Protein AF-A0A918U9E3-F1 (afdb_monomer)

Foldseek 3Di:
DDPQDQFPLRADPLLLLLLLQLQQAQQKDFLQLSCLQRAVLDPDSSNNVSSQVSCVVVVQKDWLAWAWDQDPVRDIDITTMMGGDPNSLVVSCVSLVHHSVQTDDHPNPCSVVRVLQSHLLSLLNSLQQQDANDNDDPDDDDDPDDDRDDGDGTAHHDDHSSQKHAFQWQALDDASVDHDPPTDTFGMWGACFPDVVRIETEDEAAPPDALLRLLVVLVNLLSSCLAACPPVDDSVPDPHHRVVCVVRVSNADDVPDAGARHAYEYAYEHPDDPVVLVVSVVSNLVSNVVAAFFDWDKDFAPPQVGDIDTAGHCRSHHQYWYFYSVLSNPNNQQGQTIDGRVDDGRHRSNVSPDRCRHPVVVVVVNVVSVVVSVVVVVVVVVVVPDDPPPPDDDDDDDDDDDDDDDDDDDDDDD

InterPro domains:
  IPR025855 Plasmid replication-relaxation [PF13814] (20-226)

Organism: NCBI:txid68238

Solvent-accessible surface area (backbone atoms only — not comparable to full-atom values): 23587 Å² total; per-residue (Å²): 138,79,80,79,76,81,43,96,54,64,42,48,73,65,49,37,47,48,53,33,38,45,30,34,31,37,28,45,41,35,40,56,56,47,26,45,48,73,44,47,40,49,95,61,39,61,62,46,46,21,14,49,53,47,33,34,76,70,54,26,33,47,74,38,47,53,31,78,45,69,48,96,86,70,44,82,45,80,41,57,24,35,25,47,32,77,67,18,33,54,56,12,18,70,65,58,76,46,63,51,90,75,33,35,63,77,49,79,81,49,18,86,74,39,32,62,64,54,45,50,47,46,53,43,50,30,22,35,31,28,45,67,54,55,86,65,75,83,68,97,63,100,61,98,76,75,74,84,78,82,72,75,86,58,46,64,43,61,66,58,78,79,33,43,38,36,63,47,67,46,41,61,41,71,38,84,93,52,53,34,93,85,36,50,61,37,51,31,38,41,50,38,82,95,46,90,73,32,44,40,38,32,41,69,40,69,69,82,71,52,51,65,58,54,20,51,49,54,51,48,50,54,50,27,61,67,31,46,57,60,74,91,44,58,80,92,71,47,89,62,61,36,37,61,39,78,78,43,56,80,64,48,59,59,94,91,52,78,64,67,44,66,35,38,34,40,36,39,59,50,97,60,58,73,67,58,49,50,52,50,53,50,47,27,48,65,70,30,36,92,42,35,58,48,48,78,45,78,46,77,45,61,81,81,73,50,66,70,50,58,26,35,48,45,76,76,18,35,49,43,32,38,37,36,43,72,46,26,60,74,45,13,50,66,27,66,43,31,36,26,69,91,61,93,58,63,24,26,50,68,62,54,68,47,65,75,55,16,62,65,49,35,50,53,51,54,50,51,52,49,53,52,35,50,51,54,50,51,51,51,52,53,61,70,67,55,72,87,84,75,90,80,77,85,81,82,86,82,83,89,86,86,89,84,82,85,84,89,80,90,83,86,88,135

Secondary structure (DSSP, 8-state):
-------TT---HHHHHHHHHHHHHSSSEEHHHHHHHH-TTSSSTHHHHHHHHHHHHTTSEEEEEEEEEE-TTS-EEEEEEEEE-HHHHHHHHHHHTS-GGGS----TTGGGGTTHHHHHHHHHHHHHH----PPPP----S-TT-PPP-PPP----SS-GGGEEEEEEE-SSB-SSSBPTT-EEEEEEEE-TTSSSSEEEEEEE-S-S-HHHHHHHHHHHHHHHT-BS-TTS-TTT--SPBGGGGT-GGGSPPTTS--PPPPEEEEE-S---HHHHHHHHHHHHHHTHHHHPPEEEEEEPPTTT-SEEEEEE-TT---EEEEEHHHHHHH-TTSS-EEEBTBSSEE-HHHHHS-TTSHHHHHHHHHHHHHHHHHHHHHHHHHHHS--TTS--PPPP-----------------

pLDDT: mean 83.38, std 16.62, range [33.09, 98.62]

Nearest PDB structures (foldseek):
  2od5-assembly1_A  TM=5.962E-01  e=6.325E-01  uncultured marine organism
  7dl8-assembly1_D  TM=5.721E-01  e=5.998E+00  Trypanosoma brucei
  8yn0-assembly2_D  TM=5.335E-01  e=7.554E+00  Arabidopsis thaliana
  2wvd-assembly2_B  TM=3.893E-01  e=5.998E+00  Helicobacter pylori 26695

Mean predicted aligned error: 10.53 Å

Radius of gyration: 32.71 Å; Cα contacts (8 Å, |Δi|>4): 685; chains: 1; bounding box: 74×50×125 Å

Structure (mmCIF, N/CA/C/O backbone):
data_AF-A0A918U9E3-F1
#
_entry.id   AF-A0A918U9E3-F1
#
loop_
_atom_site.group_PDB
_atom_site.id
_atom_site.type_symbol
_atom_site.label_atom_id
_atom_site.label_alt_id
_atom_site.label_comp_id
_atom_site.label_asym_id
_atom_site.label_entity_id
_atom_site.label_seq_id
_atom_site.pdbx_PDB_ins_code
_atom_site.Cartn_x
_atom_site.Cartn_y
_atom_site.Cartn_z
_atom_site.occupancy
_atom_site.B_iso_or_equiv
_atom_site.auth_seq_id
_atom_site.auth_comp_id
_atom_site.auth_asym_id
_atom_site.auth_atom_id
_atom_site.pdbx_PDB_model_num
ATOM 1 N N . MET A 1 1 ? -25.470 -28.260 20.050 1.00 35.00 1 MET A N 1
ATOM 2 C CA . MET A 1 1 ? -25.928 -26.949 19.538 1.00 35.00 1 MET A CA 1
ATOM 3 C C . MET A 1 1 ? -26.022 -25.987 20.715 1.00 35.00 1 MET A C 1
ATOM 5 O O . MET A 1 1 ? -26.971 -26.069 21.479 1.00 35.00 1 MET A O 1
ATOM 9 N N . GLY A 1 2 ? -24.981 -25.183 20.953 1.00 35.00 2 GLY A N 1
ATOM 10 C CA . GLY A 1 2 ? -24.920 -24.283 22.109 1.00 35.00 2 GLY A CA 1
ATOM 11 C C . GLY A 1 2 ? -25.725 -23.012 21.856 1.00 35.00 2 GLY A C 1
ATOM 12 O O . GLY A 1 2 ? -25.499 -22.341 20.851 1.00 35.00 2 GLY A O 1
ATOM 13 N N . ALA A 1 3 ? -26.663 -22.696 22.749 1.00 36.94 3 ALA A N 1
ATOM 14 C CA . ALA A 1 3 ? -27.424 -21.455 22.704 1.00 36.94 3 ALA A CA 1
ATOM 15 C C . ALA A 1 3 ? -26.463 -20.256 22.656 1.00 36.94 3 ALA A C 1
ATOM 17 O O . ALA A 1 3 ? -25.617 -20.083 23.534 1.00 36.94 3 ALA A O 1
ATOM 18 N N . THR A 1 4 ? -26.573 -19.423 21.621 1.00 49.22 4 THR A N 1
ATOM 19 C CA . THR A 1 4 ? -25.841 -18.158 21.539 1.00 49.22 4 THR A CA 1
ATOM 20 C C . THR A 1 4 ? -26.296 -17.260 22.682 1.00 49.22 4 THR A C 1
ATOM 22 O O . THR A 1 4 ? -27.364 -16.653 22.608 1.00 49.22 4 THR A O 1
ATOM 25 N N . VAL A 1 5 ? -25.495 -17.188 23.749 1.00 56.78 5 VAL A N 1
ATOM 26 C CA . VAL A 1 5 ? -25.684 -16.235 24.847 1.00 56.78 5 VAL A CA 1
ATOM 27 C C . VAL A 1 5 ? -25.789 -14.841 24.238 1.00 56.78 5 VAL A C 1
ATOM 29 O O . VAL A 1 5 ? -24.840 -14.342 23.627 1.00 56.78 5 VAL A O 1
ATOM 32 N N . ARG A 1 6 ? -26.964 -14.222 24.369 1.00 61.28 6 ARG A N 1
ATOM 33 C CA . ARG A 1 6 ? -27.226 -12.884 23.843 1.00 61.28 6 ARG A CA 1
ATOM 34 C C . ARG A 1 6 ? -26.387 -11.891 24.650 1.00 61.28 6 ARG A C 1
ATOM 36 O O . ARG A 1 6 ? -26.658 -11.649 25.822 1.00 61.28 6 ARG A O 1
ATOM 43 N N . ARG A 1 7 ? -25.319 -11.374 24.039 1.00 76.44 7 ARG A N 1
ATOM 44 C CA . ARG A 1 7 ? -24.399 -10.405 24.657 1.00 76.44 7 ARG A CA 1
ATOM 45 C C . ARG A 1 7 ? -25.090 -9.053 24.878 1.00 76.44 7 ARG A C 1
ATOM 47 O O . ARG A 1 7 ? -26.086 -8.748 24.220 1.00 76.44 7 ARG A O 1
ATOM 54 N N . LYS A 1 8 ? -24.539 -8.234 25.784 1.00 82.88 8 LYS A N 1
ATOM 55 C CA . LYS A 1 8 ? -25.115 -6.954 26.242 1.00 82.88 8 LYS A CA 1
ATOM 56 C C . LYS A 1 8 ? -25.454 -6.001 25.094 1.00 82.88 8 LYS A C 1
ATOM 58 O O . LYS A 1 8 ? -26.505 -5.369 25.127 1.00 82.88 8 LYS A O 1
ATOM 63 N N . TYR A 1 9 ? -24.592 -5.908 24.083 1.00 84.94 9 TYR A N 1
ATOM 64 C CA . TYR A 1 9 ? -24.810 -5.057 22.911 1.00 84.94 9 TYR A CA 1
ATOM 65 C C . TYR A 1 9 ? -25.230 -5.846 21.664 1.00 84.94 9 TYR A C 1
ATOM 67 O O . TYR A 1 9 ? -25.216 -5.310 20.556 1.00 84.94 9 TYR A O 1
ATOM 75 N N . GLY A 1 10 ? -25.655 -7.101 21.847 1.00 80.62 10 GLY A N 1
ATOM 76 C CA . GLY A 1 10 ? -26.269 -7.930 20.814 1.00 80.62 10 GLY A CA 1
ATOM 77 C C . GLY A 1 10 ? -25.331 -8.358 19.688 1.00 80.62 10 GLY A C 1
ATOM 78 O O . GLY A 1 10 ? -25.822 -8.780 18.641 1.00 80.62 10 GLY A O 1
ATOM 79 N N . SER A 1 11 ? -24.008 -8.243 19.858 1.00 86.00 11 SER A N 1
ATOM 80 C CA . SER A 1 11 ? -23.072 -8.679 18.823 1.00 86.00 11 SER A CA 1
ATOM 81 C C . SER A 1 11 ? -23.013 -10.202 18.699 1.00 86.00 11 SER A C 1
ATOM 83 O O . SER A 1 11 ? -23.246 -10.949 19.653 1.00 86.00 11 SER A O 1
ATOM 85 N N . THR A 1 12 ? -22.686 -10.668 17.495 1.00 87.88 12 THR A N 1
ATOM 86 C CA . THR A 1 12 ? -22.481 -12.089 17.200 1.00 87.88 12 THR A CA 1
ATOM 87 C C . THR A 1 12 ? -20.997 -12.448 17.278 1.00 87.88 12 THR A C 1
ATOM 89 O O . THR A 1 12 ? -20.126 -11.578 17.176 1.00 87.88 12 THR A O 1
ATOM 92 N N . THR A 1 13 ? -20.689 -13.745 17.390 1.00 88.62 13 THR A N 1
ATOM 93 C CA . THR A 1 13 ? -19.311 -14.254 17.268 1.00 88.62 13 THR A CA 1
ATOM 94 C C . THR A 1 13 ? -18.664 -13.806 15.958 1.00 88.62 13 THR A C 1
ATOM 96 O O . THR A 1 13 ? -17.514 -13.378 15.970 1.00 88.62 13 THR A O 1
ATOM 99 N N . ARG A 1 14 ? -19.426 -13.802 14.852 1.00 89.12 14 ARG A N 1
ATOM 100 C CA . ARG A 1 14 ? -18.960 -13.327 13.542 1.00 89.12 14 ARG A CA 1
ATOM 101 C C . ARG A 1 14 ? -18.535 -11.861 13.597 1.00 89.12 14 ARG A C 1
ATOM 103 O O . ARG A 1 14 ? -17.407 -11.549 13.241 1.00 89.12 14 ARG A O 1
ATOM 110 N N . THR A 1 15 ? -19.395 -10.964 14.084 1.00 91.00 15 THR A N 1
ATOM 111 C CA . THR A 1 15 ? -19.078 -9.526 14.160 1.00 91.00 15 THR A CA 1
ATOM 112 C C . THR A 1 15 ? -17.842 -9.261 15.019 1.00 91.00 15 THR A C 1
ATOM 114 O O . THR A 1 15 ? -16.995 -8.457 14.645 1.00 91.00 15 THR A O 1
ATOM 117 N N . ARG A 1 16 ? -17.715 -9.952 16.159 1.00 93.69 16 ARG A N 1
ATOM 118 C CA . ARG A 1 16 ? -16.549 -9.828 17.047 1.00 93.69 16 ARG A CA 1
ATOM 119 C C . ARG A 1 16 ? -15.271 -10.328 16.370 1.00 93.69 16 ARG A C 1
ATOM 121 O O . ARG A 1 16 ? -14.260 -9.635 16.427 1.00 93.69 16 ARG A O 1
ATOM 128 N N . GLY A 1 17 ? -15.340 -11.472 15.688 1.00 93.44 17 GLY A N 1
ATOM 129 C CA . GLY A 1 17 ? -14.234 -12.018 14.901 1.00 93.44 17 GLY A CA 1
ATOM 130 C C . GLY A 1 17 ? -13.765 -11.059 13.805 1.00 93.44 17 GLY A C 1
ATOM 131 O O . GLY A 1 17 ? -12.569 -10.815 13.692 1.00 93.44 17 GLY A O 1
ATOM 132 N N . LEU A 1 18 ? -14.693 -10.427 13.077 1.00 93.81 18 LEU A N 1
ATOM 133 C CA . LEU A 1 18 ? -14.361 -9.411 12.070 1.00 93.81 18 LEU A CA 1
ATOM 134 C C . LEU A 1 18 ? -13.648 -8.197 12.685 1.00 93.81 18 LEU A C 1
ATOM 136 O O . LEU A 1 18 ? -12.637 -7.750 12.151 1.00 93.81 18 LEU A O 1
ATOM 140 N N . CYS A 1 19 ? -14.130 -7.678 13.820 1.00 95.44 19 CYS A N 1
ATOM 141 C CA . CYS A 1 19 ? -13.470 -6.563 14.506 1.00 95.44 19 CYS A CA 1
ATOM 142 C C . CYS A 1 19 ? -12.040 -6.917 14.943 1.00 95.44 19 CYS A C 1
ATOM 144 O O . CYS A 1 19 ? -11.135 -6.105 14.757 1.00 95.44 19 CYS A O 1
ATOM 146 N N . LEU A 1 20 ? -11.836 -8.115 15.504 1.00 95.12 20 LEU A N 1
ATOM 147 C CA . LEU A 1 20 ? -10.513 -8.596 15.916 1.00 95.12 20 LEU A CA 1
ATOM 148 C C . LEU A 1 20 ? -9.580 -8.773 14.713 1.00 95.12 20 LEU A C 1
ATOM 150 O O . LEU A 1 20 ? -8.445 -8.311 14.760 1.00 95.12 20 LEU A O 1
ATOM 154 N N . ALA A 1 21 ? -10.068 -9.374 13.625 1.00 94.00 21 ALA A N 1
ATOM 155 C CA . ALA A 1 21 ? -9.286 -9.582 12.410 1.00 94.00 21 ALA A CA 1
ATOM 156 C C . ALA A 1 21 ? -8.832 -8.255 11.784 1.00 94.00 21 ALA A C 1
ATOM 158 O O . ALA A 1 21 ? -7.659 -8.097 11.452 1.00 94.00 21 ALA A O 1
ATOM 159 N N . VAL A 1 22 ? -9.733 -7.270 11.670 1.00 95.31 22 VAL A N 1
ATOM 160 C CA . VAL A 1 22 ? -9.375 -5.952 11.126 1.00 95.31 22 VAL A CA 1
ATOM 161 C C . VAL A 1 22 ? -8.381 -5.237 12.032 1.00 95.31 22 VAL A C 1
ATOM 163 O O . VAL A 1 22 ? -7.337 -4.813 11.550 1.00 95.31 22 VAL A O 1
ATOM 166 N N . LEU A 1 23 ? -8.649 -5.137 13.336 1.00 93.69 23 LEU A N 1
ATOM 167 C CA . LEU A 1 23 ? -7.753 -4.428 14.257 1.00 93.69 23 LEU A CA 1
ATOM 168 C C . LEU A 1 23 ? -6.408 -5.144 14.475 1.00 93.69 23 LEU A C 1
ATOM 170 O O . LEU A 1 23 ? -5.431 -4.499 14.846 1.00 93.69 23 LEU A O 1
ATOM 174 N N . GLY A 1 24 ? -6.339 -6.454 14.221 1.00 91.88 24 GLY A N 1
ATOM 175 C CA . GLY A 1 24 ? -5.080 -7.202 14.189 1.00 91.88 24 GLY A CA 1
ATOM 176 C C . GLY A 1 24 ? -4.181 -6.803 13.015 1.00 91.88 24 GLY A C 1
ATOM 177 O O . GLY A 1 24 ? -2.958 -6.906 13.120 1.00 91.88 24 GLY A O 1
ATOM 178 N N . VAL A 1 25 ? -4.771 -6.293 11.924 1.00 92.75 25 VAL A N 1
ATOM 179 C CA . VAL A 1 25 ? -4.048 -5.721 10.776 1.00 92.75 25 VAL A CA 1
ATOM 180 C C . VAL A 1 25 ? -3.823 -4.228 10.945 1.00 92.75 25 VAL A C 1
ATOM 182 O O . VAL A 1 25 ? -2.682 -3.785 10.893 1.00 92.75 25 VAL A O 1
ATOM 185 N N . VAL A 1 26 ? -4.884 -3.440 11.132 1.00 89.00 26 VAL A N 1
ATOM 186 C CA . VAL A 1 26 ? -4.830 -1.977 11.247 1.00 89.00 26 VAL A CA 1
ATOM 187 C C . VAL A 1 26 ? -4.911 -1.580 12.717 1.00 89.00 26 VAL A C 1
ATOM 189 O O . VAL A 1 26 ? -5.976 -1.592 13.324 1.00 89.00 26 VAL A O 1
ATOM 192 N N . LYS A 1 27 ? -3.765 -1.225 13.310 1.00 83.69 27 LYS A N 1
ATOM 193 C CA . LYS A 1 27 ? -3.598 -0.945 14.755 1.00 83.69 27 LYS A CA 1
ATOM 194 C C . LYS A 1 27 ? -4.708 -0.106 15.389 1.00 83.69 27 LYS A C 1
ATOM 196 O O . LYS A 1 27 ? -5.021 -0.283 16.567 1.00 83.69 27 LYS A O 1
ATOM 201 N N . VAL A 1 28 ? -5.241 0.848 14.625 1.00 89.62 28 VAL A N 1
ATOM 202 C CA . VAL A 1 28 ? -6.363 1.704 15.001 1.00 89.62 28 VAL A CA 1
ATOM 203 C C . VAL A 1 28 ? -7.322 1.839 13.833 1.00 89.62 28 VAL A C 1
ATOM 205 O O . VAL A 1 28 ? -6.892 2.129 12.721 1.00 89.62 28 VAL A O 1
ATOM 208 N N . ALA A 1 29 ? -8.620 1.746 14.110 1.00 93.69 29 ALA A N 1
ATOM 209 C CA . ALA A 1 29 ? -9.661 2.053 13.135 1.00 93.69 29 ALA A CA 1
ATOM 210 C C . ALA A 1 29 ? -10.922 2.616 13.805 1.00 93.69 29 ALA A C 1
ATOM 212 O O . ALA A 1 29 ? -11.199 2.362 14.983 1.00 93.69 29 ALA A O 1
ATOM 213 N N . THR A 1 30 ? -11.722 3.373 13.050 1.00 94.94 30 THR A N 1
ATOM 214 C CA . THR A 1 30 ? -13.107 3.665 13.444 1.00 94.94 30 THR A CA 1
ATOM 215 C C . THR A 1 30 ? -14.016 2.478 13.126 1.00 94.94 30 THR A C 1
ATOM 217 O O . THR A 1 30 ? -13.696 1.611 12.311 1.00 94.94 30 THR A O 1
ATOM 220 N N . ALA A 1 31 ? -15.202 2.445 13.738 1.00 95.44 31 ALA A N 1
ATOM 221 C CA . ALA A 1 31 ? -16.201 1.428 13.407 1.00 95.44 31 ALA A CA 1
ATOM 222 C C . ALA A 1 31 ? -16.642 1.491 11.932 1.00 95.44 31 ALA A C 1
ATOM 224 O O . ALA A 1 31 ? -16.985 0.464 11.355 1.00 95.44 31 ALA A O 1
ATOM 225 N N . GLU A 1 32 ? -16.619 2.679 11.320 1.00 94.25 32 GLU A N 1
ATOM 226 C CA . GLU A 1 32 ? -16.912 2.835 9.895 1.00 94.25 32 GLU A CA 1
ATOM 227 C C . GLU A 1 32 ? -15.795 2.242 9.033 1.00 94.25 32 GLU A C 1
ATOM 229 O O . GLU A 1 32 ? -16.079 1.482 8.119 1.00 94.25 32 GLU A O 1
ATOM 234 N N . GLN A 1 33 ? -14.526 2.477 9.366 1.00 95.44 33 GLN A N 1
ATOM 235 C CA . GLN A 1 33 ? -13.405 1.869 8.641 1.00 95.44 33 GLN A CA 1
ATOM 236 C C . GLN A 1 33 ? -13.412 0.335 8.731 1.00 95.44 33 GLN A C 1
ATOM 238 O O . GLN A 1 33 ? -13.254 -0.347 7.721 1.00 95.44 33 GLN A O 1
ATOM 243 N N . ILE A 1 34 ? -13.688 -0.224 9.916 1.00 96.56 34 ILE A N 1
ATOM 244 C CA . ILE A 1 34 ? -13.845 -1.679 10.082 1.00 96.56 34 ILE A CA 1
ATOM 245 C C . ILE A 1 34 ? -15.013 -2.198 9.236 1.00 96.56 34 ILE A C 1
ATOM 247 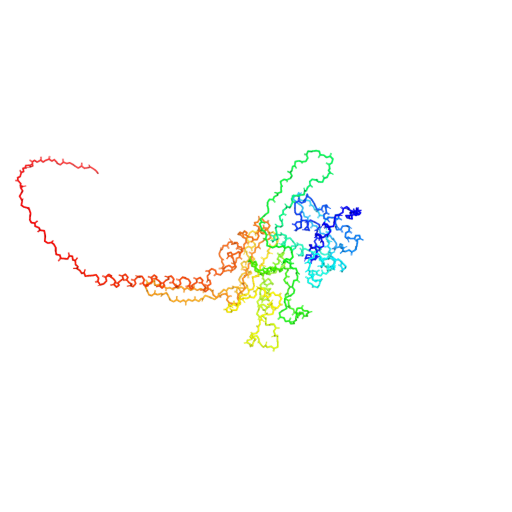O O . ILE A 1 34 ? -14.894 -3.244 8.601 1.00 96.56 34 ILE A O 1
ATOM 251 N N . ARG A 1 35 ? -16.130 -1.462 9.179 1.00 94.50 35 ARG A N 1
ATOM 252 C CA . ARG A 1 35 ? -17.268 -1.804 8.319 1.00 94.50 35 ARG A CA 1
ATOM 253 C C . ARG A 1 35 ? -16.861 -1.862 6.849 1.00 94.50 35 ARG A C 1
ATOM 255 O O . ARG A 1 35 ? -17.191 -2.832 6.179 1.00 94.50 35 ARG A O 1
ATOM 262 N N . GLN A 1 36 ? -16.126 -0.860 6.372 1.00 93.88 36 GLN A N 1
ATOM 263 C CA . GLN A 1 36 ? -15.672 -0.771 4.982 1.00 93.88 36 GLN A CA 1
ATOM 264 C C . GLN A 1 36 ? -14.746 -1.923 4.581 1.00 93.88 36 GLN A C 1
ATOM 266 O O . GLN A 1 36 ? -14.840 -2.401 3.452 1.00 93.88 36 GLN A O 1
ATOM 271 N N . ILE A 1 37 ? -13.896 -2.376 5.507 1.00 95.62 37 ILE A N 1
ATOM 272 C CA . ILE A 1 37 ? -12.958 -3.484 5.293 1.00 95.62 37 ILE A CA 1
ATOM 273 C C . ILE A 1 37 ? -13.656 -4.844 5.375 1.00 95.62 37 ILE A C 1
ATOM 275 O O . ILE A 1 37 ? -13.378 -5.721 4.567 1.00 95.62 37 ILE A O 1
ATOM 279 N N . ALA A 1 38 ? -14.533 -5.055 6.356 1.00 93.56 38 ALA A N 1
ATOM 280 C CA . ALA A 1 38 ? -15.004 -6.399 6.697 1.00 93.56 38 ALA A CA 1
ATOM 281 C C . ALA A 1 38 ? -16.444 -6.707 6.276 1.00 93.56 38 ALA A C 1
ATOM 283 O O . ALA A 1 38 ? -16.800 -7.871 6.121 1.00 93.56 38 ALA A O 1
ATOM 284 N N . CYS A 1 39 ? -17.310 -5.698 6.178 1.00 91.25 39 CYS A N 1
ATOM 285 C CA . CYS A 1 39 ? -18.739 -5.903 5.923 1.00 91.25 39 CYS A CA 1
ATOM 286 C C . CYS A 1 39 ? -19.412 -4.682 5.261 1.00 91.25 39 CYS A C 1
ATOM 288 O O . CYS A 1 39 ? -20.389 -4.140 5.800 1.00 91.25 39 CYS A O 1
ATOM 290 N N . PRO A 1 40 ? -18.929 -4.232 4.086 1.00 90.31 40 PRO A N 1
ATOM 291 C CA . PRO A 1 40 ? -19.375 -2.978 3.478 1.00 90.31 40 PRO A CA 1
ATOM 292 C C . PRO A 1 40 ? -20.846 -2.971 3.046 1.00 90.31 40 PRO A C 1
ATOM 294 O O . PRO A 1 40 ? -21.430 -1.894 2.934 1.00 90.31 40 PRO A O 1
ATOM 297 N N . GLY A 1 41 ? -21.471 -4.145 2.884 1.00 85.88 41 GLY A N 1
ATOM 298 C CA . GLY A 1 41 ? -22.900 -4.273 2.573 1.00 85.88 41 GLY A CA 1
ATOM 299 C C . GLY A 1 41 ? -23.847 -3.888 3.720 1.00 85.88 41 GLY A C 1
ATOM 300 O O . GLY A 1 41 ? -25.030 -3.635 3.499 1.00 85.88 41 GLY A O 1
ATOM 301 N N . THR A 1 42 ? -23.348 -3.789 4.958 1.00 85.56 42 THR A N 1
ATOM 302 C CA . THR A 1 42 ? -24.169 -3.378 6.113 1.00 85.56 42 THR A CA 1
ATOM 303 C C . THR A 1 42 ? -24.630 -1.919 6.000 1.00 85.56 42 THR A C 1
ATOM 305 O O . THR A 1 42 ? -23.904 -1.065 5.493 1.00 85.56 42 THR A O 1
ATOM 308 N N . LYS A 1 43 ? -25.838 -1.605 6.504 1.00 82.88 43 LYS A N 1
ATOM 309 C CA . LYS A 1 43 ? -26.435 -0.259 6.385 1.00 82.88 43 LYS A CA 1
ATOM 310 C C . LYS A 1 43 ? -25.542 0.851 6.935 1.00 82.88 43 LYS A C 1
ATOM 312 O O . LYS A 1 43 ? -25.336 1.865 6.276 1.00 82.88 43 LYS A O 1
ATOM 317 N N . ASP A 1 44 ? -25.055 0.637 8.147 1.00 86.56 44 ASP A N 1
ATOM 318 C CA . ASP A 1 44 ? -24.284 1.589 8.925 1.00 86.56 44 ASP A CA 1
ATOM 319 C C . ASP A 1 44 ? -23.338 0.847 9.882 1.00 86.56 44 ASP A C 1
ATOM 321 O O . ASP A 1 44 ? -23.428 -0.370 10.068 1.00 86.56 44 ASP A O 1
ATOM 325 N N . ALA A 1 45 ? -22.427 1.581 10.523 1.00 91.00 45 ALA A N 1
ATOM 326 C CA . ALA A 1 45 ? -21.454 1.024 11.465 1.00 91.00 45 ALA A CA 1
ATOM 327 C C . ALA A 1 45 ? -22.053 0.523 12.796 1.00 91.00 45 ALA A C 1
ATOM 329 O O . ALA A 1 45 ? -21.307 0.176 13.708 1.00 91.00 45 ALA A O 1
ATOM 330 N N . GLY A 1 46 ? -23.377 0.500 12.966 1.00 91.00 46 GLY A N 1
ATOM 331 C CA . GLY A 1 46 ? -24.073 0.087 14.185 1.00 91.00 46 GLY A CA 1
ATOM 332 C C . GLY A 1 46 ? -23.711 -1.325 14.632 1.00 91.00 46 GLY A C 1
ATOM 333 O O . GLY A 1 46 ? -23.351 -1.512 15.794 1.00 91.00 46 GLY A O 1
ATOM 334 N N . THR A 1 47 ? -23.712 -2.286 13.706 1.00 89.88 47 THR A N 1
ATOM 335 C CA . THR A 1 47 ? -23.329 -3.681 13.983 1.00 89.88 47 THR A CA 1
ATOM 336 C C . THR A 1 47 ? -21.894 -3.767 14.502 1.00 89.88 47 THR A C 1
ATOM 338 O O . THR A 1 47 ? -21.641 -4.371 15.544 1.00 89.88 47 THR A O 1
ATOM 341 N N . VAL A 1 48 ? -20.959 -3.094 13.828 1.00 94.88 48 VAL A N 1
ATOM 342 C CA . VAL A 1 48 ? -19.544 -3.050 14.221 1.00 94.88 48 VAL A CA 1
ATOM 343 C C . VAL A 1 48 ? -19.364 -2.355 15.574 1.00 94.88 48 VAL A C 1
ATOM 345 O O . VAL A 1 48 ? -18.666 -2.871 16.443 1.00 94.88 48 VAL A O 1
ATOM 348 N N . ARG A 1 49 ? -20.047 -1.224 15.808 1.00 95.25 49 ARG A N 1
ATOM 349 C CA . ARG A 1 49 ? -20.041 -0.525 17.106 1.00 95.25 49 ARG A CA 1
ATOM 350 C C . ARG A 1 49 ? -20.542 -1.419 18.239 1.00 95.25 49 ARG A C 1
ATOM 352 O O . ARG A 1 49 ? -19.969 -1.368 19.321 1.00 95.25 49 ARG A O 1
ATOM 359 N N . GLY A 1 50 ? -21.586 -2.217 18.009 1.00 93.62 50 GLY A N 1
ATOM 360 C CA . GLY A 1 50 ? -22.069 -3.208 18.975 1.00 93.62 50 GLY A CA 1
ATOM 361 C C . GLY A 1 50 ? -21.001 -4.257 19.294 1.00 93.62 50 GLY A C 1
ATOM 362 O O . GLY A 1 50 ? -20.701 -4.486 20.463 1.00 93.62 50 GLY A O 1
ATOM 363 N N . GLY A 1 51 ? -20.352 -4.806 18.259 1.00 94.94 51 GLY A N 1
ATOM 364 C CA . GLY A 1 51 ? -19.231 -5.743 18.405 1.00 94.94 51 GLY A CA 1
ATOM 365 C C . GLY A 1 51 ? -18.063 -5.175 19.205 1.00 94.94 51 GLY A C 1
ATOM 366 O O . GLY A 1 51 ? -17.564 -5.834 20.110 1.00 94.94 51 GLY A O 1
ATOM 367 N N . LEU A 1 52 ? -17.665 -3.934 18.923 1.00 96.56 52 LEU A N 1
ATOM 368 C CA . LEU A 1 52 ? -16.582 -3.259 19.640 1.00 96.56 52 LEU A CA 1
ATOM 369 C C . LEU A 1 52 ? -16.930 -2.997 21.108 1.00 96.56 52 LEU A C 1
ATOM 371 O O . LEU A 1 52 ? -16.084 -3.209 21.965 1.00 96.56 52 LEU A O 1
ATOM 375 N N . LYS A 1 53 ? -18.173 -2.614 21.422 1.00 96.19 53 LYS A N 1
ATOM 376 C CA . LYS A 1 53 ? -18.619 -2.432 22.814 1.00 96.19 53 LYS A CA 1
ATOM 377 C C . LYS A 1 53 ? -18.667 -3.744 23.603 1.00 96.19 53 LYS A C 1
ATOM 379 O O . LYS A 1 53 ? -18.340 -3.753 24.786 1.00 96.19 53 LYS A O 1
ATOM 384 N N . ASP A 1 54 ? -19.076 -4.846 22.974 1.00 95.06 54 ASP A N 1
ATOM 385 C CA . ASP A 1 54 ? -19.034 -6.167 23.615 1.00 95.06 54 ASP A CA 1
ATOM 386 C C . ASP A 1 54 ? -17.581 -6.649 23.805 1.00 95.06 54 ASP A C 1
ATOM 388 O O . ASP A 1 54 ? -17.250 -7.188 24.856 1.00 95.06 54 ASP A O 1
ATOM 392 N N . LEU A 1 55 ? -16.688 -6.408 22.835 1.00 96.06 55 LEU A N 1
ATOM 393 C CA . LEU A 1 55 ? -15.252 -6.691 22.978 1.00 96.06 55 LEU A CA 1
ATOM 394 C C . LEU A 1 55 ? -14.574 -5.808 24.039 1.00 96.06 55 LEU A C 1
ATOM 396 O O . LEU A 1 55 ? -13.647 -6.258 24.708 1.00 96.06 55 LEU A O 1
ATOM 400 N N . GLU A 1 56 ? -15.020 -4.563 24.197 1.00 96.06 56 GLU A N 1
ATOM 401 C CA . GLU A 1 56 ? -14.553 -3.638 25.236 1.00 96.06 56 GLU A CA 1
ATOM 402 C C . GLU A 1 56 ? -14.967 -4.134 26.624 1.00 96.06 56 GLU A C 1
ATOM 404 O O . GLU A 1 56 ? -14.150 -4.139 27.544 1.00 96.06 56 GLU A O 1
ATOM 409 N N . ALA A 1 57 ? -16.200 -4.637 26.768 1.00 94.25 57 ALA A N 1
ATOM 410 C CA . ALA A 1 57 ? -16.662 -5.274 28.001 1.00 94.25 57 ALA A CA 1
ATOM 411 C C . ALA A 1 57 ? -15.821 -6.514 28.368 1.00 94.25 57 ALA A C 1
ATOM 413 O O . ALA A 1 57 ? -15.556 -6.745 29.547 1.00 94.25 57 ALA A O 1
ATOM 414 N N . ASP A 1 58 ? -15.337 -7.248 27.363 1.00 94.25 58 ASP A N 1
ATOM 415 C CA . ASP A 1 58 ? -14.406 -8.372 27.523 1.00 94.25 58 ASP A CA 1
ATOM 416 C C . ASP A 1 58 ? -12.930 -7.936 27.669 1.00 94.25 58 ASP A C 1
ATOM 418 O O . ASP A 1 58 ? -12.046 -8.782 27.787 1.00 94.25 58 ASP A O 1
ATOM 422 N N . ARG A 1 59 ? -12.637 -6.626 27.655 1.00 94.94 59 ARG A N 1
ATOM 423 C CA . ARG A 1 59 ? -11.282 -6.037 27.726 1.00 94.94 59 ARG A CA 1
ATOM 424 C C . ARG A 1 59 ? -10.344 -6.448 26.584 1.00 94.94 59 ARG A C 1
ATOM 426 O O . ARG A 1 59 ? -9.123 -6.379 26.729 1.00 94.94 59 ARG A O 1
ATOM 433 N N . LEU A 1 60 ? -10.895 -6.842 25.438 1.00 94.62 60 LEU A N 1
ATOM 434 C CA . LEU A 1 60 ? -10.131 -7.205 24.238 1.00 94.62 60 LEU A CA 1
ATOM 435 C C . LEU A 1 60 ? -9.823 -5.988 23.357 1.00 94.62 60 LEU A C 1
ATOM 437 O O . LEU A 1 60 ? -8.811 -5.955 22.663 1.00 94.62 60 LEU A O 1
ATOM 441 N N . VAL A 1 61 ? -10.663 -4.956 23.410 1.00 94.62 61 VAL A N 1
ATOM 442 C CA . VAL A 1 61 ? -10.420 -3.679 22.725 1.00 94.62 61 VAL A CA 1
ATOM 443 C C . VAL A 1 61 ? -10.538 -2.517 23.697 1.00 94.62 61 VAL A C 1
ATOM 445 O O . VAL A 1 61 ? -11.189 -2.625 24.735 1.00 94.62 61 VAL A O 1
ATOM 448 N N . ALA A 1 62 ? -9.924 -1.395 23.343 1.00 92.31 62 ALA A N 1
ATOM 449 C CA . ALA A 1 62 ? -10.060 -0.134 24.058 1.00 92.31 62 ALA A CA 1
ATOM 450 C C . ALA A 1 62 ? -10.116 1.040 23.074 1.00 92.31 62 ALA A C 1
ATOM 452 O O . ALA A 1 62 ? -9.715 0.927 21.910 1.00 92.31 62 ALA A O 1
ATOM 453 N N . THR A 1 63 ? -10.625 2.183 23.535 1.00 90.31 63 THR A N 1
ATOM 454 C CA . THR A 1 63 ? -10.628 3.410 22.737 1.00 90.31 63 THR A CA 1
ATOM 455 C C . THR A 1 63 ? -9.300 4.158 22.802 1.00 90.31 63 THR A C 1
ATOM 457 O O . THR A 1 63 ? -8.867 4.572 23.873 1.00 90.31 63 THR A O 1
ATOM 460 N N . ALA A 1 64 ? -8.733 4.445 21.631 1.00 82.69 64 ALA A N 1
ATOM 461 C CA . ALA A 1 64 ? -7.584 5.322 21.402 1.00 82.69 64 ALA A CA 1
ATOM 462 C C . ALA A 1 64 ? -8.010 6.799 21.235 1.00 82.69 64 ALA A C 1
ATOM 464 O O . ALA A 1 64 ? -7.390 7.548 20.494 1.00 82.69 64 ALA A O 1
ATOM 465 N N . GLY A 1 65 ? -9.107 7.234 21.855 1.00 85.31 65 GLY A N 1
ATOM 466 C CA . GLY A 1 65 ? -9.645 8.585 21.672 1.00 85.31 65 GLY A CA 1
ATOM 467 C C . GLY A 1 65 ? -10.660 8.697 20.532 1.00 85.31 65 GLY A C 1
ATOM 468 O O . GLY A 1 65 ? -11.406 7.755 20.242 1.00 85.31 65 GLY A O 1
ATOM 469 N N . THR A 1 66 ? -10.745 9.884 19.929 1.00 87.19 66 THR A N 1
ATOM 470 C CA . THR A 1 66 ? -11.755 10.198 18.910 1.00 87.19 66 THR A CA 1
ATOM 471 C C . THR A 1 66 ? -11.143 10.861 17.689 1.00 87.19 66 THR A C 1
ATOM 473 O O . THR A 1 66 ? -10.143 11.567 17.778 1.00 87.19 66 THR A O 1
ATOM 476 N N . ALA A 1 67 ? -11.772 10.630 16.547 1.00 85.00 67 ALA A N 1
ATOM 477 C CA . ALA A 1 67 ? -11.457 11.265 15.289 1.00 85.00 67 ALA A CA 1
ATOM 478 C C . ALA A 1 67 ? -12.670 12.048 14.796 1.00 85.00 67 ALA A C 1
ATOM 480 O O . ALA A 1 67 ? -13.809 11.609 14.948 1.00 85.00 67 ALA A O 1
ATOM 481 N N . VAL A 1 68 ? -12.420 13.190 14.165 1.00 85.62 68 VAL A N 1
ATOM 482 C CA . VAL A 1 68 ? -13.461 13.971 13.497 1.00 85.62 68 VAL A CA 1
ATOM 483 C C . VAL A 1 68 ? -13.357 13.733 11.995 1.00 85.62 68 VAL A C 1
ATOM 485 O O . VAL A 1 68 ? -12.260 13.671 11.430 1.00 85.62 68 VAL A O 1
ATOM 488 N N . ARG A 1 69 ? -14.506 13.586 11.340 1.00 83.44 69 ARG A N 1
ATOM 489 C CA . ARG A 1 69 ? -14.637 13.650 9.882 1.00 83.44 69 ARG A CA 1
ATOM 490 C C . ARG A 1 69 ? -15.800 14.550 9.503 1.00 83.44 69 ARG A C 1
ATOM 492 O O . ARG A 1 69 ? -16.695 14.769 10.310 1.00 83.44 69 ARG A O 1
ATOM 499 N N . VAL A 1 70 ? -15.797 15.035 8.273 1.00 82.56 70 VAL A N 1
ATOM 500 C CA . VAL A 1 70 ? -16.959 15.690 7.674 1.00 82.56 70 VAL A CA 1
ATOM 501 C C . VAL A 1 70 ? -17.677 14.642 6.824 1.00 82.56 70 VAL A C 1
ATOM 503 O O . VAL A 1 70 ? -17.018 13.877 6.118 1.00 82.56 70 VAL A O 1
ATOM 506 N N . ASN A 1 71 ? -18.994 14.508 6.971 1.00 81.31 71 ASN A N 1
ATOM 507 C CA . ASN A 1 71 ? -19.786 13.615 6.123 1.00 81.31 71 ASN A CA 1
ATOM 508 C C . ASN A 1 71 ? -20.218 14.317 4.822 1.00 81.31 71 ASN A C 1
ATOM 510 O O . ASN A 1 71 ? -19.966 15.504 4.642 1.00 81.31 71 ASN A O 1
ATOM 514 N N . GLU A 1 72 ? -20.879 13.589 3.923 1.00 75.12 72 GLU A N 1
ATOM 515 C CA . GLU A 1 72 ? -21.345 14.116 2.626 1.00 75.12 72 GLU A CA 1
ATOM 516 C C . GLU A 1 72 ? -22.285 15.321 2.764 1.00 75.12 72 GLU A C 1
ATOM 518 O O . GLU A 1 72 ? -22.287 16.207 1.919 1.00 75.12 72 GLU A O 1
ATOM 523 N N . ALA A 1 73 ? -23.029 15.400 3.869 1.00 82.00 73 ALA A N 1
ATOM 524 C CA . ALA A 1 73 ? -23.905 16.523 4.189 1.00 82.00 73 ALA A CA 1
ATOM 525 C C . ALA A 1 73 ? -23.165 17.722 4.820 1.00 82.00 73 ALA A C 1
ATOM 527 O O . ALA A 1 73 ? -23.806 18.631 5.338 1.00 82.00 73 ALA A O 1
ATOM 528 N N . GLY A 1 74 ? -21.828 17.713 4.857 1.00 83.81 74 GLY A N 1
ATOM 529 C CA . GLY A 1 74 ? -21.022 18.782 5.454 1.00 83.81 74 GLY A CA 1
ATOM 530 C C . GLY A 1 74 ? -20.987 18.777 6.988 1.00 83.81 74 GLY A C 1
ATOM 531 O O . GLY A 1 74 ? -20.368 19.649 7.597 1.00 83.81 74 GLY A O 1
ATOM 532 N N . ASN A 1 75 ? -21.599 17.788 7.643 1.00 88.06 75 ASN A N 1
ATOM 533 C CA . ASN A 1 75 ? -21.671 17.728 9.099 1.00 88.06 75 ASN A CA 1
ATOM 534 C C . ASN A 1 75 ? -20.407 17.115 9.702 1.00 88.06 75 ASN A C 1
ATOM 536 O O . ASN A 1 75 ? -19.902 16.092 9.230 1.00 88.06 75 ASN A O 1
ATOM 540 N N . ARG A 1 76 ? -19.937 17.696 10.811 1.00 88.06 76 ARG A N 1
ATOM 541 C CA . ARG A 1 76 ? -18.845 17.129 11.612 1.00 88.06 76 ARG A CA 1
ATOM 542 C C . ARG A 1 76 ? -19.358 15.919 12.392 1.00 88.06 76 ARG A C 1
ATOM 544 O O . ARG A 1 76 ? -20.252 16.037 13.223 1.00 88.06 76 ARG A O 1
ATOM 551 N N . VAL A 1 77 ? -18.761 14.763 12.141 1.00 86.56 77 VAL A N 1
ATOM 552 C CA . VAL A 1 77 ? -19.048 13.496 12.813 1.00 86.56 77 VAL A CA 1
ATOM 553 C C . VAL A 1 77 ? -17.830 13.097 13.634 1.00 86.56 77 VAL A C 1
ATOM 555 O O . VAL A 1 77 ? -16.732 12.945 13.095 1.00 86.56 77 VAL A O 1
ATOM 558 N N . THR A 1 78 ? -18.034 12.914 14.936 1.00 89.12 78 THR A N 1
ATOM 559 C CA . THR A 1 78 ? -17.011 12.407 15.855 1.00 89.12 78 THR A CA 1
ATOM 560 C C . THR A 1 78 ? -17.156 10.898 16.002 1.00 89.12 78 THR A C 1
ATOM 562 O O . THR A 1 78 ? -18.217 10.390 16.365 1.00 89.12 78 THR A O 1
ATOM 565 N N . GLU A 1 79 ? -16.079 10.168 15.743 1.00 90.31 79 GLU A N 1
ATOM 566 C CA . GLU A 1 79 ? -16.033 8.711 15.780 1.00 90.31 79 GLU A CA 1
ATOM 567 C C . GLU A 1 79 ? -14.977 8.242 16.782 1.00 90.31 79 GLU A C 1
ATOM 569 O O . GLU A 1 79 ? -13.877 8.787 16.859 1.00 90.31 79 GLU A O 1
ATOM 574 N N . LYS A 1 80 ? -15.304 7.206 17.558 1.00 92.25 80 LYS A N 1
ATOM 575 C CA . LYS A 1 80 ? -14.333 6.540 18.431 1.00 92.25 80 LYS A CA 1
ATOM 576 C C . LYS A 1 80 ? -13.286 5.809 17.591 1.00 92.25 80 LYS A C 1
ATOM 578 O O . LYS A 1 80 ? -13.645 5.100 16.647 1.00 92.25 80 LYS A O 1
ATOM 583 N N . LEU A 1 81 ? -12.025 5.946 17.987 1.00 92.38 81 LEU A N 1
ATOM 584 C CA . LEU A 1 81 ? -10.908 5.153 17.486 1.00 92.38 81 LEU A CA 1
ATOM 585 C C . LEU A 1 81 ? -10.707 3.950 18.399 1.00 92.38 81 LEU A C 1
ATOM 587 O O . LEU A 1 81 ? -10.648 4.112 19.615 1.00 92.38 81 LEU A O 1
ATOM 591 N N . TRP A 1 82 ? -10.601 2.759 17.824 1.00 93.62 82 TRP A N 1
ATOM 592 C CA . TRP A 1 82 ? -10.490 1.500 18.559 1.00 93.62 82 TRP A CA 1
ATOM 593 C C . TRP A 1 82 ? -9.153 0.834 18.278 1.00 93.62 82 TRP A C 1
ATOM 595 O O . TRP A 1 82 ? -8.680 0.902 17.150 1.00 93.62 82 TRP A O 1
ATOM 605 N N . HIS A 1 83 ? -8.575 0.180 19.282 1.00 91.69 83 HIS A N 1
ATOM 606 C CA . HIS A 1 83 ? -7.367 -0.635 19.154 1.00 91.69 83 HIS A CA 1
ATOM 607 C C . HIS A 1 83 ? -7.473 -1.911 19.998 1.00 91.69 83 HIS A C 1
ATOM 609 O O . HIS A 1 83 ? -8.286 -1.983 20.924 1.00 91.69 83 HIS A O 1
ATOM 615 N N . LEU A 1 84 ? -6.624 -2.901 19.710 1.00 92.19 84 LEU A N 1
ATOM 616 C CA . LEU A 1 84 ? -6.516 -4.121 20.515 1.00 92.19 84 LEU A CA 1
ATOM 617 C C . LEU A 1 84 ? -5.752 -3.864 21.823 1.00 92.19 84 LEU A C 1
ATOM 619 O O . LEU A 1 84 ? -4.769 -3.115 21.859 1.00 92.19 84 LEU A O 1
ATOM 623 N N . THR A 1 85 ? -6.197 -4.498 22.906 1.00 91.62 85 THR A N 1
ATOM 624 C CA . THR A 1 85 ? -5.390 -4.678 24.126 1.00 91.62 85 THR A CA 1
ATOM 625 C C . THR A 1 85 ? -4.409 -5.847 23.926 1.00 91.62 85 THR A C 1
ATOM 627 O O . THR A 1 85 ? -4.546 -6.577 22.944 1.00 91.62 85 THR A O 1
ATOM 630 N N . PRO A 1 86 ? -3.443 -6.096 24.833 1.00 89.69 86 PRO A N 1
ATOM 631 C CA . PRO A 1 86 ? -2.605 -7.296 24.747 1.00 89.69 86 PRO A CA 1
ATOM 632 C C . PRO A 1 86 ? -3.414 -8.602 24.658 1.00 89.69 86 PRO A C 1
ATOM 634 O O . PRO A 1 86 ? -3.138 -9.432 23.802 1.00 89.69 86 PRO A O 1
ATOM 637 N N . ALA A 1 87 ? -4.481 -8.747 25.453 1.00 91.75 87 ALA A N 1
ATOM 638 C CA . ALA A 1 87 ? -5.380 -9.902 25.359 1.00 91.75 87 ALA A CA 1
ATOM 639 C C . ALA A 1 87 ? -6.158 -9.939 24.028 1.00 91.75 87 ALA A C 1
ATOM 641 O O . ALA A 1 87 ? -6.423 -11.008 23.484 1.00 91.75 87 ALA A O 1
ATOM 642 N N . GLY A 1 88 ? -6.508 -8.770 23.484 1.00 93.06 88 GLY A N 1
A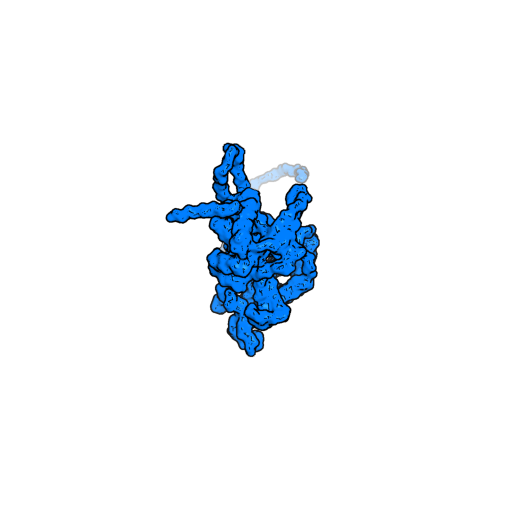TOM 643 C CA . GLY A 1 88 ? -7.106 -8.653 22.156 1.00 93.06 88 GLY A CA 1
ATOM 644 C C . GLY A 1 88 ? -6.181 -9.081 21.022 1.00 93.06 88 GLY A C 1
ATOM 645 O O . GLY A 1 88 ? -6.666 -9.667 20.061 1.00 93.06 88 GLY A O 1
ATOM 646 N N . LEU A 1 89 ? -4.875 -8.816 21.132 1.00 89.88 89 LEU A N 1
ATOM 647 C CA . LEU A 1 89 ? -3.873 -9.260 20.156 1.00 89.88 89 LEU A CA 1
ATOM 648 C C . LEU A 1 89 ? -3.777 -10.785 20.116 1.00 89.88 89 LEU A C 1
ATOM 650 O O . LEU A 1 89 ? -3.818 -11.356 19.035 1.00 89.88 89 LEU A O 1
ATOM 654 N N . GLU A 1 90 ? -3.764 -11.448 21.272 1.00 89.62 90 GLU A N 1
ATOM 655 C CA . GLU A 1 90 ? -3.810 -12.917 21.332 1.00 89.62 90 GLU A CA 1
ATOM 656 C C . GLU A 1 90 ? -5.116 -13.478 20.741 1.00 89.62 90 GLU A C 1
ATOM 658 O O . GLU A 1 90 ? -5.114 -14.457 19.996 1.00 89.62 90 GLU A O 1
ATOM 663 N N . ALA A 1 91 ? -6.254 -12.824 20.999 1.00 91.50 91 ALA A N 1
ATOM 664 C CA . ALA A 1 91 ? -7.526 -13.223 20.396 1.00 91.50 91 ALA A CA 1
ATOM 665 C C . ALA A 1 91 ? -7.550 -13.008 18.869 1.00 91.50 91 ALA A C 1
ATOM 667 O O . ALA A 1 91 ? -8.128 -13.812 18.135 1.00 91.50 91 ALA A O 1
ATOM 668 N N . ALA A 1 92 ? -6.921 -11.937 18.377 1.00 90.69 92 ALA A N 1
ATOM 669 C CA . ALA A 1 92 ? -6.769 -11.682 16.950 1.00 90.69 92 ALA A CA 1
ATOM 670 C C . ALA A 1 92 ? -5.796 -12.674 16.295 1.00 90.69 92 ALA A C 1
ATOM 672 O O . ALA A 1 92 ? -6.044 -13.070 15.158 1.00 90.69 92 ALA A O 1
ATOM 673 N N . ALA A 1 93 ? -4.751 -13.119 17.006 1.00 88.38 93 ALA A N 1
ATOM 674 C CA . ALA A 1 93 ? -3.810 -14.158 16.567 1.00 88.38 93 ALA A CA 1
ATOM 675 C C . ALA A 1 93 ? -4.520 -15.437 16.154 1.00 88.38 93 ALA A C 1
ATOM 677 O O . ALA A 1 93 ? -4.324 -15.912 15.037 1.00 88.38 93 ALA A O 1
ATOM 678 N N . ALA A 1 94 ? -5.443 -15.905 16.990 1.00 85.19 94 ALA A N 1
ATOM 679 C CA . ALA A 1 94 ? -6.289 -17.040 16.652 1.00 85.19 94 ALA A CA 1
ATOM 680 C C . ALA A 1 94 ? -7.203 -16.768 15.441 1.00 85.19 94 ALA A C 1
ATOM 682 O O . ALA A 1 94 ? -7.425 -17.656 14.626 1.00 85.19 94 ALA A O 1
ATOM 683 N N . ALA A 1 95 ? -7.738 -15.550 15.301 1.00 83.31 95 ALA A N 1
ATOM 684 C CA . ALA A 1 95 ? -8.647 -15.203 14.203 1.00 83.31 95 ALA A CA 1
ATOM 685 C C . ALA A 1 95 ? -7.947 -15.049 12.841 1.00 83.31 95 ALA A C 1
ATOM 687 O O . ALA A 1 95 ? -8.587 -15.211 11.804 1.00 83.31 95 ALA A O 1
ATOM 688 N N . LEU A 1 96 ? -6.664 -14.689 12.844 1.00 85.31 96 LEU A N 1
ATOM 689 C CA . LEU A 1 96 ? -5.866 -14.424 11.645 1.00 85.31 96 LEU A CA 1
ATOM 690 C C . LEU A 1 96 ? -4.874 -15.547 11.319 1.00 85.31 96 LEU A C 1
ATOM 692 O O . LEU A 1 96 ? -4.171 -15.422 10.320 1.00 85.31 96 LEU A O 1
ATOM 696 N N . ASP A 1 97 ? -4.802 -16.578 12.164 1.00 85.25 97 ASP A N 1
ATOM 697 C CA . ASP A 1 97 ? -3.837 -17.681 12.088 1.00 85.25 97 ASP A CA 1
ATOM 698 C C . ASP A 1 97 ? -2.382 -17.199 11.927 1.00 85.25 97 ASP A C 1
ATOM 700 O O . ASP A 1 97 ? -1.621 -17.661 11.080 1.00 85.25 97 ASP A O 1
ATOM 704 N N . ARG A 1 98 ? -1.996 -16.189 12.721 1.00 81.31 98 ARG A N 1
ATOM 705 C CA . ARG A 1 98 ? -0.633 -15.627 12.722 1.00 81.31 98 ARG A CA 1
ATOM 706 C C . ARG A 1 98 ? -0.216 -15.171 14.119 1.00 81.31 98 ARG A C 1
ATOM 708 O O . ARG A 1 98 ? -1.077 -14.787 14.910 1.00 81.31 98 ARG A O 1
ATOM 715 N N . PRO A 1 99 ? 1.084 -15.173 14.455 1.00 75.81 99 PRO A N 1
ATOM 716 C CA . PRO A 1 99 ? 1.526 -14.852 15.807 1.00 75.81 99 PRO A CA 1
ATOM 717 C C . PRO A 1 99 ? 1.343 -13.363 16.130 1.00 75.81 99 PRO A C 1
ATOM 719 O O . PRO A 1 99 ? 1.568 -12.496 15.286 1.00 75.81 99 PRO A O 1
ATOM 722 N N . ALA A 1 100 ? 1.034 -13.047 17.392 1.00 71.81 100 ALA A N 1
ATOM 723 C CA . ALA A 1 100 ? 0.801 -11.676 17.862 1.00 71.81 100 ALA A CA 1
ATOM 724 C C . ALA A 1 100 ? 1.973 -10.710 17.582 1.00 71.81 100 ALA A C 1
ATOM 726 O O . ALA A 1 100 ? 1.767 -9.518 17.367 1.00 71.81 100 ALA A O 1
ATOM 727 N N . ARG A 1 101 ? 3.213 -11.217 17.520 1.00 65.50 101 ARG A N 1
ATOM 728 C CA . ARG A 1 101 ? 4.415 -10.427 17.180 1.00 65.50 101 ARG A CA 1
ATOM 729 C C . ARG A 1 101 ? 4.410 -9.873 15.745 1.00 65.50 101 ARG A C 1
ATOM 731 O O . ARG A 1 101 ? 5.134 -8.927 15.463 1.00 65.50 101 ARG A O 1
ATOM 738 N N . GLU A 1 102 ? 3.641 -10.492 14.851 1.00 65.44 102 GLU A N 1
ATOM 739 C CA . GLU A 1 102 ? 3.463 -10.085 13.449 1.00 65.44 102 GLU A CA 1
ATOM 740 C C . GLU A 1 102 ? 2.219 -9.200 13.272 1.00 65.44 102 GLU A C 1
ATOM 742 O O . GLU A 1 102 ? 1.917 -8.752 12.167 1.00 65.44 102 GLU A O 1
ATOM 747 N N . MET A 1 103 ? 1.499 -8.931 14.365 1.00 69.62 103 MET A N 1
ATOM 748 C CA . MET A 1 103 ? 0.322 -8.073 14.384 1.00 69.62 103 MET A CA 1
ATOM 749 C C . MET A 1 103 ? 0.689 -6.625 14.641 1.00 69.62 103 MET A C 1
ATOM 751 O O . MET A 1 103 ? 1.724 -6.298 15.229 1.00 69.62 103 MET A O 1
ATOM 755 N N . GLY A 1 104 ? -0.204 -5.732 14.230 1.00 57.16 104 GLY A N 1
ATOM 756 C CA . GLY A 1 104 ? -0.052 -4.323 14.528 1.00 57.16 104 GLY A CA 1
ATOM 757 C C . GLY A 1 104 ? 0.072 -4.082 16.045 1.00 57.16 104 GLY A C 1
ATOM 758 O O . GLY A 1 104 ? -0.810 -4.445 16.813 1.00 57.16 104 GLY A O 1
ATOM 759 N N . GLY A 1 105 ? 1.171 -3.462 16.493 1.00 60.28 105 GLY A N 1
ATOM 760 C CA . GLY A 1 105 ? 1.390 -3.127 17.910 1.00 60.28 105 GLY A CA 1
ATOM 761 C C . GLY A 1 105 ? 0.352 -2.173 18.536 1.00 60.28 105 GLY A C 1
ATOM 762 O O . GLY A 1 105 ? -0.541 -1.649 17.874 1.00 60.28 105 GLY A O 1
ATOM 763 N N . THR A 1 106 ? 0.487 -1.892 19.838 1.00 58.78 106 THR A N 1
ATOM 764 C CA . THR A 1 106 ? -0.483 -1.064 20.582 1.00 58.78 106 THR A CA 1
ATOM 765 C C . THR A 1 106 ? -0.332 0.435 20.273 1.00 58.78 106 THR A C 1
ATOM 767 O O . THR A 1 106 ? 0.735 1.026 20.418 1.00 58.78 106 THR A O 1
ATOM 770 N N . ALA A 1 107 ? -1.417 1.093 19.860 1.00 57.00 107 ALA A N 1
ATOM 771 C CA . ALA A 1 107 ? -1.397 2.478 19.370 1.00 57.00 107 ALA A CA 1
ATOM 772 C C . ALA A 1 107 ? -1.573 3.558 20.457 1.00 57.00 107 ALA A C 1
ATOM 774 O O . ALA A 1 107 ? -2.079 4.649 20.181 1.00 57.00 107 ALA A O 1
ATOM 775 N N . LYS A 1 108 ? -1.168 3.279 21.704 1.00 54.59 108 LYS A N 1
ATOM 776 C CA . LYS A 1 108 ? -1.497 4.121 22.872 1.00 54.59 108 LYS A CA 1
ATOM 777 C C . LYS A 1 108 ? -1.034 5.585 22.727 1.00 54.59 108 LYS A C 1
ATOM 779 O O . LYS A 1 108 ? -1.688 6.472 23.261 1.00 54.59 108 LYS A O 1
ATOM 784 N N . ALA A 1 109 ? 0.047 5.845 21.983 1.00 49.91 109 ALA A N 1
ATOM 785 C CA . ALA A 1 109 ? 0.619 7.186 21.801 1.00 49.91 109 ALA A CA 1
ATOM 786 C C . ALA A 1 109 ? 0.046 7.987 20.607 1.00 49.91 109 ALA A C 1
ATOM 788 O O . ALA A 1 109 ? 0.008 9.212 20.668 1.00 49.91 109 ALA A O 1
ATOM 789 N N . ALA A 1 110 ? -0.441 7.334 19.542 1.00 53.81 110 ALA A N 1
ATOM 790 C CA . ALA A 1 110 ? -0.968 8.012 18.340 1.00 53.81 110 ALA A CA 1
ATOM 791 C C . ALA A 1 110 ? -2.420 8.516 18.503 1.00 53.81 110 ALA A C 1
ATOM 793 O O . ALA A 1 110 ? -2.923 9.304 17.702 1.00 53.81 110 ALA A O 1
ATOM 794 N N . ALA A 1 111 ? -3.079 8.059 19.568 1.00 55.47 111 ALA A N 1
ATOM 795 C CA . ALA A 1 111 ? -4.439 8.377 19.983 1.00 55.47 111 ALA A CA 1
ATOM 796 C C . ALA A 1 111 ? -4.726 9.884 20.139 1.00 55.47 111 ALA A C 1
ATOM 798 O O . ALA A 1 111 ? -5.775 10.374 19.718 1.00 55.47 111 ALA A O 1
ATOM 799 N N . ALA A 1 112 ? -3.786 10.628 20.734 1.00 53.56 112 ALA A N 1
ATOM 800 C CA . ALA A 1 112 ? -4.010 12.012 21.160 1.00 53.56 112 ALA A CA 1
ATOM 801 C C . ALA A 1 112 ? -4.205 12.998 19.992 1.00 53.56 112 ALA A C 1
ATOM 803 O O . ALA A 1 112 ? -4.882 14.008 20.153 1.00 53.56 112 ALA A O 1
ATOM 804 N N . SER A 1 113 ? -3.660 12.693 18.811 1.00 61.16 113 SER A N 1
ATOM 805 C CA . SER A 1 113 ? -3.767 13.523 17.601 1.00 61.16 113 SER A CA 1
ATOM 806 C C . SER A 1 113 ? -4.826 13.026 16.606 1.00 61.16 113 SER A C 1
ATOM 808 O O . SER A 1 113 ? -4.850 13.461 15.456 1.00 61.16 113 SER A O 1
ATOM 810 N N . GLY A 1 114 ? -5.697 12.091 17.013 1.00 68.56 114 GLY A N 1
ATOM 811 C CA . GLY A 1 114 ? -6.731 11.516 16.142 1.00 68.56 114 GLY A CA 1
ATOM 812 C C . GLY A 1 114 ? -6.199 10.539 15.084 1.00 68.56 114 GLY A C 1
ATOM 813 O O . GLY A 1 114 ? -6.947 10.153 14.182 1.00 68.56 114 GLY A O 1
ATOM 814 N N . ALA A 1 115 ? -4.925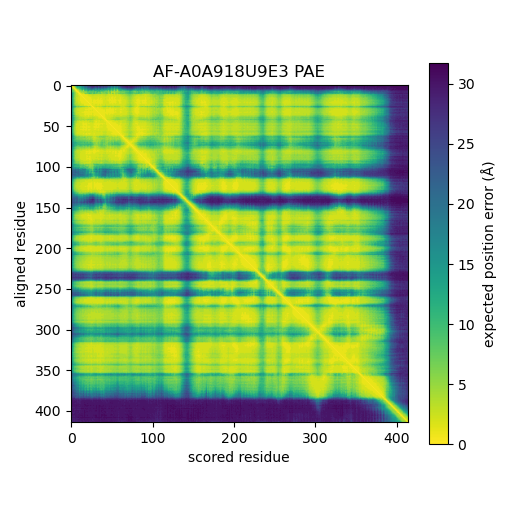 10.138 15.193 1.00 81.75 115 ALA A N 1
ATOM 815 C CA . ALA A 1 115 ? -4.271 9.125 14.367 1.00 81.75 115 ALA A CA 1
ATOM 816 C C . ALA A 1 115 ? -4.446 9.331 12.844 1.00 81.75 115 ALA A C 1
ATOM 818 O O . ALA A 1 115 ? -4.671 8.373 12.105 1.00 81.75 115 ALA A O 1
ATOM 819 N N . THR A 1 116 ? -4.349 10.578 12.362 1.00 86.88 116 THR A N 1
ATOM 820 C CA . THR A 1 116 ? -4.647 10.954 10.965 1.00 86.88 116 THR A CA 1
ATOM 821 C C . THR A 1 116 ? -3.937 10.077 9.933 1.00 86.88 116 THR A C 1
ATOM 823 O O . THR A 1 116 ? -4.588 9.591 9.011 1.00 86.88 116 THR A O 1
ATOM 826 N N . HIS A 1 117 ? -2.634 9.819 10.103 1.00 89.75 117 HIS A N 1
ATOM 827 C CA . HIS A 1 117 ? -1.878 8.937 9.204 1.00 89.75 117 HIS A CA 1
ATOM 828 C C . HIS A 1 117 ? -2.393 7.493 9.229 1.00 89.75 117 HIS A C 1
ATOM 830 O O . HIS A 1 117 ? -2.776 6.960 8.194 1.00 89.75 117 HIS A O 1
ATOM 836 N N . ALA A 1 118 ? -2.521 6.887 10.413 1.00 89.75 118 ALA A N 1
ATOM 837 C CA . ALA A 1 118 ? -3.011 5.511 10.557 1.00 89.75 118 ALA A CA 1
ATOM 838 C C . ALA A 1 118 ? -4.425 5.320 9.976 1.00 89.75 118 ALA A C 1
ATOM 840 O O . ALA A 1 118 ? -4.745 4.273 9.407 1.00 89.75 118 ALA A O 1
ATOM 841 N N . ARG A 1 119 ? -5.273 6.353 10.051 1.00 91.75 119 ARG A N 1
ATOM 842 C CA . ARG A 1 119 ? -6.581 6.344 9.387 1.00 91.75 119 ARG A CA 1
ATOM 843 C C . ARG A 1 119 ? -6.441 6.299 7.868 1.00 91.75 119 ARG A C 1
ATOM 845 O O . ARG A 1 119 ? -7.138 5.511 7.246 1.00 91.75 119 ARG A O 1
ATOM 852 N N . LYS A 1 120 ? -5.531 7.080 7.280 1.00 94.31 120 LYS A N 1
ATOM 853 C CA . LYS A 1 120 ? -5.259 7.048 5.833 1.00 94.31 120 LYS A CA 1
ATOM 854 C C . LYS A 1 120 ? -4.642 5.732 5.373 1.00 94.31 120 LYS A C 1
ATOM 856 O O . LYS A 1 120 ? -4.985 5.264 4.290 1.00 94.31 120 LYS A O 1
ATOM 861 N N . VAL A 1 121 ? -3.825 5.095 6.210 1.00 95.25 121 VAL A N 1
ATOM 862 C CA . VAL A 1 121 ? -3.356 3.720 5.983 1.00 95.25 121 VAL A CA 1
ATOM 863 C C . VAL A 1 121 ? -4.531 2.745 5.944 1.00 95.25 121 VAL A C 1
ATOM 865 O O . VAL A 1 121 ? -4.647 1.947 5.019 1.00 95.25 121 VAL A O 1
ATOM 868 N N . THR A 1 122 ? -5.459 2.865 6.893 1.00 95.44 122 THR A N 1
ATOM 869 C CA . THR A 1 122 ? -6.665 2.027 6.950 1.00 95.44 122 THR A CA 1
ATOM 870 C C . THR A 1 122 ? -7.587 2.247 5.745 1.00 95.44 122 THR A C 1
ATOM 872 O O . THR A 1 122 ? -8.077 1.281 5.165 1.00 95.44 122 THR A O 1
ATOM 875 N N . ASP A 1 123 ? -7.793 3.500 5.330 1.00 96.12 123 ASP A N 1
ATOM 876 C CA . ASP A 1 123 ? -8.584 3.832 4.137 1.00 96.12 123 ASP A CA 1
ATOM 877 C C . ASP A 1 123 ? -7.926 3.269 2.864 1.00 96.12 123 ASP A C 1
ATOM 879 O O . ASP A 1 123 ? -8.607 2.735 1.990 1.00 96.12 123 ASP A O 1
ATOM 883 N N . THR A 1 124 ? -6.593 3.341 2.781 1.00 97.94 124 THR A N 1
ATOM 884 C CA . THR A 1 124 ? -5.809 2.773 1.674 1.00 97.94 124 THR A CA 1
ATOM 885 C C . THR A 1 124 ? -5.943 1.256 1.622 1.00 97.94 124 THR A C 1
ATOM 887 O O . THR A 1 124 ? -6.210 0.713 0.553 1.00 97.94 124 THR A O 1
ATOM 890 N N . LEU A 1 125 ? -5.852 0.570 2.765 1.00 97.81 125 LEU A N 1
ATOM 891 C CA . LEU A 1 125 ? -6.088 -0.870 2.839 1.00 97.81 125 LEU A CA 1
ATOM 892 C C . LEU A 1 125 ? -7.502 -1.232 2.365 1.00 97.81 125 LEU A C 1
ATOM 894 O O . LEU A 1 125 ? -7.655 -2.157 1.575 1.00 97.81 125 LEU A O 1
ATOM 898 N N . ALA A 1 126 ? -8.533 -0.495 2.787 1.00 97.00 126 ALA A N 1
ATOM 899 C CA . ALA A 1 126 ? -9.904 -0.737 2.333 1.00 97.00 126 ALA A CA 1
ATOM 900 C C . ALA A 1 126 ? -10.045 -0.587 0.805 1.00 97.00 126 ALA A C 1
ATOM 902 O O . ALA A 1 126 ? -10.703 -1.407 0.165 1.00 97.00 126 ALA A O 1
ATOM 903 N N . ALA A 1 127 ? -9.395 0.423 0.220 1.00 97.12 127 ALA A N 1
ATOM 904 C CA . ALA A 1 127 ? -9.401 0.676 -1.221 1.00 97.12 127 ALA A CA 1
ATOM 905 C C . ALA A 1 127 ? -8.577 -0.341 -2.034 1.00 97.12 127 ALA A C 1
ATOM 907 O O . ALA A 1 127 ? -8.831 -0.509 -3.225 1.00 97.12 127 ALA A O 1
ATOM 908 N N . LEU A 1 128 ? -7.604 -1.011 -1.409 1.00 97.75 128 LEU A N 1
ATOM 909 C CA . LEU A 1 128 ? -6.849 -2.115 -2.007 1.00 97.75 128 LEU A CA 1
ATOM 910 C C . LEU A 1 128 ? -7.607 -3.442 -1.879 1.00 97.75 128 LEU A C 1
ATOM 912 O O . LEU A 1 128 ? -7.624 -4.220 -2.823 1.00 97.75 128 LEU A O 1
ATOM 916 N N . LEU A 1 129 ? -8.272 -3.691 -0.748 1.00 96.69 129 LEU A N 1
ATOM 917 C CA . LEU A 1 129 ? -9.049 -4.912 -0.515 1.00 96.69 129 LEU A CA 1
ATOM 918 C C . LEU A 1 129 ? -10.337 -4.971 -1.332 1.00 96.69 129 LEU A C 1
ATOM 920 O O . LEU A 1 129 ? -10.726 -6.057 -1.745 1.00 96.69 129 LEU A O 1
ATOM 924 N N . GLN A 1 130 ? -11.014 -3.829 -1.509 1.00 94.69 130 GLN A N 1
ATOM 925 C CA . GLN A 1 130 ? -12.310 -3.722 -2.191 1.00 94.69 130 GLN A CA 1
ATOM 926 C C . GLN A 1 130 ? -13.295 -4.842 -1.813 1.00 94.69 130 GLN A C 1
ATOM 928 O O . GLN A 1 130 ? -13.953 -5.432 -2.667 1.00 94.69 130 GLN A O 1
ATOM 933 N N . THR A 1 131 ? -13.392 -5.152 -0.516 1.00 92.69 131 THR A N 1
ATOM 934 C CA . THR A 1 131 ? -14.213 -6.262 -0.019 1.00 92.69 131 THR A CA 1
ATOM 935 C C . THR A 1 131 ? -15.625 -6.190 -0.607 1.00 92.69 131 THR A C 1
ATOM 937 O O . THR A 1 131 ? -16.282 -5.156 -0.432 1.00 92.69 131 THR A O 1
ATOM 940 N N . PRO A 1 132 ? -16.111 -7.246 -1.285 1.00 88.56 132 PRO A N 1
ATOM 941 C CA . PRO A 1 132 ? -17.439 -7.239 -1.876 1.00 88.56 132 PRO A CA 1
ATOM 942 C C . PRO A 1 132 ? -18.526 -7.025 -0.813 1.00 88.56 132 PRO A C 1
ATOM 944 O O . PRO A 1 132 ? -18.430 -7.561 0.299 1.00 88.56 132 PRO A O 1
ATOM 947 N N . PRO A 1 133 ? -19.575 -6.241 -1.104 1.00 86.56 133 PRO A N 1
ATOM 948 C CA . PRO A 1 133 ? -20.681 -6.081 -0.178 1.00 86.56 133 PRO A CA 1
ATOM 949 C C . PRO A 1 133 ? -21.532 -7.355 -0.162 1.00 86.56 133 PRO A C 1
ATOM 951 O O . PRO A 1 133 ? -22.312 -7.614 -1.071 1.00 86.56 133 PRO A O 1
ATOM 954 N N . GLU A 1 134 ? -21.418 -8.151 0.900 1.00 80.25 134 GLU A N 1
ATOM 955 C CA . GLU A 1 134 ? -22.349 -9.261 1.111 1.00 80.25 134 GLU A CA 1
ATOM 956 C C . GLU A 1 134 ? -23.761 -8.737 1.439 1.00 80.25 134 GLU A C 1
ATOM 958 O O . GLU A 1 134 ? -23.903 -7.872 2.319 1.00 80.25 134 GLU A O 1
ATOM 963 N N . PRO A 1 135 ? -24.819 -9.281 0.807 1.00 66.81 135 PRO A N 1
ATOM 964 C CA . PRO A 1 135 ? -26.193 -9.013 1.200 1.00 66.81 135 PRO A CA 1
ATOM 965 C C . PRO A 1 135 ? -26.425 -9.397 2.658 1.00 66.81 135 PRO A C 1
ATOM 967 O O . PRO A 1 135 ? -26.351 -10.562 3.050 1.00 66.81 135 PRO A O 1
ATOM 970 N N . THR A 1 136 ? -26.739 -8.408 3.488 1.00 64.12 136 THR A N 1
ATOM 971 C CA . THR A 1 136 ? -27.240 -8.689 4.830 1.00 64.12 136 THR A CA 1
ATOM 972 C C . THR A 1 136 ? -28.694 -9.108 4.719 1.00 64.12 136 THR A C 1
ATOM 974 O O . THR A 1 136 ? -29.511 -8.316 4.245 1.00 64.12 136 THR A O 1
ATOM 977 N N . LEU A 1 137 ? -29.025 -10.318 5.183 1.00 56.00 137 LEU A N 1
ATOM 978 C CA . LEU A 1 137 ? -30.419 -10.730 5.342 1.00 56.00 137 LEU A CA 1
ATOM 979 C C . LEU A 1 137 ? -31.188 -9.637 6.104 1.00 56.00 137 LEU A C 1
ATOM 981 O O . LEU A 1 137 ? -30.646 -9.104 7.084 1.00 56.00 137 LEU A O 1
ATOM 985 N N . PRO A 1 138 ? -32.419 -9.291 5.683 1.00 50.03 138 PRO A N 1
ATOM 986 C CA . PRO A 1 138 ? -33.245 -8.367 6.438 1.00 50.03 138 PRO A CA 1
ATOM 987 C C . PRO A 1 138 ? -33.365 -8.910 7.861 1.00 50.03 138 PRO A C 1
ATOM 989 O O . PRO A 1 138 ? -33.879 -10.005 8.084 1.00 50.03 138 PRO A O 1
ATOM 992 N N . GLY A 1 139 ? -32.834 -8.174 8.838 1.00 51.72 139 GLY A N 1
ATOM 993 C CA . GLY A 1 139 ? -33.108 -8.500 10.230 1.00 51.72 139 GLY A CA 1
ATOM 994 C C . GLY A 1 139 ? -34.623 -8.436 10.455 1.00 51.72 139 GLY A C 1
ATOM 995 O O . GLY A 1 139 ? -35.276 -7.601 9.826 1.00 51.72 139 GLY A O 1
ATOM 996 N N . PRO A 1 140 ? -35.197 -9.264 11.342 1.00 44.53 140 PRO A N 1
ATOM 997 C CA . PRO A 1 140 ? -36.619 -9.189 11.648 1.00 44.53 140 PRO A CA 1
ATOM 998 C C . PRO A 1 140 ? -36.913 -7.803 12.238 1.00 44.53 140 PRO A C 1
ATOM 1000 O O . PRO A 1 140 ? -36.535 -7.502 13.373 1.00 44.53 140 PRO A O 1
ATOM 1003 N N . ARG A 1 141 ? -37.517 -6.919 11.440 1.00 53.31 141 ARG A N 1
ATOM 1004 C CA . ARG A 1 141 ? -37.983 -5.598 11.861 1.00 53.31 141 ARG A CA 1
ATOM 1005 C C . ARG A 1 141 ? -39.368 -5.320 11.298 1.00 53.31 141 ARG A C 1
ATOM 1007 O O . ARG A 1 141 ? -39.705 -5.682 10.182 1.00 53.31 141 ARG A O 1
ATOM 1014 N N . THR A 1 142 ? -40.122 -4.639 12.143 1.00 46.91 142 THR A N 1
ATOM 1015 C CA . THR A 1 142 ? -41.561 -4.374 12.207 1.00 46.91 142 THR A CA 1
ATOM 1016 C C . THR A 1 142 ? -42.164 -3.550 11.060 1.00 46.91 142 THR A C 1
ATOM 1018 O O . THR A 1 142 ? -43.269 -3.044 11.218 1.00 46.91 142 THR A O 1
ATOM 1021 N N . ALA A 1 143 ? -41.469 -3.370 9.935 1.00 46.53 143 ALA A N 1
ATOM 1022 C CA . ALA A 1 143 ? -41.940 -2.537 8.828 1.00 46.53 143 ALA A CA 1
ATOM 1023 C C . ALA A 1 143 ? -41.892 -3.328 7.506 1.00 46.53 143 ALA A C 1
ATOM 1025 O O . ALA A 1 143 ? -40.793 -3.688 7.078 1.00 46.53 143 ALA A O 1
ATOM 1026 N N . PRO A 1 144 ? -43.046 -3.605 6.871 1.00 48.78 144 PRO A N 1
ATOM 1027 C CA . PRO A 1 144 ? -43.134 -4.495 5.712 1.00 48.78 144 PRO A CA 1
ATOM 1028 C C . PRO A 1 144 ? -42.598 -3.910 4.389 1.00 48.78 144 PRO A C 1
ATOM 1030 O O . PRO A 1 144 ? -42.419 -4.675 3.451 1.00 48.78 144 PRO A O 1
ATOM 1033 N N . ASP A 1 145 ? -42.258 -2.615 4.315 1.00 48.56 145 ASP A N 1
ATOM 1034 C CA . ASP A 1 145 ? -42.033 -1.917 3.029 1.00 48.56 145 ASP A CA 1
ATOM 1035 C C . ASP A 1 145 ? -40.627 -1.320 2.816 1.00 48.56 145 ASP A C 1
ATOM 1037 O O . ASP A 1 145 ? -40.440 -0.372 2.049 1.00 48.56 145 ASP A O 1
ATOM 1041 N N . ALA A 1 146 ? -39.585 -1.842 3.467 1.00 53.38 146 ALA A N 1
ATOM 1042 C CA . ALA A 1 146 ? -38.227 -1.409 3.130 1.00 53.38 146 ALA A CA 1
ATOM 1043 C C . ALA A 1 146 ? -37.786 -2.038 1.795 1.00 53.38 146 ALA A C 1
ATOM 1045 O O . ALA A 1 146 ? -37.407 -3.208 1.758 1.00 53.38 146 ALA A O 1
ATOM 1046 N N . ALA A 1 147 ? -37.814 -1.253 0.711 1.00 56.06 147 ALA A N 1
ATOM 1047 C CA . ALA A 1 147 ? -37.295 -1.665 -0.593 1.00 56.06 147 ALA A CA 1
ATOM 1048 C C . ALA A 1 147 ? -35.866 -2.247 -0.470 1.00 56.06 147 ALA A C 1
ATOM 1050 O O . ALA A 1 147 ? -35.054 -1.720 0.305 1.00 56.06 147 ALA A O 1
ATOM 1051 N N . PRO A 1 148 ? -35.536 -3.324 -1.212 1.00 58.50 148 PRO A N 1
ATOM 1052 C CA . PRO A 1 148 ? -34.217 -3.938 -1.159 1.00 58.50 148 PRO A CA 1
ATOM 1053 C C . PRO A 1 148 ? -33.145 -2.910 -1.530 1.00 58.50 148 PRO A C 1
ATOM 1055 O O . PRO A 1 148 ? -33.228 -2.234 -2.555 1.00 58.50 148 PRO A O 1
ATOM 1058 N N . ARG A 1 149 ? -32.132 -2.772 -0.669 1.00 63.12 149 ARG A N 1
ATOM 1059 C CA . ARG A 1 149 ? -31.025 -1.849 -0.919 1.00 63.12 149 ARG A CA 1
ATOM 1060 C C . ARG A 1 149 ? -30.189 -2.382 -2.080 1.00 63.12 149 ARG A C 1
ATOM 1062 O O . ARG A 1 149 ? -29.642 -3.477 -1.981 1.00 63.12 149 ARG A O 1
ATOM 1069 N N . VAL A 1 150 ? -30.035 -1.573 -3.126 1.00 64.88 150 VAL A N 1
ATOM 1070 C CA . VAL A 1 150 ? -29.035 -1.814 -4.171 1.00 64.88 150 VAL A CA 1
ATOM 1071 C C . VAL A 1 150 ? -27.657 -1.650 -3.533 1.00 64.88 150 VAL A C 1
ATOM 1073 O O . VAL A 1 150 ? -27.324 -0.583 -3.012 1.00 64.88 150 VAL A O 1
ATOM 1076 N N . LEU A 1 151 ? -26.893 -2.738 -3.489 1.00 75.25 151 LEU A N 1
ATOM 1077 C CA . LEU A 1 151 ? -25.500 -2.704 -3.066 1.00 75.25 151 LEU A CA 1
ATOM 1078 C C . LEU A 1 151 ? -24.678 -2.220 -4.255 1.00 75.25 151 LEU A C 1
ATOM 1080 O O . LEU A 1 151 ? -24.800 -2.772 -5.345 1.00 75.25 151 LEU A O 1
ATOM 1084 N N . GLU A 1 152 ? -23.886 -1.171 -4.051 1.00 73.38 152 GLU A N 1
ATOM 1085 C CA . GLU A 1 152 ? -22.956 -0.700 -5.075 1.00 73.38 152 GLU A CA 1
ATOM 1086 C C . GLU A 1 152 ? -21.945 -1.801 -5.367 1.00 73.38 152 GLU A C 1
ATOM 1088 O O . GLU A 1 152 ? -21.293 -2.304 -4.447 1.00 73.38 152 GLU A O 1
ATOM 1093 N N . ASP A 1 153 ? -21.834 -2.173 -6.639 1.00 82.00 153 ASP A N 1
ATOM 1094 C CA . ASP A 1 153 ? -20.816 -3.117 -7.061 1.00 82.00 153 ASP A CA 1
ATOM 1095 C C . ASP A 1 153 ? -19.429 -2.522 -6.802 1.00 82.00 153 ASP A C 1
ATOM 1097 O O . ASP A 1 153 ? -19.195 -1.325 -7.007 1.00 82.00 153 ASP A O 1
ATOM 1101 N N . ARG A 1 154 ? -18.518 -3.354 -6.301 1.00 86.19 154 ARG A N 1
ATOM 1102 C CA . ARG A 1 154 ? -17.150 -2.939 -5.991 1.00 86.19 154 ARG A CA 1
ATOM 1103 C C . ARG A 1 154 ? -16.189 -3.580 -6.974 1.00 86.19 154 ARG A C 1
ATOM 1105 O O . ARG A 1 154 ? -16.303 -4.779 -7.222 1.00 86.19 154 ARG A O 1
ATOM 1112 N N . PRO A 1 155 ? -15.205 -2.822 -7.488 1.00 89.31 155 PRO A N 1
ATOM 1113 C CA . PRO A 1 155 ? -14.147 -3.403 -8.297 1.00 89.31 155 PRO A CA 1
ATOM 1114 C C . PRO A 1 155 ? -13.448 -4.549 -7.553 1.00 89.31 155 PRO A C 1
ATOM 1116 O O . PRO A 1 155 ? -13.341 -4.492 -6.330 1.00 89.31 155 PRO A O 1
ATOM 1119 N N . PRO A 1 156 ? -12.896 -5.553 -8.247 1.00 90.94 156 PRO A N 1
ATOM 1120 C CA . PRO A 1 156 ? -12.068 -6.564 -7.603 1.00 90.94 156 PRO A CA 1
ATOM 1121 C C . PRO A 1 156 ? -10.882 -5.937 -6.854 1.00 90.94 156 PRO A C 1
ATOM 1123 O O . PRO A 1 156 ? -10.263 -4.981 -7.331 1.00 90.94 156 PRO A O 1
ATOM 1126 N N . GLY A 1 157 ? -10.555 -6.487 -5.685 1.00 94.25 157 GLY A N 1
ATOM 1127 C CA . GLY A 1 157 ? -9.425 -6.054 -4.863 1.00 94.25 157 GLY A CA 1
ATOM 1128 C C . GLY A 1 157 ? -8.199 -6.964 -4.937 1.00 94.25 157 GLY A C 1
ATOM 1129 O O . GLY A 1 157 ? -8.127 -7.903 -5.731 1.00 94.25 157 GLY A O 1
ATOM 1130 N N . LEU A 1 158 ? -7.223 -6.682 -4.076 1.00 94.69 158 LEU A N 1
ATOM 1131 C CA . LEU A 1 158 ? -5.985 -7.440 -3.916 1.00 94.69 158 LEU A CA 1
ATOM 1132 C C . LEU A 1 158 ? -6.043 -8.337 -2.680 1.00 94.69 158 LEU A C 1
ATOM 1134 O O . LEU A 1 158 ? -5.778 -7.898 -1.558 1.00 94.69 158 LEU A O 1
ATOM 1138 N N . GLY A 1 159 ? -6.330 -9.613 -2.932 1.00 94.12 159 GLY A N 1
ATOM 1139 C CA . GLY A 1 159 ? -6.250 -10.691 -1.954 1.00 94.12 159 GLY A CA 1
ATOM 1140 C C . GLY A 1 159 ? -7.132 -10.510 -0.708 1.00 94.12 159 GLY A C 1
ATOM 1141 O O . GLY A 1 159 ? -7.877 -9.540 -0.567 1.00 94.12 159 GLY A O 1
ATOM 1142 N N . PRO A 1 160 ? -7.084 -11.478 0.217 1.00 94.44 160 PRO A N 1
ATOM 1143 C CA . PRO A 1 160 ? -7.796 -11.389 1.484 1.00 94.44 160 PRO A CA 1
ATOM 1144 C C . PRO A 1 160 ? -7.065 -10.473 2.475 1.00 94.44 160 PRO A C 1
ATOM 1146 O O . PRO A 1 160 ? -5.859 -10.262 2.380 1.00 94.44 160 PRO A O 1
ATOM 1149 N N . LEU A 1 161 ? -7.769 -10.018 3.518 1.00 93.94 161 LEU A N 1
ATOM 1150 C CA . LEU A 1 161 ? -7.196 -9.238 4.629 1.00 93.94 161 LEU A CA 1
ATOM 1151 C C . LEU A 1 161 ? -5.969 -9.908 5.284 1.00 93.94 161 LEU A C 1
ATOM 1153 O O . LEU A 1 161 ? -5.074 -9.222 5.774 1.00 93.94 161 LEU A O 1
ATOM 1157 N N . THR A 1 162 ? -5.914 -11.241 5.298 1.00 92.44 162 THR A N 1
ATOM 1158 C CA . THR A 1 162 ? -4.798 -12.017 5.862 1.00 92.44 162 THR A CA 1
ATOM 1159 C C . THR A 1 162 ? -3.501 -11.891 5.063 1.00 92.44 162 THR A C 1
ATOM 1161 O O . THR A 1 162 ? -2.437 -12.079 5.641 1.00 92.44 162 THR A O 1
ATOM 1164 N N . ALA A 1 163 ? -3.565 -11.500 3.786 1.00 94.00 163 ALA A N 1
ATOM 1165 C CA . ALA A 1 163 ? -2.388 -11.234 2.956 1.00 94.00 163 ALA A CA 1
ATOM 1166 C C . ALA A 1 163 ? -1.719 -9.884 3.274 1.00 94.00 163 ALA A C 1
ATOM 1168 O O . ALA A 1 163 ? -0.677 -9.565 2.704 1.00 94.00 163 ALA A O 1
ATOM 1169 N N . TRP A 1 164 ? -2.314 -9.077 4.161 1.00 94.88 164 TRP A N 1
ATOM 1170 C CA . TRP A 1 164 ? -1.848 -7.734 4.487 1.00 94.88 164 TRP A CA 1
ATOM 1171 C C . TRP A 1 164 ? -1.309 -7.632 5.912 1.00 94.88 164 TRP A C 1
ATOM 1173 O O . TRP A 1 164 ? -1.894 -8.144 6.877 1.00 94.88 164 TRP A O 1
ATOM 1183 N N . THR A 1 165 ? -0.225 -6.874 6.042 1.00 92.88 165 THR A N 1
ATOM 1184 C CA . THR A 1 165 ? 0.394 -6.490 7.315 1.00 92.88 165 THR A CA 1
ATOM 1185 C C . THR A 1 165 ? 0.703 -4.995 7.289 1.00 92.88 165 THR A C 1
ATOM 1187 O O . THR A 1 165 ? 1.119 -4.471 6.257 1.00 92.88 165 THR A O 1
ATOM 1190 N N . THR A 1 166 ? 0.504 -4.293 8.408 1.00 92.25 166 THR A N 1
ATOM 1191 C CA . THR A 1 166 ? 0.844 -2.865 8.529 1.00 92.25 166 THR A CA 1
ATOM 1192 C C . THR A 1 166 ? 2.125 -2.648 9.323 1.00 92.25 166 THR A C 1
ATOM 1194 O O . THR A 1 166 ? 2.488 -3.459 10.176 1.00 92.25 166 THR A O 1
ATOM 1197 N N . GLU A 1 167 ? 2.782 -1.511 9.089 1.00 88.88 167 GLU A N 1
ATOM 1198 C CA . GLU A 1 167 ? 3.923 -1.043 9.883 1.00 88.88 167 GLU A CA 1
ATOM 1199 C C . GLU A 1 167 ? 5.102 -2.036 9.950 1.00 88.88 167 GLU A C 1
ATOM 1201 O O . GLU A 1 167 ? 5.760 -2.202 10.986 1.00 88.88 167 GLU A O 1
ATOM 1206 N N . VAL A 1 168 ? 5.401 -2.684 8.823 1.00 90.62 168 VAL A N 1
ATOM 1207 C CA . VAL A 1 168 ? 6.476 -3.676 8.721 1.00 90.62 168 VAL A CA 1
ATOM 1208 C C . VAL A 1 168 ? 7.825 -2.971 8.740 1.00 90.62 168 VAL A C 1
ATOM 1210 O O . VAL A 1 168 ? 8.139 -2.161 7.871 1.00 90.62 168 VAL A O 1
ATOM 1213 N N . THR A 1 169 ? 8.651 -3.276 9.738 1.00 92.38 169 THR A N 1
ATOM 1214 C CA . THR A 1 169 ? 9.998 -2.702 9.825 1.00 92.38 169 THR A CA 1
ATOM 1215 C C . THR A 1 169 ? 10.951 -3.432 8.884 1.00 92.38 169 THR A C 1
ATOM 1217 O O . THR A 1 169 ? 11.039 -4.658 8.917 1.00 92.38 169 THR A O 1
ATOM 1220 N N . LEU A 1 170 ? 11.682 -2.672 8.069 1.00 93.56 170 LEU A N 1
ATOM 1221 C CA . LEU A 1 170 ? 12.583 -3.162 7.029 1.00 93.56 170 LEU A CA 1
ATOM 1222 C C . LEU A 1 170 ? 14.018 -2.724 7.368 1.00 93.56 170 LEU A C 1
ATOM 1224 O O . LEU A 1 170 ? 14.390 -1.559 7.172 1.00 93.56 170 LEU A O 1
ATOM 1228 N N . PRO A 1 171 ? 14.835 -3.620 7.950 1.00 91.25 171 PRO A N 1
ATOM 1229 C CA . PRO A 1 171 ? 16.110 -3.223 8.521 1.00 91.25 171 PRO A CA 1
ATOM 1230 C C . PRO A 1 171 ? 17.182 -2.997 7.451 1.00 91.25 171 PRO A C 1
ATOM 1232 O O . PRO A 1 171 ? 17.681 -3.951 6.848 1.00 91.25 171 PRO A O 1
ATOM 1235 N N . VAL A 1 172 ? 17.615 -1.745 7.284 1.00 89.19 172 VAL A N 1
ATOM 1236 C CA . VAL A 1 172 ? 18.788 -1.399 6.451 1.00 89.19 172 VAL A CA 1
ATOM 1237 C C . VAL A 1 172 ? 20.108 -1.810 7.122 1.00 89.19 172 VAL A C 1
ATOM 1239 O O . VAL A 1 172 ? 21.106 -2.045 6.450 1.00 89.19 172 VAL A O 1
ATOM 1242 N N . ALA A 1 173 ? 20.087 -1.969 8.449 1.00 85.69 173 ALA A N 1
ATOM 1243 C CA . ALA A 1 173 ? 21.118 -2.591 9.276 1.00 85.69 173 ALA A CA 1
ATOM 1244 C C . ALA A 1 173 ? 20.463 -3.239 10.518 1.00 85.69 173 ALA A C 1
ATOM 1246 O O . ALA A 1 173 ? 19.282 -3.013 10.791 1.00 85.69 173 ALA A O 1
ATOM 1247 N N . GLY A 1 174 ? 21.202 -4.057 11.275 1.00 85.56 174 GLY A N 1
ATOM 1248 C CA . GLY A 1 174 ? 20.641 -4.829 12.400 1.00 85.56 174 GLY A CA 1
ATOM 1249 C C . GLY A 1 174 ? 19.799 -6.026 11.937 1.00 85.56 174 GLY A C 1
ATOM 1250 O O . GLY A 1 174 ? 19.995 -6.527 10.839 1.00 85.56 174 GLY A O 1
ATOM 1251 N N . THR A 1 175 ? 18.859 -6.527 12.726 1.00 85.12 175 THR A N 1
ATOM 1252 C CA . THR A 1 175 ? 17.988 -7.662 12.335 1.00 85.12 175 THR A CA 1
ATOM 1253 C C . THR A 1 175 ? 16.522 -7.238 12.320 1.00 85.12 175 THR A C 1
ATOM 1255 O O . THR A 1 175 ? 16.201 -6.136 12.751 1.00 85.12 175 THR A O 1
ATOM 1258 N N . PHE A 1 176 ? 15.607 -8.092 11.854 1.00 83.75 176 PHE A N 1
ATOM 1259 C CA . PHE A 1 176 ? 14.169 -7.816 11.999 1.00 83.75 176 PHE A CA 1
ATOM 1260 C C . PHE A 1 176 ? 13.744 -7.696 13.471 1.00 83.75 176 PHE A C 1
ATOM 1262 O O . PHE A 1 176 ? 12.872 -6.896 13.789 1.00 83.75 176 PHE A O 1
ATOM 1269 N N . ALA A 1 177 ? 14.394 -8.441 14.372 1.00 83.75 177 ALA A N 1
ATOM 1270 C CA . ALA A 1 177 ? 14.146 -8.365 15.813 1.00 83.75 177 ALA A CA 1
ATOM 1271 C C . ALA A 1 177 ? 14.833 -7.162 16.484 1.00 83.75 177 ALA A C 1
ATOM 1273 O O . ALA A 1 177 ? 14.422 -6.719 17.554 1.00 83.75 177 ALA A O 1
ATOM 1274 N N . SER A 1 178 ? 15.902 -6.637 15.886 1.00 84.81 178 SER A N 1
ATOM 1275 C CA . SER A 1 178 ? 16.686 -5.521 16.424 1.00 84.81 178 SER A CA 1
ATOM 1276 C C . SER A 1 178 ? 17.144 -4.610 15.283 1.00 84.81 178 SER A C 1
ATOM 1278 O O . SER A 1 178 ? 18.320 -4.633 14.901 1.00 84.81 178 SER A O 1
ATOM 1280 N N . PRO A 1 179 ? 16.211 -3.854 14.678 1.00 86.44 179 PRO A N 1
ATOM 1281 C CA . PRO A 1 179 ? 16.516 -2.984 13.552 1.00 86.44 179 PRO A CA 1
ATOM 1282 C C . PRO A 1 179 ? 17.387 -1.815 14.012 1.00 86.44 179 PRO A C 1
ATOM 1284 O O . PRO A 1 179 ? 17.139 -1.203 15.051 1.00 86.44 179 PRO A O 1
ATOM 1287 N N . ALA A 1 180 ? 18.409 -1.479 13.227 1.00 86.75 180 ALA A N 1
ATOM 1288 C CA . ALA A 1 180 ? 19.242 -0.319 13.515 1.00 86.75 180 ALA A CA 1
ATOM 1289 C C . ALA A 1 180 ? 18.465 0.993 13.309 1.00 86.75 180 ALA A C 1
ATOM 1291 O O . ALA A 1 180 ? 17.498 1.054 12.536 1.00 86.75 180 ALA A O 1
ATOM 1292 N N . ARG A 1 181 ? 18.930 2.074 13.950 1.00 84.81 181 ARG A N 1
ATOM 1293 C CA . ARG A 1 181 ? 18.430 3.433 13.691 1.00 84.81 181 ARG A CA 1
ATOM 1294 C C . ARG A 1 181 ? 18.546 3.745 12.192 1.00 84.81 181 ARG A C 1
ATOM 1296 O O . ARG A 1 181 ? 19.570 3.465 11.581 1.00 84.81 181 ARG A O 1
ATOM 1303 N N . GLY A 1 182 ? 17.493 4.325 11.619 1.00 80.69 182 GLY A N 1
ATOM 1304 C CA . GLY A 1 182 ? 17.419 4.632 10.185 1.00 80.69 182 GLY A CA 1
ATOM 1305 C C . GLY A 1 182 ? 16.798 3.527 9.323 1.00 80.69 182 GLY A C 1
ATOM 1306 O O . GLY A 1 182 ? 16.600 3.748 8.131 1.00 80.69 182 GLY A O 1
ATOM 1307 N N . SER A 1 183 ? 16.443 2.376 9.910 1.00 88.19 183 SER A N 1
ATOM 1308 C CA . SER A 1 183 ? 15.585 1.380 9.252 1.00 88.19 183 SER A CA 1
ATOM 1309 C C . SER A 1 183 ? 14.237 1.993 8.890 1.00 88.19 183 SER A C 1
ATOM 1311 O O . SER A 1 183 ? 13.666 2.740 9.688 1.00 88.19 183 SER A O 1
ATOM 1313 N N . LEU A 1 184 ? 13.736 1.675 7.696 1.00 92.06 184 LEU A N 1
ATOM 1314 C CA . LEU A 1 184 ? 12.426 2.150 7.277 1.00 92.06 184 LEU A CA 1
ATOM 1315 C C . LEU A 1 184 ? 11.315 1.271 7.857 1.00 92.06 184 LEU A C 1
ATOM 1317 O O . LEU A 1 184 ? 11.545 0.139 8.291 1.00 92.06 184 LEU A O 1
ATOM 1321 N N . ARG A 1 185 ? 10.099 1.800 7.840 1.00 92.38 185 ARG A N 1
ATOM 1322 C CA . ARG A 1 185 ? 8.888 1.075 8.194 1.00 92.38 185 ARG A CA 1
ATOM 1323 C C . ARG A 1 185 ? 7.895 1.262 7.060 1.00 92.38 185 ARG A C 1
ATOM 1325 O O . ARG A 1 185 ? 7.453 2.383 6.856 1.00 92.38 185 ARG A O 1
ATOM 1332 N N . ALA A 1 186 ? 7.581 0.177 6.363 1.00 95.31 186 ALA A N 1
ATOM 1333 C CA . ALA A 1 186 ? 6.535 0.166 5.355 1.00 95.31 186 ALA A CA 1
ATOM 1334 C C . ALA A 1 186 ? 5.177 0.343 6.029 1.00 95.31 186 ALA A C 1
ATOM 1336 O O . ALA A 1 186 ? 4.888 -0.348 7.012 1.00 95.31 186 ALA A O 1
ATOM 1337 N N . ASP A 1 187 ? 4.337 1.231 5.505 1.00 95.88 187 ASP A N 1
ATOM 1338 C CA . ASP A 1 187 ? 2.990 1.428 6.046 1.00 95.88 187 ASP A CA 1
ATOM 1339 C C . ASP A 1 187 ? 2.132 0.172 5.859 1.00 95.88 187 ASP A C 1
ATOM 1341 O O . ASP A 1 187 ? 1.412 -0.233 6.775 1.00 95.88 187 ASP A O 1
ATOM 1345 N N . LEU A 1 188 ? 2.252 -0.469 4.694 1.00 96.75 188 LEU A N 1
ATOM 1346 C CA . LEU A 1 188 ? 1.516 -1.663 4.292 1.00 96.75 188 LEU A CA 1
ATOM 1347 C C . LEU A 1 188 ? 2.426 -2.601 3.491 1.00 96.75 188 LEU A C 1
ATOM 1349 O O . LEU A 1 188 ? 3.210 -2.165 2.648 1.00 96.75 188 LEU A O 1
ATOM 1353 N N . VAL A 1 189 ? 2.286 -3.901 3.728 1.00 96.69 189 VAL A N 1
ATOM 1354 C CA . VAL A 1 189 ? 2.909 -4.958 2.928 1.00 96.69 189 VAL A CA 1
ATOM 1355 C C . VAL A 1 189 ? 1.850 -5.987 2.579 1.00 96.69 189 VAL A C 1
ATOM 1357 O O . VAL A 1 189 ? 1.179 -6.513 3.468 1.00 96.69 189 VAL A O 1
ATOM 1360 N N . TYR A 1 190 ? 1.719 -6.260 1.288 1.00 96.81 190 TYR A N 1
ATOM 1361 C CA . TYR A 1 190 ? 0.934 -7.354 0.741 1.00 96.81 190 TYR A CA 1
ATOM 1362 C C . TYR A 1 190 ? 1.856 -8.509 0.389 1.00 96.81 190 TYR A C 1
ATOM 1364 O O . TYR A 1 190 ? 2.840 -8.297 -0.317 1.00 96.81 190 TYR A O 1
ATOM 1372 N N . ALA A 1 191 ? 1.532 -9.710 0.854 1.00 94.75 191 ALA A N 1
ATOM 1373 C CA . ALA A 1 191 ? 2.226 -10.933 0.491 1.00 94.75 191 ALA A CA 1
ATOM 1374 C C . ALA A 1 191 ? 1.212 -12.065 0.295 1.00 94.75 191 ALA A C 1
ATOM 1376 O O . ALA A 1 191 ? 0.530 -12.464 1.241 1.00 94.75 191 ALA A O 1
ATOM 1377 N N . LEU A 1 192 ? 1.120 -12.586 -0.928 1.00 93.12 192 LEU A N 1
ATOM 1378 C CA . LEU A 1 192 ? 0.257 -13.715 -1.263 1.00 93.12 192 LEU A CA 1
ATOM 1379 C C . LEU A 1 192 ? 0.973 -14.642 -2.258 1.00 93.12 192 LEU A C 1
ATOM 1381 O O . LEU A 1 192 ? 1.101 -14.293 -3.435 1.00 93.12 192 LEU A O 1
ATOM 1385 N N . PRO A 1 193 ? 1.434 -15.824 -1.811 1.00 89.44 193 PRO A N 1
ATOM 1386 C CA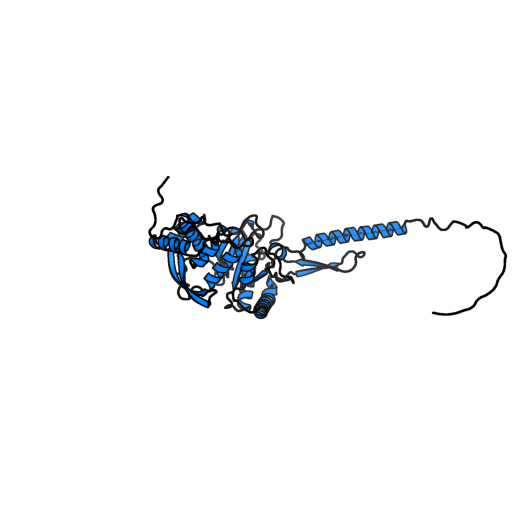 . PRO A 1 193 ? 2.053 -16.807 -2.692 1.00 89.44 193 PRO A CA 1
ATOM 1387 C C . PRO A 1 193 ? 1.140 -17.189 -3.864 1.00 89.44 193 PRO A C 1
ATOM 1389 O O . PRO A 1 193 ? -0.053 -17.426 -3.672 1.00 89.44 193 PRO A O 1
ATOM 1392 N N . GLY A 1 194 ? 1.703 -17.263 -5.072 1.00 86.12 194 GLY A N 1
ATOM 1393 C CA . GLY A 1 194 ? 0.975 -17.652 -6.287 1.00 86.12 194 GLY A CA 1
ATOM 1394 C C . GLY A 1 194 ? 0.071 -16.572 -6.900 1.00 86.12 194 GLY A C 1
ATOM 1395 O O . GLY A 1 194 ? -0.560 -16.833 -7.921 1.00 86.12 194 GLY A O 1
ATOM 1396 N N . ALA A 1 195 ? 0.007 -15.368 -6.321 1.00 87.50 195 ALA A N 1
ATOM 1397 C CA . ALA A 1 195 ? -0.691 -14.221 -6.908 1.00 87.50 195 ALA A CA 1
ATOM 1398 C C . ALA A 1 195 ? 0.262 -13.305 -7.696 1.00 87.50 195 ALA A C 1
ATOM 1400 O O . ALA A 1 195 ? 1.471 -13.331 -7.492 1.00 87.50 195 ALA A O 1
ATOM 1401 N N . ALA A 1 196 ? -0.269 -12.448 -8.570 1.00 84.88 196 ALA A N 1
ATOM 1402 C CA . ALA A 1 196 ? 0.501 -11.397 -9.237 1.00 84.88 196 ALA A CA 1
ATOM 1403 C C . ALA A 1 196 ? -0.009 -10.004 -8.798 1.00 84.88 196 ALA A C 1
ATOM 1405 O O . ALA A 1 196 ? -1.191 -9.719 -8.998 1.00 84.88 196 ALA A O 1
ATOM 1406 N N . PRO A 1 197 ? 0.836 -9.135 -8.201 1.00 90.12 197 PRO A N 1
ATOM 1407 C CA . PRO A 1 197 ? 2.169 -9.446 -7.672 1.00 90.12 197 PRO A CA 1
ATOM 1408 C C . PRO A 1 197 ? 2.102 -10.425 -6.488 1.00 90.12 197 PRO A C 1
ATOM 1410 O O . PRO A 1 197 ? 1.076 -10.524 -5.826 1.00 90.12 197 PRO A O 1
ATOM 1413 N N . GLN A 1 198 ? 3.205 -11.113 -6.181 1.00 92.06 198 GLN A N 1
ATOM 1414 C CA . GLN A 1 198 ? 3.297 -11.948 -4.972 1.00 92.06 198 GLN A CA 1
ATOM 1415 C C . GLN A 1 198 ? 3.623 -11.130 -3.718 1.00 92.06 198 GLN A C 1
ATOM 1417 O O . GLN A 1 198 ? 3.262 -11.516 -2.611 1.00 92.06 198 GLN A O 1
ATOM 1422 N N . LEU A 1 199 ? 4.320 -10.005 -3.899 1.00 94.81 199 LEU A N 1
ATOM 1423 C CA . LEU A 1 199 ? 4.779 -9.111 -2.843 1.00 94.81 199 LEU A CA 1
ATOM 1424 C C . LEU A 1 199 ? 4.647 -7.666 -3.327 1.00 94.81 199 LEU A C 1
ATOM 1426 O O . LEU A 1 199 ? 5.071 -7.354 -4.437 1.00 94.81 199 LEU A O 1
ATOM 1430 N N . LEU A 1 200 ? 4.072 -6.790 -2.507 1.00 96.94 200 LEU A N 1
ATOM 1431 C CA . LEU A 1 200 ? 3.956 -5.357 -2.779 1.00 96.94 200 LEU A CA 1
ATOM 1432 C C . LEU A 1 200 ? 4.129 -4.571 -1.481 1.00 96.94 200 LEU A C 1
ATOM 1434 O O . LEU A 1 200 ? 3.445 -4.828 -0.491 1.00 96.94 200 LEU A O 1
ATOM 1438 N N . PHE A 1 201 ? 5.019 -3.585 -1.505 1.00 98.31 201 PHE A N 1
ATOM 1439 C CA . PHE A 1 201 ? 5.178 -2.620 -0.422 1.00 98.31 201 PHE A CA 1
ATOM 1440 C C . PHE A 1 201 ? 4.404 -1.355 -0.756 1.00 98.31 201 PHE A C 1
ATOM 1442 O O . PHE A 1 201 ? 4.416 -0.905 -1.900 1.00 98.31 201 PHE A O 1
ATOM 1449 N N . VAL A 1 202 ? 3.736 -0.769 0.231 1.00 98.62 202 VAL A N 1
ATOM 1450 C CA . VAL A 1 202 ? 2.937 0.438 0.035 1.00 98.62 202 VAL A CA 1
ATOM 1451 C C . VAL A 1 202 ? 3.292 1.469 1.102 1.00 98.62 202 VAL A C 1
ATOM 1453 O O . VAL A 1 202 ? 3.261 1.187 2.300 1.00 98.62 202 VAL A O 1
ATOM 1456 N N . GLU A 1 203 ? 3.604 2.674 0.640 1.00 98.25 203 GLU A N 1
ATOM 1457 C CA . GLU A 1 203 ? 3.758 3.888 1.434 1.00 98.25 203 GLU A CA 1
ATOM 1458 C C . GLU A 1 203 ? 2.526 4.765 1.251 1.00 98.25 203 GLU A C 1
ATOM 1460 O O . GLU A 1 203 ? 2.046 4.975 0.133 1.00 98.25 203 GLU A O 1
ATOM 1465 N N . VAL A 1 204 ? 2.024 5.308 2.350 1.00 97.25 204 VAL A N 1
ATOM 1466 C CA . VAL A 1 204 ? 0.863 6.185 2.351 1.00 97.25 204 VAL A CA 1
ATOM 1467 C C . VAL A 1 204 ? 1.349 7.601 2.601 1.00 97.25 204 VAL A C 1
ATOM 1469 O O . VAL A 1 204 ? 1.961 7.904 3.615 1.00 97.25 204 VAL A O 1
ATOM 1472 N N . ASP A 1 205 ? 1.060 8.504 1.677 1.00 95.25 205 ASP A N 1
ATOM 1473 C CA . ASP A 1 205 ? 1.393 9.909 1.842 1.00 95.25 205 ASP A CA 1
ATOM 1474 C C . ASP A 1 205 ? 0.122 10.704 2.145 1.00 95.25 205 ASP A C 1
ATOM 1476 O O . ASP A 1 205 ? -0.799 10.811 1.331 1.00 95.25 205 ASP A O 1
ATOM 1480 N N . ASN A 1 206 ? 0.047 11.262 3.349 1.00 90.94 206 ASN A N 1
ATOM 1481 C CA . ASN A 1 206 ? -1.063 12.114 3.779 1.00 90.94 206 ASN A CA 1
ATOM 1482 C C . ASN A 1 206 ? -0.833 13.605 3.480 1.00 90.94 206 ASN A C 1
ATOM 1484 O O . ASN A 1 206 ? -1.628 14.437 3.919 1.00 90.94 206 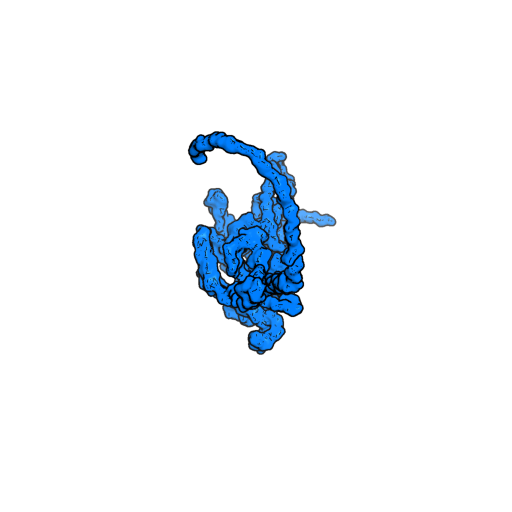ASN A O 1
ATOM 1488 N N . GLY A 1 207 ? 0.226 13.927 2.728 1.00 87.88 207 GLY A N 1
ATOM 1489 C CA . GLY A 1 207 ? 0.562 15.286 2.323 1.00 87.88 207 GLY A CA 1
ATOM 1490 C C . GLY A 1 207 ? 1.456 16.046 3.300 1.00 87.88 207 GLY A C 1
ATOM 1491 O O . GLY A 1 207 ? 1.782 17.200 3.032 1.00 87.88 207 GLY A O 1
ATOM 1492 N N . THR A 1 208 ? 1.868 15.438 4.418 1.00 87.81 208 THR A N 1
ATOM 1493 C CA . THR A 1 208 ? 2.763 16.101 5.383 1.00 87.81 208 THR A CA 1
ATOM 1494 C C . THR A 1 208 ? 4.245 15.907 5.078 1.00 87.81 208 THR A C 1
ATOM 1496 O O . THR A 1 208 ? 5.068 16.663 5.584 1.00 87.81 208 THR A O 1
ATOM 1499 N N . GLU A 1 209 ? 4.610 14.895 4.288 1.00 90.56 209 GLU A N 1
ATOM 1500 C CA . GLU A 1 209 ? 6.010 14.640 3.933 1.00 90.56 209 GLU A CA 1
ATOM 1501 C C . GLU A 1 209 ? 6.454 15.539 2.768 1.00 90.56 209 GLU A C 1
ATOM 1503 O O . GLU A 1 209 ? 5.649 15.958 1.932 1.00 90.56 209 GLU A O 1
ATOM 1508 N N . SER A 1 210 ? 7.741 15.865 2.679 1.00 94.38 210 SER A N 1
ATOM 1509 C CA . SER A 1 210 ? 8.273 16.529 1.486 1.00 94.38 210 SER A CA 1
ATOM 1510 C C . SER A 1 210 ? 8.608 15.491 0.399 1.00 94.38 210 SER A C 1
ATOM 1512 O O . SER A 1 210 ? 8.807 14.312 0.715 1.00 94.38 210 SER A O 1
ATOM 1514 N N . PRO A 1 211 ? 8.703 15.883 -0.885 1.00 95.19 211 PRO A N 1
ATOM 1515 C CA . PRO A 1 211 ? 9.166 14.982 -1.942 1.00 95.19 211 PRO A CA 1
ATOM 1516 C C . PRO A 1 211 ? 10.550 14.371 -1.669 1.00 95.19 211 PRO A C 1
ATOM 1518 O O . PRO A 1 211 ? 10.799 13.232 -2.052 1.00 95.19 211 PRO A O 1
ATOM 1521 N N . GLU A 1 212 ? 11.436 15.096 -0.983 1.00 97.06 212 GLU A N 1
ATOM 1522 C CA . GLU A 1 212 ? 12.767 14.626 -0.580 1.00 97.06 212 GLU A CA 1
ATOM 1523 C C . GLU A 1 212 ? 12.676 13.500 0.452 1.00 97.06 212 GLU A C 1
ATOM 1525 O O . GLU A 1 212 ? 13.374 12.498 0.321 1.00 97.06 212 GLU A O 1
ATOM 1530 N N . VAL A 1 213 ? 11.780 13.625 1.438 1.00 95.94 213 VAL A N 1
ATOM 1531 C CA . VAL A 1 213 ? 11.536 12.572 2.437 1.00 95.94 213 VAL A CA 1
ATOM 1532 C C . VAL A 1 213 ? 10.991 11.308 1.768 1.00 95.94 213 VAL A C 1
ATOM 1534 O O . VAL A 1 213 ? 11.467 10.208 2.055 1.00 95.94 213 VAL A O 1
ATOM 1537 N N . LEU A 1 214 ? 10.048 11.455 0.830 1.00 95.94 214 LEU A N 1
ATOM 1538 C CA . LEU A 1 214 ? 9.527 10.327 0.053 1.00 95.94 214 LEU A CA 1
ATOM 1539 C C . LEU A 1 214 ? 10.619 9.679 -0.813 1.00 95.94 214 LEU A C 1
ATOM 1541 O O . LEU A 1 214 ? 10.734 8.456 -0.849 1.00 95.94 214 LEU A O 1
ATOM 1545 N N . ALA A 1 215 ? 11.466 10.471 -1.475 1.00 97.56 215 ALA A N 1
ATOM 1546 C CA . ALA A 1 215 ? 12.574 9.944 -2.270 1.00 97.56 215 ALA A CA 1
ATOM 1547 C C . ALA A 1 215 ? 13.617 9.208 -1.407 1.00 97.56 215 ALA A C 1
ATOM 1549 O O . ALA A 1 215 ? 14.100 8.145 -1.800 1.00 97.56 215 ALA A O 1
ATOM 1550 N N . ASP A 1 216 ? 13.911 9.710 -0.206 1.00 96.69 216 ASP A N 1
ATOM 1551 C CA . ASP A 1 216 ? 14.789 9.050 0.767 1.00 96.69 216 ASP A CA 1
ATOM 1552 C C . ASP A 1 216 ? 14.196 7.719 1.273 1.00 96.69 216 ASP A C 1
ATOM 1554 O O . ASP A 1 216 ? 14.919 6.747 1.502 1.00 96.69 216 ASP A O 1
ATOM 1558 N N . LYS A 1 217 ? 12.864 7.600 1.385 1.00 96.69 217 LYS A N 1
ATOM 1559 C CA . LYS A 1 217 ? 12.219 6.293 1.616 1.00 96.69 217 LYS A CA 1
ATOM 1560 C C . LYS A 1 217 ? 12.493 5.321 0.466 1.00 96.69 217 LYS A C 1
ATOM 1562 O O . LYS A 1 217 ? 12.892 4.190 0.734 1.00 96.69 217 LYS A O 1
ATOM 1567 N N . VAL A 1 218 ? 12.361 5.752 -0.793 1.00 97.69 218 VAL A N 1
ATOM 1568 C CA . VAL A 1 218 ? 12.680 4.910 -1.967 1.00 97.69 218 VAL A CA 1
ATOM 1569 C C . VAL A 1 218 ? 14.147 4.457 -1.940 1.00 97.69 218 VAL A C 1
ATOM 1571 O O . VAL A 1 218 ? 14.438 3.281 -2.169 1.00 97.69 218 VAL A O 1
ATOM 1574 N N . ALA A 1 219 ? 15.076 5.348 -1.582 1.00 96.19 219 ALA A N 1
ATOM 1575 C CA . ALA A 1 219 ? 16.487 5.002 -1.416 1.00 96.19 219 ALA A CA 1
ATOM 1576 C C . ALA A 1 219 ? 16.703 3.934 -0.327 1.00 96.19 219 ALA A C 1
ATOM 1578 O O . ALA A 1 219 ? 17.468 2.983 -0.517 1.00 96.19 219 ALA A O 1
ATOM 1579 N N . ARG A 1 220 ? 15.988 4.042 0.800 1.00 96.44 220 ARG A N 1
ATOM 1580 C CA . ARG A 1 220 ? 16.040 3.058 1.891 1.00 96.44 220 ARG A CA 1
ATOM 1581 C C . ARG A 1 220 ? 15.424 1.710 1.515 1.00 96.44 220 ARG A C 1
ATOM 1583 O O . ARG A 1 220 ? 15.992 0.689 1.900 1.00 96.44 220 ARG A O 1
ATOM 1590 N N . TYR A 1 221 ? 14.348 1.677 0.725 1.00 97.31 221 TYR A N 1
ATOM 1591 C CA . TYR A 1 221 ? 13.842 0.431 0.132 1.00 97.31 221 TYR A CA 1
ATOM 1592 C C . TYR A 1 221 ? 14.920 -0.250 -0.715 1.00 97.31 221 TYR A C 1
ATOM 1594 O O . TYR A 1 221 ? 15.188 -1.434 -0.527 1.00 97.31 221 TYR A O 1
ATOM 1602 N N . ALA A 1 222 ? 15.607 0.500 -1.583 1.00 94.50 222 ALA A N 1
ATOM 1603 C CA . ALA A 1 222 ? 16.667 -0.056 -2.425 1.00 94.50 222 ALA A CA 1
ATOM 1604 C C . ALA A 1 222 ? 17.827 -0.614 -1.582 1.00 94.50 222 ALA A C 1
ATOM 1606 O O . ALA A 1 222 ? 18.357 -1.685 -1.882 1.00 94.50 222 ALA A O 1
ATOM 1607 N N . ALA A 1 223 ? 18.203 0.087 -0.506 1.00 93.12 223 ALA A N 1
ATOM 1608 C CA . ALA A 1 223 ? 19.218 -0.375 0.436 1.00 93.12 223 ALA A CA 1
ATOM 1609 C C . ALA A 1 223 ? 18.796 -1.668 1.154 1.00 93.12 223 ALA A C 1
ATOM 1611 O O . ALA A 1 223 ? 19.602 -2.590 1.276 1.00 93.12 223 ALA A O 1
ATOM 1612 N N . PHE A 1 224 ? 17.535 -1.761 1.583 1.00 93.94 224 PHE A N 1
ATOM 1613 C CA . PHE A 1 224 ? 16.976 -2.964 2.195 1.00 93.94 224 PHE A CA 1
ATOM 1614 C C . PHE A 1 224 ? 16.919 -4.144 1.212 1.00 93.94 224 PHE A C 1
ATOM 1616 O O . PHE A 1 224 ? 17.367 -5.237 1.554 1.00 93.94 224 PHE A O 1
ATOM 1623 N N . PHE A 1 225 ? 16.451 -3.940 -0.022 1.00 92.75 225 PHE A N 1
ATOM 1624 C CA . PHE A 1 225 ? 16.355 -5.014 -1.018 1.00 92.75 225 PHE A CA 1
ATOM 1625 C C . PHE A 1 225 ? 17.717 -5.557 -1.458 1.00 92.75 225 PHE A C 1
ATOM 1627 O O . PHE A 1 225 ? 17.844 -6.750 -1.729 1.00 92.75 225 PHE A O 1
ATOM 1634 N N . LYS A 1 226 ? 18.751 -4.705 -1.470 1.00 89.75 226 LYS A N 1
ATOM 1635 C CA . LYS A 1 226 ? 20.137 -5.107 -1.756 1.00 89.75 226 LYS A CA 1
ATOM 1636 C C . LYS A 1 226 ? 20.789 -5.874 -0.603 1.00 89.75 226 LYS A C 1
ATOM 1638 O O . LYS A 1 226 ? 21.852 -6.472 -0.774 1.00 89.75 226 LYS A O 1
ATOM 1643 N N . ARG A 1 227 ? 20.223 -5.791 0.598 1.00 87.81 227 ARG A N 1
ATOM 1644 C CA . ARG A 1 227 ? 20.892 -6.246 1.808 1.00 87.81 227 ARG A CA 1
ATOM 1645 C C . ARG A 1 227 ? 20.998 -7.777 1.836 1.00 87.81 227 ARG A C 1
ATOM 1647 O O . ARG A 1 227 ? 19.968 -8.434 1.720 1.00 87.81 227 ARG A O 1
ATOM 1654 N N . PRO A 1 228 ? 22.186 -8.363 2.065 1.00 86.31 228 PRO A N 1
ATOM 1655 C CA . PRO A 1 228 ? 22.319 -9.809 2.213 1.00 86.31 228 PRO A CA 1
ATOM 1656 C C . PRO A 1 228 ? 21.777 -10.305 3.558 1.00 86.31 228 PRO A C 1
ATOM 1658 O O . PRO A 1 228 ? 21.855 -9.596 4.566 1.00 86.31 228 PRO A O 1
ATOM 1661 N N . ALA A 1 229 ? 21.262 -11.538 3.580 1.00 82.12 229 ALA A N 1
ATOM 1662 C CA . ALA A 1 229 ? 20.822 -12.197 4.810 1.00 82.12 229 ALA A CA 1
ATOM 1663 C C . ALA A 1 229 ? 21.987 -12.429 5.792 1.00 82.12 229 ALA A C 1
ATOM 1665 O O . ALA A 1 229 ? 21.844 -12.197 6.993 1.00 82.12 229 ALA A O 1
ATOM 1666 N N . ASP A 1 230 ? 23.156 -12.823 5.276 1.00 76.56 230 ASP A N 1
ATOM 1667 C CA . ASP A 1 230 ? 24.394 -12.902 6.054 1.00 76.56 230 ASP A CA 1
ATOM 1668 C C . ASP A 1 230 ? 25.139 -11.562 6.005 1.00 76.56 230 ASP A C 1
ATOM 1670 O O . ASP A 1 230 ? 25.845 -11.241 5.047 1.00 76.56 230 ASP A O 1
ATOM 1674 N N . SER A 1 231 ? 24.984 -10.769 7.065 1.00 63.91 231 SER A N 1
ATOM 1675 C CA . SER A 1 231 ? 25.626 -9.460 7.196 1.00 63.91 231 SER A CA 1
ATOM 1676 C C . SER A 1 231 ? 27.105 -9.520 7.586 1.00 63.91 231 SER A C 1
ATOM 1678 O O . SER A 1 231 ? 27.723 -8.466 7.712 1.00 63.91 231 SER A O 1
ATOM 1680 N N . ARG A 1 232 ? 27.683 -10.710 7.821 1.00 62.66 232 ARG A N 1
ATOM 1681 C CA . ARG A 1 232 ? 29.117 -10.857 8.140 1.00 62.66 232 ARG A CA 1
ATOM 1682 C C . ARG A 1 232 ? 30.000 -10.788 6.895 1.00 62.66 232 ARG A C 1
ATOM 1684 O O . ARG A 1 232 ? 31.209 -10.616 7.025 1.00 62.66 232 ARG A O 1
ATOM 1691 N N . ARG A 1 233 ? 29.418 -10.908 5.697 1.00 55.09 233 ARG A N 1
ATOM 1692 C CA . ARG A 1 233 ? 30.132 -10.761 4.424 1.00 55.09 233 ARG A CA 1
ATOM 1693 C C . ARG A 1 233 ? 29.875 -9.380 3.810 1.00 55.09 233 ARG A C 1
ATOM 1695 O O . ARG A 1 233 ? 28.740 -8.904 3.845 1.00 55.09 233 ARG A O 1
ATOM 1702 N N . PRO A 1 234 ? 30.890 -8.742 3.198 1.00 54.31 234 PRO A N 1
ATOM 1703 C CA . PRO A 1 234 ? 30.684 -7.546 2.385 1.00 54.31 234 PRO A CA 1
ATOM 1704 C C . PRO A 1 234 ? 29.625 -7.797 1.301 1.00 54.31 234 PRO A C 1
ATOM 1706 O O . PRO A 1 234 ? 29.610 -8.868 0.700 1.00 54.31 234 PRO A O 1
ATOM 1709 N N . VAL A 1 235 ? 28.790 -6.798 0.993 1.00 56.47 235 VAL A N 1
ATOM 1710 C CA . VAL A 1 235 ? 27.685 -6.896 0.006 1.00 56.47 235 VAL A CA 1
ATOM 1711 C C . VAL A 1 235 ? 28.164 -7.346 -1.386 1.00 56.47 235 VAL A C 1
ATOM 1713 O O . VAL A 1 235 ? 27.418 -7.962 -2.137 1.00 56.47 235 VAL A O 1
ATOM 1716 N N . HIS A 1 236 ? 29.423 -7.069 -1.735 1.00 52.41 236 HIS A N 1
ATOM 1717 C CA . HIS A 1 236 ? 30.032 -7.495 -3.001 1.00 52.41 236 HIS A CA 1
ATOM 1718 C C . HIS A 1 236 ? 30.528 -8.954 -2.998 1.00 52.41 236 HIS A C 1
ATOM 1720 O O . HIS A 1 236 ? 30.803 -9.495 -4.062 1.00 52.41 236 HIS A O 1
ATOM 1726 N N . ALA A 1 237 ? 30.634 -9.586 -1.824 1.00 48.19 237 ALA A N 1
ATOM 1727 C CA . ALA A 1 237 ? 31.126 -10.951 -1.620 1.00 48.19 237 ALA A CA 1
ATOM 1728 C C . ALA A 1 237 ? 30.046 -11.910 -1.072 1.00 48.19 237 ALA A C 1
ATOM 1730 O O . ALA A 1 237 ? 30.322 -13.088 -0.827 1.00 48.19 237 ALA A O 1
ATOM 1731 N N . SER A 1 238 ? 28.820 -11.423 -0.841 1.00 54.94 238 SER A N 1
ATOM 1732 C CA . SER A 1 238 ? 27.697 -12.250 -0.407 1.00 54.94 238 SER A CA 1
ATOM 1733 C C . SER A 1 238 ? 27.038 -12.919 -1.614 1.00 54.94 238 SER A C 1
ATOM 1735 O O . SER A 1 238 ? 26.321 -12.279 -2.377 1.00 54.94 238 SER A O 1
ATOM 1737 N N . THR A 1 239 ? 27.255 -14.221 -1.765 1.00 59.03 239 THR A N 1
ATOM 1738 C CA . THR A 1 239 ? 26.542 -15.090 -2.718 1.00 59.03 239 THR A CA 1
ATOM 1739 C C . THR A 1 239 ? 25.218 -15.630 -2.160 1.00 59.03 239 THR A C 1
ATOM 1741 O O . THR A 1 239 ? 24.537 -16.401 -2.827 1.00 59.03 239 THR A O 1
ATOM 1744 N N . GLY A 1 240 ? 24.857 -15.253 -0.928 1.00 66.12 240 GLY A N 1
ATOM 1745 C CA . GLY A 1 240 ? 23.622 -15.671 -0.265 1.00 66.12 240 GLY A CA 1
ATOM 1746 C C . GLY A 1 240 ? 22.396 -14.842 -0.671 1.00 66.12 240 GLY A C 1
ATOM 1747 O O . GLY A 1 240 ? 22.541 -13.770 -1.264 1.00 66.12 240 GLY A O 1
ATOM 1748 N N . PRO A 1 241 ? 21.181 -15.308 -0.327 1.00 78.31 241 PRO A N 1
ATOM 1749 C CA . PRO A 1 241 ? 19.947 -14.605 -0.650 1.00 78.31 241 PRO A CA 1
ATOM 1750 C C . PRO A 1 241 ? 19.881 -13.230 0.029 1.00 78.31 241 PRO A C 1
ATOM 1752 O O . PRO A 1 241 ? 20.458 -13.002 1.101 1.00 78.31 241 PRO A O 1
ATOM 1755 N N . ALA A 1 242 ? 19.134 -12.315 -0.588 1.00 87.12 242 ALA A N 1
ATOM 1756 C CA . ALA A 1 242 ? 18.789 -11.051 0.038 1.00 87.12 242 ALA A CA 1
ATOM 1757 C C . ALA A 1 242 ? 17.981 -11.298 1.323 1.00 87.12 242 ALA A C 1
ATOM 1759 O O . ALA A 1 242 ? 17.193 -12.239 1.407 1.00 87.12 242 ALA A O 1
ATOM 1760 N N . LEU A 1 243 ? 18.163 -10.442 2.327 1.00 88.44 243 LEU A N 1
ATOM 1761 C CA . LEU A 1 243 ? 17.544 -10.576 3.644 1.00 88.44 243 LEU A CA 1
ATOM 1762 C C . LEU A 1 243 ? 16.019 -10.685 3.555 1.00 88.44 243 LEU A C 1
ATOM 1764 O O . LEU A 1 243 ? 15.408 -11.439 4.298 1.00 88.44 243 LEU A O 1
ATOM 1768 N N . TRP A 1 244 ? 15.390 -9.953 2.642 1.00 89.75 244 TRP A N 1
ATOM 1769 C CA . TRP A 1 244 ? 13.937 -9.973 2.504 1.00 89.75 244 TRP A CA 1
ATOM 1770 C C . TRP A 1 244 ? 13.395 -11.326 2.004 1.00 89.75 244 TRP A C 1
ATOM 1772 O O . TRP A 1 244 ? 12.279 -11.690 2.372 1.00 89.75 244 TRP A O 1
ATOM 1782 N N . HIS A 1 245 ? 14.192 -12.130 1.284 1.00 88.44 245 HIS A N 1
ATOM 1783 C CA . HIS A 1 245 ? 13.810 -13.499 0.909 1.00 88.44 245 HIS A CA 1
ATOM 1784 C C . HIS A 1 245 ? 13.649 -14.421 2.124 1.00 88.44 245 HIS A C 1
ATOM 1786 O O . HIS A 1 245 ? 12.952 -15.425 2.032 1.00 88.44 245 HIS A O 1
ATOM 1792 N N . THR A 1 246 ? 14.258 -14.109 3.275 1.00 87.06 246 THR A N 1
ATOM 1793 C CA . THR A 1 246 ? 14.085 -14.940 4.480 1.00 87.06 246 THR A CA 1
ATOM 1794 C C . THR A 1 246 ? 12.708 -14.763 5.114 1.00 87.06 246 THR A C 1
ATOM 1796 O O . THR A 1 246 ? 12.318 -15.574 5.946 1.00 87.06 246 THR A O 1
ATOM 1799 N N . VAL A 1 247 ? 11.998 -13.684 4.770 1.00 88.31 247 VAL A N 1
ATOM 1800 C CA . VAL A 1 247 ? 10.639 -13.392 5.250 1.00 88.31 247 VAL A CA 1
ATOM 1801 C C . VAL A 1 247 ? 9.608 -13.728 4.177 1.00 88.31 247 VAL A C 1
ATOM 1803 O O . VAL A 1 247 ? 8.571 -14.307 4.486 1.00 88.31 247 VAL A O 1
ATOM 1806 N N . TRP A 1 248 ? 9.911 -13.428 2.913 1.00 90.88 248 TRP A N 1
ATOM 1807 C CA . TRP A 1 248 ? 9.029 -13.693 1.774 1.00 90.88 248 TRP A CA 1
ATOM 1808 C C . TRP A 1 248 ? 9.719 -14.590 0.735 1.00 90.88 248 TRP A C 1
ATOM 1810 O O . TRP A 1 248 ? 10.038 -14.129 -0.361 1.00 90.88 248 TRP A O 1
ATOM 1820 N N . PRO A 1 249 ? 9.967 -15.876 1.050 1.00 86.81 249 PRO A N 1
ATOM 1821 C CA . PRO A 1 249 ? 10.725 -16.772 0.172 1.00 86.81 249 PRO A CA 1
ATOM 1822 C C . PRO A 1 249 ? 10.004 -17.077 -1.145 1.00 86.81 249 PRO A C 1
ATOM 1824 O O . PRO A 1 249 ? 10.652 -17.289 -2.160 1.00 86.81 249 PRO A O 1
ATOM 1827 N N . HIS A 1 250 ? 8.671 -17.054 -1.149 1.00 82.94 250 HIS A N 1
ATOM 1828 C CA . HIS A 1 250 ? 7.844 -17.276 -2.341 1.00 82.94 250 HIS A CA 1
ATOM 1829 C C . HIS A 1 250 ? 7.985 -16.166 -3.394 1.00 82.94 250 HIS A C 1
ATOM 1831 O O . HIS A 1 250 ? 7.712 -16.391 -4.566 1.00 82.94 250 HIS A O 1
ATOM 1837 N N . ALA A 1 251 ? 8.412 -14.971 -2.978 1.00 82.19 251 ALA A N 1
ATOM 1838 C CA . ALA A 1 251 ? 8.654 -13.842 -3.868 1.00 82.19 251 ALA A CA 1
ATOM 1839 C C . ALA A 1 251 ? 10.096 -13.812 -4.409 1.00 82.19 251 ALA A C 1
ATOM 1841 O O . ALA A 1 251 ? 10.445 -12.900 -5.157 1.00 82.19 251 ALA A O 1
ATOM 1842 N N . ALA A 1 252 ? 10.939 -14.779 -4.025 1.00 72.88 252 ALA A N 1
ATOM 1843 C CA . ALA A 1 252 ? 12.266 -14.922 -4.601 1.00 72.88 252 ALA A CA 1
ATOM 1844 C C . ALA A 1 252 ? 12.164 -15.411 -6.059 1.00 72.88 252 ALA A C 1
ATOM 1846 O O . ALA A 1 252 ? 11.291 -16.224 -6.367 1.00 72.88 252 ALA A O 1
ATOM 1847 N N . PRO A 1 253 ? 13.052 -14.945 -6.954 1.00 68.81 253 PRO A N 1
ATOM 1848 C CA . PRO A 1 253 ? 13.116 -15.446 -8.326 1.00 68.81 253 PRO A CA 1
ATOM 1849 C C . PRO A 1 253 ? 13.418 -16.951 -8.346 1.00 68.81 253 PRO A C 1
ATOM 1851 O O . PRO A 1 253 ? 14.115 -17.466 -7.463 1.00 68.81 253 PRO A O 1
ATOM 1854 N N . GLU A 1 254 ? 12.951 -17.652 -9.380 1.00 67.19 254 GLU A N 1
ATOM 1855 C CA . GLU A 1 254 ? 13.323 -19.055 -9.584 1.00 67.19 254 GLU A CA 1
ATOM 1856 C C . GLU A 1 254 ? 14.830 -19.204 -9.849 1.00 67.19 254 GLU A C 1
ATOM 1858 O O . GLU A 1 254 ? 15.521 -18.267 -10.266 1.00 67.19 254 GLU A O 1
ATOM 1863 N N . ALA A 1 255 ? 15.367 -20.406 -9.619 1.00 58.50 255 ALA A N 1
ATOM 1864 C CA . ALA A 1 255 ? 16.779 -20.687 -9.849 1.00 58.50 255 ALA A CA 1
ATOM 1865 C C . ALA A 1 255 ? 17.172 -20.377 -11.308 1.00 58.50 255 ALA A C 1
ATOM 1867 O O . ALA A 1 255 ? 16.655 -20.975 -12.246 1.00 58.50 255 ALA A O 1
ATOM 1868 N N . GLY A 1 256 ? 18.108 -19.439 -11.490 1.00 53.59 256 GLY A N 1
ATOM 1869 C CA . GLY A 1 256 ? 18.568 -18.985 -12.808 1.00 53.59 256 GLY A CA 1
ATOM 1870 C C . GLY A 1 256 ? 17.921 -17.688 -13.308 1.00 53.59 256 GLY A C 1
ATOM 1871 O O . GLY A 1 256 ? 18.424 -17.109 -14.272 1.00 53.59 256 GLY A O 1
ATOM 1872 N N . GLN A 1 257 ? 16.878 -17.180 -12.643 1.00 63.03 257 GLN A N 1
ATOM 1873 C CA . GLN A 1 257 ? 16.327 -15.848 -12.905 1.00 63.03 257 GLN A CA 1
ATOM 1874 C C . GLN A 1 257 ? 17.104 -14.772 -12.131 1.00 63.03 257 GLN A C 1
ATOM 1876 O O . GLN A 1 257 ? 17.584 -14.989 -11.014 1.00 63.03 257 GLN A O 1
ATOM 1881 N N . ARG A 1 258 ? 17.243 -13.581 -12.729 1.00 60.47 258 ARG A N 1
ATOM 1882 C CA . ARG A 1 258 ? 17.865 -12.442 -12.041 1.00 60.47 258 ARG A CA 1
ATOM 1883 C C . ARG A 1 258 ? 16.909 -11.914 -10.962 1.00 60.47 258 ARG A C 1
ATOM 1885 O O . ARG A 1 258 ? 15.726 -11.752 -11.245 1.00 60.47 258 ARG A O 1
ATOM 1892 N N . PRO A 1 259 ? 17.390 -11.606 -9.745 1.00 63.34 259 PRO A N 1
ATOM 1893 C CA . PRO A 1 259 ? 16.540 -11.051 -8.699 1.00 63.34 259 PRO A CA 1
ATOM 1894 C C . PRO A 1 259 ? 16.081 -9.636 -9.051 1.00 63.34 259 PRO A C 1
ATOM 1896 O O . PRO A 1 259 ? 16.863 -8.683 -8.997 1.00 63.34 259 PRO A O 1
ATOM 1899 N N . ALA A 1 260 ? 14.795 -9.506 -9.375 1.00 78.44 260 ALA A N 1
ATOM 1900 C CA . ALA A 1 260 ? 14.103 -8.227 -9.421 1.00 78.44 260 ALA A CA 1
ATOM 1901 C C . ALA A 1 260 ? 13.803 -7.744 -7.994 1.00 78.44 260 ALA A C 1
ATOM 1903 O O . ALA A 1 260 ? 13.590 -8.543 -7.077 1.00 78.44 260 ALA A O 1
ATOM 1904 N N . TYR A 1 261 ? 13.803 -6.428 -7.786 1.00 90.44 261 TYR A N 1
ATOM 1905 C CA . TYR A 1 261 ? 13.324 -5.881 -6.521 1.00 90.44 261 TYR A CA 1
ATOM 1906 C C . TYR A 1 261 ? 11.794 -5.924 -6.464 1.00 90.44 261 TYR A C 1
ATOM 1908 O O . TYR A 1 261 ? 11.148 -5.730 -7.494 1.00 90.44 261 TYR A O 1
ATOM 1916 N N . PRO A 1 262 ? 11.201 -6.129 -5.275 1.00 92.88 262 PRO A N 1
ATOM 1917 C CA . PRO A 1 262 ? 9.757 -6.044 -5.115 1.00 92.88 262 PRO A CA 1
ATOM 1918 C C . PRO A 1 262 ? 9.214 -4.652 -5.475 1.00 92.88 262 PRO A C 1
ATOM 1920 O O . PRO A 1 262 ? 9.898 -3.649 -5.232 1.00 92.88 262 PRO A O 1
ATOM 1923 N N . PRO A 1 263 ? 7.978 -4.563 -5.997 1.00 95.88 263 PRO A N 1
ATOM 1924 C CA . PRO A 1 263 ? 7.334 -3.289 -6.267 1.00 95.88 263 PRO A CA 1
ATOM 1925 C C . PRO A 1 263 ? 7.077 -2.486 -4.993 1.00 95.88 263 PRO A C 1
ATOM 1927 O O . PRO A 1 263 ? 6.759 -3.032 -3.931 1.00 95.88 263 PRO A O 1
ATOM 1930 N N . VAL A 1 264 ? 7.174 -1.165 -5.135 1.00 98.38 264 VAL A N 1
ATOM 1931 C CA . VAL A 1 264 ? 6.843 -0.190 -4.093 1.00 98.38 264 VAL A CA 1
ATOM 1932 C C . VAL A 1 264 ? 5.818 0.779 -4.665 1.00 98.38 264 VAL A C 1
ATOM 1934 O O . VAL A 1 264 ? 6.071 1.420 -5.681 1.00 98.38 264 VAL A O 1
ATOM 1937 N N . ALA A 1 265 ? 4.671 0.911 -4.011 1.00 98.56 265 ALA A N 1
ATOM 1938 C CA . ALA A 1 265 ? 3.633 1.864 -4.369 1.00 98.56 265 ALA A CA 1
ATOM 1939 C C . ALA A 1 265 ? 3.586 3.031 -3.383 1.00 98.56 265 ALA A C 1
ATOM 1941 O O . ALA A 1 265 ? 3.598 2.830 -2.173 1.00 98.56 265 ALA A O 1
ATOM 1942 N N . VAL A 1 266 ? 3.462 4.252 -3.898 1.00 98.50 266 VAL A N 1
ATOM 1943 C CA . VAL A 1 266 ? 3.173 5.450 -3.102 1.00 98.50 266 VAL A CA 1
ATOM 1944 C C . VAL A 1 266 ? 1.731 5.880 -3.357 1.00 98.50 266 VAL A C 1
ATOM 1946 O O . VAL A 1 266 ? 1.354 6.193 -4.489 1.00 98.50 266 VAL A O 1
ATOM 1949 N N . VAL A 1 267 ? 0.917 5.890 -2.301 1.00 98.38 267 VAL A N 1
ATOM 1950 C CA . VAL A 1 267 ? -0.502 6.261 -2.354 1.00 98.38 267 VAL A CA 1
ATOM 1951 C C . VAL A 1 267 ? -0.694 7.647 -1.753 1.00 98.38 267 VAL A C 1
ATOM 1953 O O . VAL A 1 267 ? -0.633 7.835 -0.540 1.00 98.38 267 VAL A O 1
ATOM 1956 N N . PHE A 1 268 ? -0.988 8.624 -2.607 1.00 97.50 268 PHE A N 1
ATOM 1957 C CA . PHE A 1 268 ? -1.303 9.988 -2.194 1.00 97.50 268 PHE A CA 1
ATOM 1958 C C . PHE A 1 268 ? -2.753 10.076 -1.701 1.00 97.50 268 PHE A C 1
ATOM 1960 O O . PHE A 1 268 ? -3.703 9.800 -2.439 1.00 97.50 268 PHE A O 1
ATOM 1967 N N . THR A 1 269 ? -2.945 10.456 -0.440 1.00 95.56 269 THR A N 1
ATOM 1968 C CA . THR A 1 269 ? -4.267 10.457 0.215 1.00 95.56 269 THR A CA 1
ATOM 1969 C C . THR A 1 269 ? -4.831 11.846 0.483 1.00 95.56 269 THR A C 1
ATOM 1971 O O . THR A 1 269 ? -6.017 11.972 0.804 1.00 95.56 269 THR A O 1
ATOM 1974 N N . GLN A 1 270 ? -4.003 12.885 0.352 1.00 90.81 270 GLN A N 1
ATOM 1975 C CA . GLN A 1 270 ? -4.461 14.265 0.414 1.00 90.81 270 GLN A CA 1
ATOM 1976 C C . GLN A 1 270 ? -5.272 14.588 -0.844 1.00 90.81 270 GLN A C 1
ATOM 1978 O O . GLN A 1 270 ? -4.794 14.402 -1.966 1.00 90.81 270 GLN A O 1
ATOM 1983 N N . ASP A 1 271 ? -6.491 15.089 -0.652 1.00 83.25 271 ASP A N 1
ATOM 1984 C CA . ASP A 1 271 ? -7.341 15.542 -1.751 1.00 83.25 271 ASP A CA 1
ATOM 1985 C C . ASP A 1 271 ? -6.819 16.893 -2.252 1.00 83.25 271 ASP A C 1
ATOM 1987 O O . ASP A 1 271 ? -7.139 17.958 -1.727 1.00 83.25 271 ASP A O 1
ATOM 1991 N N . THR A 1 272 ? -5.892 16.821 -3.203 1.00 86.00 272 THR A N 1
ATOM 1992 C CA . THR A 1 272 ? -5.270 17.973 -3.854 1.00 86.00 272 THR A CA 1
ATOM 1993 C C . THR A 1 272 ? -5.711 18.037 -5.308 1.00 86.00 272 THR A C 1
ATOM 1995 O O . THR A 1 272 ? -6.062 17.024 -5.918 1.00 86.00 272 THR A O 1
ATOM 1998 N N . GLY A 1 273 ? -5.696 19.242 -5.883 1.00 88.62 273 GLY A N 1
ATOM 1999 C CA . GLY A 1 273 ? -6.009 19.420 -7.297 1.00 88.62 273 GLY A CA 1
ATOM 2000 C C . GLY A 1 273 ? -5.082 18.582 -8.198 1.00 88.62 273 GLY A C 1
ATOM 2001 O O . GLY A 1 273 ? -3.926 18.349 -7.828 1.00 88.62 273 GLY A O 1
ATOM 2002 N N . PRO A 1 274 ? -5.534 18.168 -9.400 1.00 89.56 274 PRO A N 1
ATOM 2003 C CA . PRO A 1 274 ? -4.767 17.285 -10.284 1.00 89.56 274 PRO A CA 1
ATOM 2004 C C . PRO A 1 274 ? -3.340 17.769 -10.570 1.00 89.56 274 PRO A C 1
ATOM 2006 O O . PRO A 1 274 ? -2.407 16.970 -10.590 1.00 89.56 274 PRO A O 1
ATOM 2009 N N . GLN A 1 275 ? -3.155 19.082 -10.728 1.00 92.94 275 GLN A N 1
ATOM 2010 C CA . GLN A 1 275 ? -1.847 19.684 -10.982 1.00 92.94 275 GLN A CA 1
ATOM 2011 C C . GLN A 1 275 ? -0.898 19.569 -9.780 1.00 92.94 275 GLN A C 1
ATOM 2013 O O . GLN A 1 275 ? 0.281 19.280 -9.955 1.00 92.94 275 GLN A O 1
ATOM 2018 N N . ALA A 1 276 ? -1.397 19.759 -8.556 1.00 92.25 276 ALA A N 1
ATOM 2019 C CA . ALA A 1 276 ? -0.579 19.644 -7.350 1.00 92.25 276 ALA A CA 1
ATOM 2020 C C . ALA A 1 276 ? -0.114 18.196 -7.132 1.00 92.25 276 ALA A C 1
ATOM 2022 O O . ALA A 1 276 ? 1.065 17.962 -6.857 1.00 92.25 276 ALA A O 1
ATOM 2023 N N . LEU A 1 277 ? -1.012 17.228 -7.349 1.00 92.38 277 LEU A N 1
ATOM 2024 C CA . LEU A 1 277 ? -0.668 15.809 -7.340 1.00 92.38 277 LEU A CA 1
ATOM 2025 C C . LEU A 1 277 ? 0.386 15.486 -8.412 1.00 92.38 277 LEU A C 1
ATOM 2027 O O . LEU A 1 277 ? 1.403 14.869 -8.098 1.00 92.38 277 LEU A O 1
ATOM 2031 N N . GLN A 1 278 ? 0.198 15.960 -9.648 1.00 93.06 278 GLN A N 1
ATOM 2032 C CA . GLN A 1 278 ? 1.149 15.733 -10.739 1.00 93.06 278 GLN A CA 1
ATOM 2033 C C . GLN A 1 278 ? 2.528 16.342 -10.451 1.00 93.06 278 GLN A C 1
ATOM 2035 O O . GLN A 1 278 ? 3.551 15.706 -10.715 1.00 93.06 278 GLN A O 1
ATOM 2040 N N . ASN A 1 279 ? 2.581 17.548 -9.881 1.00 94.81 279 ASN A N 1
ATOM 2041 C CA . ASN A 1 279 ? 3.835 18.197 -9.496 1.00 94.81 279 ASN A CA 1
ATOM 2042 C C . ASN A 1 279 ? 4.570 17.381 -8.427 1.00 94.81 279 ASN A C 1
ATOM 2044 O O . ASN A 1 279 ? 5.778 17.166 -8.529 1.00 94.81 279 ASN A O 1
ATOM 2048 N N . ARG A 1 280 ? 3.836 16.871 -7.432 1.00 95.12 280 ARG A N 1
ATOM 2049 C CA . ARG A 1 280 ? 4.383 16.023 -6.367 1.00 95.12 280 ARG A CA 1
ATOM 2050 C C . ARG A 1 280 ? 4.899 14.689 -6.908 1.00 95.12 280 ARG A C 1
ATOM 2052 O O . ARG A 1 280 ? 6.026 14.308 -6.597 1.00 95.12 280 ARG A O 1
ATOM 2059 N N . MET A 1 281 ? 4.127 14.027 -7.771 1.00 95.69 281 MET A N 1
ATOM 2060 C CA . MET A 1 281 ? 4.540 12.797 -8.457 1.00 95.69 281 MET A CA 1
ATOM 2061 C C . MET A 1 281 ? 5.790 13.026 -9.316 1.00 95.69 281 MET A C 1
ATOM 2063 O O . MET A 1 281 ? 6.736 12.244 -9.236 1.00 95.69 281 MET A O 1
ATOM 2067 N N . THR A 1 282 ? 5.838 14.119 -10.081 1.00 96.50 282 THR A N 1
ATOM 2068 C CA . THR A 1 282 ? 7.002 14.498 -10.901 1.00 96.50 282 THR A CA 1
ATOM 2069 C C . THR A 1 282 ? 8.242 14.742 -10.038 1.00 96.50 282 THR A C 1
ATOM 2071 O O . THR A 1 282 ? 9.323 14.239 -10.351 1.00 96.50 282 THR A O 1
ATOM 2074 N N . ALA A 1 283 ? 8.099 15.474 -8.928 1.00 97.38 283 ALA A N 1
ATOM 2075 C CA . ALA A 1 283 ? 9.197 15.748 -8.006 1.00 97.38 283 ALA A CA 1
ATOM 2076 C C . ALA A 1 283 ? 9.760 14.460 -7.389 1.00 97.38 283 ALA A C 1
ATOM 2078 O O . ALA A 1 283 ? 10.974 14.255 -7.424 1.00 97.38 283 ALA A O 1
ATOM 2079 N N . LEU A 1 284 ? 8.886 13.567 -6.906 1.00 97.38 284 LEU A N 1
ATOM 2080 C CA . LEU A 1 284 ? 9.280 12.250 -6.402 1.00 97.38 284 LEU A CA 1
ATOM 2081 C C . LEU A 1 284 ? 10.016 11.442 -7.477 1.00 97.38 284 LEU A C 1
ATOM 2083 O O . LEU A 1 284 ? 11.102 10.928 -7.214 1.00 97.38 284 LEU A O 1
ATOM 2087 N N . GLY A 1 285 ? 9.472 11.372 -8.695 1.00 97.12 285 GLY A N 1
ATOM 2088 C CA . GLY A 1 285 ? 10.088 10.642 -9.806 1.00 97.12 285 GLY A CA 1
ATOM 2089 C C . GLY A 1 285 ? 11.493 11.136 -10.117 1.00 97.12 285 GLY A C 1
ATOM 2090 O O . GLY A 1 285 ? 12.426 10.341 -10.200 1.00 97.12 285 GLY A O 1
ATOM 2091 N N . ARG A 1 286 ? 11.667 12.458 -10.207 1.00 97.88 286 ARG A N 1
ATOM 2092 C CA . ARG A 1 286 ? 12.970 13.087 -10.449 1.00 97.88 286 ARG A CA 1
ATOM 2093 C C . ARG A 1 286 ? 13.971 12.790 -9.331 1.00 97.88 286 ARG A C 1
ATOM 2095 O O . ARG A 1 286 ? 15.099 12.409 -9.623 1.00 97.88 286 ARG A O 1
ATOM 2102 N N . LEU A 1 287 ? 13.574 12.961 -8.069 1.00 98.38 287 LEU A N 1
ATOM 2103 C CA . LEU A 1 287 ? 14.467 12.790 -6.915 1.00 98.38 287 LEU A CA 1
ATOM 2104 C C . LEU A 1 287 ? 14.842 11.322 -6.665 1.00 98.38 287 LEU A C 1
ATOM 2106 O O . LEU A 1 287 ? 15.945 11.041 -6.212 1.00 98.38 287 LEU A O 1
ATOM 2110 N N . SER A 1 288 ? 13.956 10.383 -7.002 1.00 97.69 288 SER A N 1
ATOM 2111 C CA . SER A 1 288 ? 14.178 8.940 -6.829 1.00 97.69 288 SER A CA 1
ATOM 2112 C C . SER A 1 288 ? 14.667 8.225 -8.097 1.00 97.69 288 SER A C 1
ATOM 2114 O O . SER A 1 288 ? 14.825 7.005 -8.091 1.00 97.69 288 SER A O 1
ATOM 2116 N N . HIS A 1 289 ? 14.950 8.968 -9.174 1.00 96.12 289 HIS A N 1
ATOM 2117 C CA . HIS A 1 289 ? 15.311 8.456 -10.504 1.00 96.12 289 HIS A CA 1
ATOM 2118 C C . HIS A 1 289 ? 16.419 7.396 -10.486 1.00 96.12 289 HIS A C 1
ATOM 2120 O O . HIS A 1 289 ? 16.362 6.415 -11.226 1.00 96.12 289 HIS A O 1
ATOM 2126 N N . ALA A 1 290 ? 17.410 7.554 -9.605 1.00 94.88 290 ALA A N 1
ATOM 2127 C CA . ALA A 1 290 ? 18.515 6.611 -9.458 1.00 94.88 290 ALA A CA 1
ATOM 2128 C C . ALA A 1 290 ? 18.101 5.227 -8.924 1.00 94.88 290 ALA A C 1
ATOM 2130 O O . ALA A 1 290 ? 18.926 4.318 -8.948 1.00 94.88 290 ALA A O 1
ATOM 2131 N N . HIS A 1 291 ? 16.872 5.046 -8.436 1.00 95.50 291 HIS A N 1
ATOM 2132 C CA . HIS A 1 291 ? 16.405 3.798 -7.829 1.00 95.50 291 HIS A CA 1
ATOM 2133 C C . HIS A 1 291 ? 15.407 3.027 -8.691 1.00 95.50 291 HIS A C 1
ATOM 2135 O O . HIS A 1 291 ? 15.356 1.808 -8.563 1.00 95.50 291 HIS A O 1
ATOM 2141 N N . TRP A 1 292 ? 14.653 3.689 -9.570 1.00 94.06 292 TRP A N 1
ATOM 2142 C CA . TRP A 1 292 ? 13.626 3.037 -10.394 1.00 94.06 292 TRP A CA 1
ATOM 2143 C C . TRP A 1 292 ? 13.951 3.002 -11.889 1.00 94.06 292 TRP A C 1
ATOM 2145 O O . TRP A 1 292 ? 13.459 2.123 -12.589 1.00 94.06 292 TRP A O 1
ATOM 2155 N N . LYS A 1 293 ? 14.776 3.921 -12.409 1.00 92.81 293 LYS A N 1
ATOM 2156 C CA . LYS A 1 293 ? 15.013 3.984 -13.855 1.00 92.81 293 LYS A CA 1
ATOM 2157 C C . LYS A 1 293 ? 15.940 2.869 -14.329 1.00 92.81 293 LYS A C 1
ATOM 2159 O O . LYS A 1 293 ? 17.032 2.697 -13.780 1.00 92.81 293 LYS A O 1
ATOM 2164 N N . GLY A 1 294 ? 15.519 2.169 -15.379 1.00 88.44 294 GLY A N 1
ATOM 2165 C CA . GLY A 1 294 ? 16.324 1.166 -16.060 1.00 88.44 294 GLY A CA 1
ATOM 2166 C C . GLY A 1 294 ? 17.528 1.762 -16.791 1.00 88.44 294 GLY A C 1
ATOM 2167 O O . GLY A 1 294 ? 17.576 2.951 -17.119 1.00 88.44 294 GLY A O 1
ATOM 2168 N N . VAL A 1 295 ? 18.537 0.931 -17.039 1.00 89.69 295 VAL A N 1
ATOM 2169 C CA . VAL A 1 295 ? 19.679 1.298 -17.885 1.00 89.69 295 VAL A CA 1
ATOM 2170 C C . VAL A 1 295 ? 19.344 0.919 -19.320 1.00 89.69 295 VAL A C 1
ATOM 2172 O O . VAL A 1 295 ? 19.070 -0.241 -19.600 1.00 89.69 295 VAL A O 1
ATOM 2175 N N . TRP A 1 296 ? 19.345 1.887 -20.238 1.00 91.81 296 TRP A N 1
ATOM 2176 C CA . TRP A 1 296 ? 19.118 1.588 -21.650 1.00 91.81 296 TRP A CA 1
ATOM 2177 C C . TRP A 1 296 ? 20.359 0.938 -22.250 1.00 91.81 296 TRP A C 1
ATOM 2179 O O . TRP A 1 296 ? 21.432 1.546 -22.274 1.00 91.81 296 TRP A O 1
ATOM 2189 N N . HIS A 1 297 ? 20.197 -0.267 -22.776 1.00 91.12 297 HIS A N 1
ATOM 2190 C CA . HIS A 1 297 ? 21.226 -0.933 -23.545 1.00 91.12 297 HIS A CA 1
ATOM 2191 C C . HIS A 1 297 ? 20.816 -1.020 -25.012 1.00 91.12 297 HIS A C 1
ATOM 2193 O O . HIS A 1 297 ? 19.708 -1.440 -25.333 1.00 91.12 297 HIS A O 1
ATOM 2199 N N . ARG A 1 298 ? 21.724 -0.618 -25.901 1.00 92.88 298 ARG A N 1
ATOM 2200 C CA . ARG A 1 298 ? 21.487 -0.451 -27.336 1.00 92.88 298 ARG A CA 1
ATOM 2201 C C . ARG A 1 298 ? 22.355 -1.416 -28.132 1.00 92.88 298 ARG A C 1
ATOM 2203 O O . ARG A 1 298 ? 23.550 -1.519 -27.863 1.00 92.88 298 ARG A O 1
ATOM 2210 N N . TRP A 1 299 ? 21.771 -2.045 -29.148 1.00 90.19 299 TRP A N 1
ATOM 2211 C CA . TRP A 1 299 ? 22.477 -2.882 -30.112 1.00 90.19 299 TRP A CA 1
ATOM 2212 C C . TRP A 1 299 ? 22.058 -2.573 -31.550 1.00 90.19 299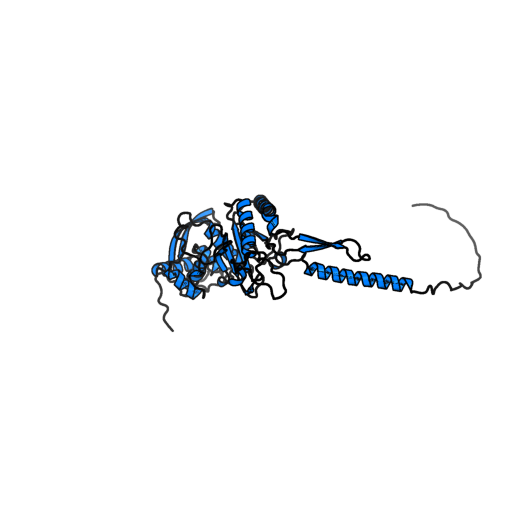 TRP A C 1
ATOM 2214 O O . TRP A 1 299 ? 20.899 -2.240 -31.813 1.00 90.19 299 TRP A O 1
ATOM 2224 N N . PRO A 1 300 ? 22.990 -2.712 -32.505 1.00 90.69 300 PRO A N 1
ATOM 2225 C CA . PRO A 1 300 ? 22.655 -2.621 -33.915 1.00 90.69 300 PRO A CA 1
ATOM 2226 C C . PRO A 1 300 ? 21.752 -3.789 -34.324 1.00 90.69 300 PRO A C 1
ATOM 2228 O O . PRO A 1 300 ? 21.981 -4.939 -33.935 1.00 90.69 300 PRO A O 1
ATOM 2231 N N . ARG A 1 301 ? 20.741 -3.498 -35.147 1.00 92.81 301 ARG A N 1
ATOM 2232 C CA . ARG A 1 301 ? 19.921 -4.525 -35.801 1.00 92.81 301 ARG A CA 1
ATOM 2233 C C . ARG A 1 301 ? 20.674 -5.155 -36.980 1.00 92.81 301 ARG A C 1
ATOM 2235 O O . ARG A 1 301 ? 21.672 -4.591 -37.438 1.00 92.81 301 ARG A O 1
ATOM 2242 N N . PRO A 1 302 ? 20.216 -6.310 -37.507 1.00 91.62 302 PRO A N 1
ATOM 2243 C CA . PRO A 1 302 ? 20.772 -6.865 -38.736 1.00 91.62 302 PRO A CA 1
ATOM 2244 C C . PRO A 1 302 ? 20.801 -5.822 -39.872 1.00 91.62 302 PRO A C 1
ATOM 2246 O O . PRO A 1 302 ? 19.846 -5.046 -39.992 1.00 91.62 302 PRO A O 1
ATOM 2249 N N . PRO A 1 303 ? 21.844 -5.802 -40.726 1.00 91.81 303 PRO A N 1
ATOM 2250 C CA . PRO A 1 303 ? 21.994 -4.799 -41.786 1.00 91.81 303 PRO A CA 1
ATOM 2251 C C . PRO A 1 303 ? 20.786 -4.686 -42.724 1.00 91.81 303 PRO A C 1
ATOM 2253 O O . PRO A 1 303 ? 20.480 -3.602 -43.207 1.00 91.81 303 PRO A O 1
ATOM 2256 N N . GLU A 1 304 ? 20.087 -5.797 -42.967 1.00 93.00 304 GLU A N 1
ATOM 2257 C CA . GLU A 1 304 ? 18.897 -5.862 -43.820 1.00 93.00 304 GLU A CA 1
ATOM 2258 C C . GLU A 1 304 ? 17.688 -5.129 -43.232 1.00 93.00 304 GLU A C 1
ATOM 2260 O O . GLU A 1 304 ? 16.827 -4.679 -43.985 1.00 93.00 304 GLU A O 1
ATOM 2265 N N . ILE A 1 305 ? 17.618 -5.026 -41.903 1.00 91.75 305 ILE A N 1
ATOM 2266 C CA . ILE A 1 305 ? 16.560 -4.312 -41.178 1.00 91.75 305 ILE A CA 1
ATOM 2267 C C . ILE A 1 305 ? 16.962 -2.850 -40.957 1.00 91.75 305 ILE A C 1
ATOM 2269 O O . ILE A 1 305 ? 16.131 -1.952 -41.079 1.00 91.75 305 ILE A O 1
ATOM 2273 N N . GLY A 1 306 ? 18.244 -2.611 -40.667 1.00 90.25 306 GLY A N 1
ATOM 2274 C CA . GLY A 1 306 ? 18.807 -1.282 -40.444 1.00 90.25 306 GLY A CA 1
ATOM 2275 C C . GLY A 1 306 ? 18.407 -0.647 -39.105 1.00 90.25 306 GLY A C 1
ATOM 2276 O O . GLY A 1 306 ? 17.414 -1.003 -38.469 1.00 90.25 306 GLY A O 1
ATOM 2277 N N . GLY A 1 307 ? 19.191 0.334 -38.658 1.00 92.06 307 GLY A N 1
ATOM 2278 C CA . GLY A 1 307 ? 18.976 1.038 -37.391 1.00 92.06 307 GLY A CA 1
ATOM 2279 C C . GLY A 1 307 ? 19.396 0.243 -36.151 1.00 92.06 307 GLY A C 1
ATOM 2280 O O . GLY A 1 307 ? 20.133 -0.740 -36.227 1.00 92.06 307 GLY A O 1
ATOM 2281 N N . GLU A 1 308 ? 18.924 0.694 -34.995 1.00 91.56 308 GLU A N 1
ATOM 2282 C CA . GLU A 1 308 ? 19.276 0.153 -33.682 1.00 91.56 308 GLU A CA 1
ATOM 2283 C C . GLU A 1 308 ? 18.005 -0.180 -32.898 1.00 91.56 308 GLU A C 1
ATOM 2285 O O . GLU A 1 308 ? 16.969 0.457 -33.089 1.00 91.56 308 GLU A O 1
ATOM 2290 N N . ASP A 1 309 ? 18.103 -1.167 -32.015 1.00 92.25 309 ASP A N 1
ATOM 2291 C CA . ASP A 1 309 ? 17.088 -1.499 -31.011 1.00 92.25 309 ASP A CA 1
ATOM 2292 C C . ASP A 1 309 ? 17.781 -1.667 -29.648 1.00 92.25 309 ASP A C 1
ATOM 2294 O O . ASP A 1 309 ? 19.008 -1.583 -29.531 1.00 92.25 309 ASP A O 1
ATOM 2298 N N . GLY A 1 310 ? 17.013 -1.860 -28.589 1.00 91.19 310 GLY A N 1
ATOM 2299 C CA . GLY A 1 310 ? 17.543 -2.043 -27.255 1.00 91.19 310 GLY A CA 1
ATOM 2300 C C . GLY A 1 310 ? 16.495 -2.474 -26.246 1.00 91.19 310 GLY A C 1
ATOM 2301 O O . GLY A 1 310 ? 15.355 -2.789 -26.589 1.00 91.19 310 GLY A O 1
ATOM 2302 N N . TYR A 1 311 ? 16.911 -2.483 -24.986 1.00 90.94 311 TYR A N 1
ATOM 2303 C CA . TYR A 1 311 ? 16.040 -2.748 -23.847 1.00 90.94 311 TYR A CA 1
ATOM 2304 C C . TYR A 1 311 ? 16.443 -1.919 -22.631 1.00 90.94 311 TYR A C 1
ATOM 2306 O O . TYR A 1 311 ? 17.586 -1.462 -22.519 1.00 90.94 311 TYR A O 1
ATOM 2314 N N . GLN A 1 312 ? 15.504 -1.745 -21.704 1.00 89.50 312 GLN A N 1
ATOM 2315 C CA . GLN A 1 312 ? 15.786 -1.236 -20.369 1.00 89.50 312 GLN A CA 1
ATOM 2316 C C . GLN A 1 312 ? 16.134 -2.383 -19.422 1.00 89.50 312 GLN A C 1
ATOM 2318 O O . GLN A 1 312 ? 15.345 -3.299 -19.206 1.00 89.50 312 GLN A O 1
ATOM 2323 N N . ASP A 1 313 ? 17.328 -2.323 -18.838 1.00 87.44 313 ASP A N 1
ATOM 2324 C CA . ASP A 1 313 ? 17.733 -3.216 -17.760 1.00 87.44 313 ASP A CA 1
ATOM 2325 C C . ASP A 1 313 ? 17.257 -2.658 -16.415 1.00 87.44 313 ASP A C 1
ATOM 2327 O O . ASP A 1 313 ? 17.764 -1.640 -15.924 1.00 87.44 313 ASP A O 1
ATOM 2331 N N . PHE A 1 314 ? 16.267 -3.330 -15.831 1.00 85.31 314 PHE A N 1
ATOM 2332 C CA . PHE A 1 314 ? 15.718 -3.025 -14.514 1.00 85.31 314 PHE A CA 1
ATOM 2333 C C . PHE A 1 314 ? 16.382 -3.826 -13.386 1.00 85.31 314 PHE A C 1
ATOM 2335 O O . PHE A 1 314 ? 15.891 -3.824 -12.255 1.00 85.31 314 PHE A O 1
ATOM 2342 N N . GLU A 1 315 ? 17.521 -4.482 -13.634 1.00 83.06 315 GLU A N 1
ATOM 2343 C CA . GLU A 1 315 ? 18.256 -5.181 -12.586 1.00 83.06 315 GLU A CA 1
ATOM 2344 C C . GLU A 1 315 ? 18.555 -4.236 -11.411 1.00 83.06 315 GLU A C 1
ATOM 2346 O O . GLU A 1 315 ? 19.143 -3.160 -11.560 1.00 83.06 315 GLU A O 1
ATOM 2351 N N . ARG A 1 316 ? 18.133 -4.654 -10.207 1.00 85.69 316 ARG A N 1
ATOM 2352 C CA . ARG A 1 316 ? 18.259 -3.875 -8.962 1.00 85.69 316 ARG A CA 1
ATOM 2353 C C . ARG A 1 316 ? 17.593 -2.494 -9.034 1.00 85.69 316 ARG A C 1
ATOM 2355 O O . ARG A 1 316 ? 18.016 -1.564 -8.338 1.00 85.69 316 ARG A O 1
ATOM 2362 N N . ARG A 1 317 ? 16.553 -2.354 -9.858 1.00 92.12 317 ARG A N 1
ATOM 2363 C CA . ARG A 1 317 ? 15.664 -1.191 -9.892 1.00 92.12 317 ARG A CA 1
ATOM 2364 C C . ARG A 1 317 ? 14.347 -1.528 -9.224 1.00 92.12 317 ARG A C 1
ATOM 2366 O O . ARG A 1 317 ? 13.839 -2.633 -9.363 1.00 92.12 317 ARG A O 1
ATOM 2373 N N . ILE A 1 318 ? 13.820 -0.573 -8.467 1.00 94.75 318 ILE A N 1
ATOM 2374 C CA . ILE A 1 318 ? 12.525 -0.706 -7.809 1.00 94.75 318 ILE A CA 1
ATOM 2375 C C . ILE A 1 318 ? 11.430 -0.483 -8.849 1.00 94.75 318 ILE A C 1
ATOM 2377 O O . ILE A 1 318 ? 11.408 0.585 -9.471 1.00 94.75 318 ILE A O 1
ATOM 2381 N N . PRO A 1 319 ? 10.475 -1.416 -8.964 1.00 94.94 319 PRO A N 1
ATOM 2382 C CA . PRO A 1 319 ? 9.221 -1.171 -9.644 1.00 94.94 319 PRO A CA 1
ATOM 2383 C C . PRO A 1 319 ? 8.381 -0.130 -8.880 1.00 94.94 319 PRO A C 1
ATOM 2385 O O . PRO A 1 319 ? 7.567 -0.472 -8.023 1.00 94.94 319 PRO A O 1
ATOM 2388 N N . LEU A 1 320 ? 8.652 1.160 -9.112 1.00 97.56 320 LEU A N 1
ATOM 2389 C CA . LEU A 1 320 ? 8.045 2.259 -8.358 1.00 97.56 320 LEU A CA 1
ATOM 2390 C C . LEU A 1 320 ? 6.727 2.696 -9.002 1.00 97.56 320 LEU A C 1
ATOM 2392 O O . LEU A 1 320 ? 6.698 3.165 -10.142 1.00 97.56 320 LEU A O 1
ATOM 2396 N N . LEU A 1 321 ? 5.647 2.585 -8.237 1.00 98.19 321 LEU A N 1
ATOM 2397 C CA . LEU A 1 321 ? 4.292 2.939 -8.634 1.00 98.19 321 LEU A CA 1
ATOM 2398 C C . LEU A 1 321 ? 3.804 4.155 -7.842 1.00 98.19 321 LEU A C 1
ATOM 2400 O O . LEU A 1 321 ? 4.121 4.318 -6.664 1.00 98.19 321 LEU A O 1
ATOM 2404 N N . ALA A 1 322 ? 2.975 4.981 -8.467 1.00 97.94 322 ALA A N 1
ATOM 2405 C CA . ALA A 1 322 ? 2.267 6.071 -7.810 1.00 97.94 322 ALA A CA 1
ATOM 2406 C C . ALA A 1 322 ? 0.769 6.018 -8.124 1.00 97.94 322 ALA A C 1
ATOM 2408 O O . ALA A 1 322 ? 0.358 5.706 -9.241 1.00 97.94 322 ALA A O 1
ATOM 2409 N N . THR A 1 323 ? -0.063 6.344 -7.138 1.00 97.81 323 THR A N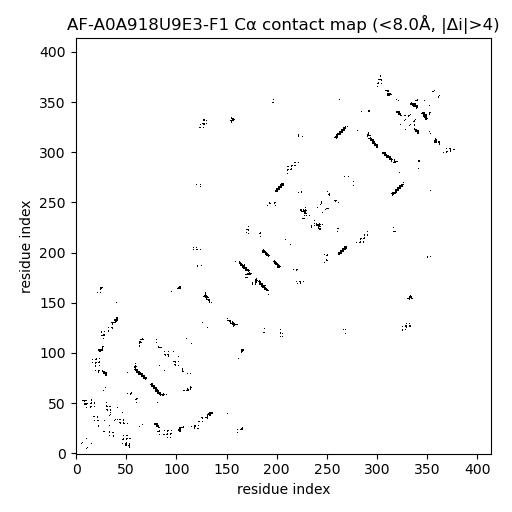 1
ATOM 2410 C CA . THR A 1 323 ? -1.514 6.490 -7.317 1.00 97.81 323 THR A CA 1
ATOM 2411 C C . THR A 1 323 ? -2.113 7.402 -6.249 1.00 97.81 323 THR A C 1
ATOM 2413 O O . THR A 1 323 ? -1.410 7.889 -5.367 1.00 97.81 323 THR A O 1
ATOM 2416 N N . SER A 1 324 ? -3.423 7.640 -6.300 1.00 96.94 324 SER A N 1
ATOM 2417 C CA . SER A 1 324 ? -4.148 8.326 -5.233 1.00 96.94 324 SER A CA 1
ATOM 2418 C C . SER A 1 324 ? -5.222 7.444 -4.613 1.00 96.94 324 SER A C 1
ATOM 2420 O O . SER A 1 324 ? -5.834 6.611 -5.285 1.00 96.94 324 SER A O 1
ATOM 2422 N N . LEU A 1 325 ? -5.517 7.686 -3.334 1.00 96.75 325 LEU A N 1
ATOM 2423 C CA . LEU A 1 325 ? -6.588 6.988 -2.619 1.00 96.75 325 LEU A CA 1
ATOM 2424 C C . LEU A 1 325 ? -7.932 7.118 -3.346 1.00 96.75 325 LEU A C 1
ATOM 2426 O O . LEU A 1 325 ? -8.689 6.158 -3.431 1.00 96.75 325 LEU A O 1
ATOM 2430 N N . ARG A 1 326 ? -8.208 8.289 -3.933 1.00 94.69 326 ARG A N 1
ATOM 2431 C CA . ARG A 1 326 ? -9.425 8.531 -4.719 1.00 94.69 326 ARG A CA 1
ATOM 2432 C C . ARG A 1 326 ? -9.514 7.623 -5.952 1.00 94.69 326 ARG A C 1
ATOM 2434 O O . ARG A 1 326 ? -10.597 7.130 -6.269 1.00 94.69 326 ARG A O 1
ATOM 2441 N N . ARG A 1 327 ? -8.400 7.393 -6.657 1.00 95.19 327 ARG A N 1
ATOM 2442 C CA . ARG A 1 327 ? -8.365 6.499 -7.828 1.00 95.19 327 ARG A CA 1
ATOM 2443 C C . ARG A 1 327 ? -8.559 5.045 -7.408 1.00 95.19 327 ARG A C 1
ATOM 2445 O O . ARG A 1 327 ? -9.411 4.377 -7.983 1.00 95.19 327 ARG A O 1
ATOM 2452 N N . LEU A 1 328 ? -7.849 4.602 -6.368 1.00 96.38 328 LEU A N 1
ATOM 2453 C CA . LEU A 1 328 ? -7.998 3.248 -5.826 1.00 96.38 328 LEU A CA 1
ATOM 2454 C C . LEU A 1 328 ? -9.423 2.975 -5.343 1.00 96.38 328 LEU A C 1
ATOM 2456 O O . LEU A 1 328 ? -9.997 1.947 -5.682 1.00 96.38 328 LEU A O 1
ATOM 2460 N N . ALA A 1 329 ? -10.021 3.907 -4.600 1.00 94.19 329 ALA A N 1
ATOM 2461 C CA . ALA A 1 329 ? -11.374 3.742 -4.082 1.00 94.19 329 ALA A CA 1
ATOM 2462 C C . ALA A 1 329 ? -12.426 3.642 -5.200 1.00 94.19 329 ALA A C 1
ATOM 2464 O O . ALA A 1 329 ? -13.376 2.881 -5.058 1.00 94.19 329 ALA A O 1
ATOM 2465 N N . SER A 1 330 ? -12.247 4.377 -6.305 1.00 93.50 330 SER A N 1
ATOM 2466 C CA . SER A 1 330 ? -13.218 4.422 -7.410 1.00 93.50 330 SER A CA 1
ATOM 2467 C C . SER A 1 330 ? -13.069 3.297 -8.432 1.00 93.50 330 SER A C 1
ATOM 2469 O O . SER A 1 330 ? -14.075 2.816 -8.939 1.00 93.50 330 SER A O 1
ATOM 2471 N N . LYS A 1 331 ? -11.840 2.894 -8.770 1.00 95.12 331 LYS A N 1
ATOM 2472 C CA . LYS A 1 331 ? -11.586 1.913 -9.842 1.00 95.12 331 LYS A CA 1
ATOM 2473 C C . LYS A 1 331 ? -10.996 0.590 -9.354 1.00 95.12 331 LYS A C 1
ATOM 2475 O O . LYS A 1 331 ? -10.864 -0.336 -10.148 1.00 95.12 331 LYS A O 1
ATOM 2480 N N . GLY A 1 332 ? -10.637 0.500 -8.076 1.00 95.69 332 GLY A N 1
ATOM 2481 C CA . GLY A 1 332 ? -9.916 -0.639 -7.522 1.00 95.69 332 GLY A CA 1
ATOM 2482 C C . GLY A 1 332 ? -8.459 -0.724 -7.985 1.00 95.69 332 GLY A C 1
ATOM 2483 O O . GLY A 1 332 ? -8.028 0.019 -8.871 1.00 95.69 332 GLY A O 1
ATOM 2484 N N . PRO A 1 333 ? -7.683 -1.638 -7.386 1.00 96.00 333 PRO A N 1
ATOM 2485 C CA . PRO A 1 333 ? -6.276 -1.854 -7.720 1.00 96.00 333 PRO A CA 1
ATOM 2486 C C . PRO A 1 333 ? -6.044 -2.511 -9.087 1.00 96.00 333 PRO A C 1
ATOM 2488 O O . PRO A 1 333 ? -4.945 -2.395 -9.613 1.00 96.00 333 PRO A O 1
ATOM 2491 N N . HIS A 1 334 ? -7.039 -3.182 -9.672 1.00 95.19 334 HIS A N 1
ATOM 2492 C CA . HIS A 1 334 ? -6.911 -3.796 -11.005 1.00 95.19 334 HIS A CA 1
ATOM 2493 C C . HIS A 1 334 ? -7.311 -2.853 -12.147 1.00 95.19 334 HIS A C 1
ATOM 2495 O O . HIS A 1 334 ? -7.089 -3.162 -13.313 1.00 95.19 334 HIS A O 1
ATOM 2501 N N . GLY A 1 335 ? -7.893 -1.692 -11.834 1.00 95.38 335 GLY A N 1
ATOM 2502 C CA . GLY A 1 335 ? -8.202 -0.674 -12.835 1.00 95.38 335 GLY A CA 1
ATOM 2503 C C . GLY A 1 335 ? -6.960 0.105 -13.296 1.00 95.38 335 GLY A C 1
ATOM 2504 O O . GLY A 1 335 ? -5.902 0.007 -12.674 1.00 95.38 335 GLY A O 1
ATOM 2505 N N . PRO A 1 336 ? -7.087 0.954 -14.336 1.00 96.81 336 PRO A N 1
ATOM 2506 C CA . PRO A 1 336 ? -6.016 1.832 -14.803 1.00 96.81 336 PRO A CA 1
ATOM 2507 C C . PRO A 1 336 ? -5.810 3.000 -13.826 1.00 96.81 336 PRO A C 1
ATOM 2509 O O . PRO A 1 336 ? -6.334 4.112 -14.001 1.00 96.81 336 PRO A O 1
ATOM 2512 N N . VAL A 1 337 ? -5.125 2.708 -12.723 1.00 96.94 337 VAL A N 1
ATOM 2513 C CA . VAL A 1 337 ? -4.906 3.613 -11.585 1.00 96.94 337 VAL A CA 1
ATOM 2514 C C . VAL A 1 337 ? -3.447 3.744 -11.202 1.00 96.94 337 VAL A C 1
ATOM 2516 O O . VAL A 1 337 ? -3.151 4.562 -10.332 1.00 96.94 337 VAL A O 1
ATOM 2519 N N . TRP A 1 338 ? -2.548 2.987 -11.820 1.00 97.81 338 TRP A N 1
ATOM 2520 C CA . TRP A 1 338 ? -1.138 2.985 -11.470 1.00 97.81 338 TRP A CA 1
ATOM 2521 C C . TRP A 1 338 ? -0.340 3.806 -12.462 1.00 97.81 338 TRP A C 1
ATOM 2523 O O . TRP A 1 338 ? -0.443 3.625 -13.668 1.00 97.81 338 TRP A O 1
ATOM 2533 N N . TRP A 1 339 ? 0.457 4.725 -11.936 1.00 97.38 339 TRP A N 1
ATOM 2534 C CA . TRP A 1 339 ? 1.486 5.410 -12.695 1.00 97.38 339 TRP A CA 1
ATOM 2535 C C . TRP A 1 339 ? 2.821 4.739 -12.398 1.00 97.38 339 TRP A C 1
ATOM 2537 O O . TRP A 1 339 ? 3.381 4.932 -11.312 1.00 97.38 339 TRP A O 1
ATOM 2547 N N . ARG A 1 340 ? 3.329 3.941 -13.337 1.00 95.75 340 ARG A N 1
ATOM 2548 C CA . ARG A 1 340 ? 4.679 3.390 -13.242 1.00 95.75 340 ARG A CA 1
ATOM 2549 C C . ARG A 1 340 ? 5.692 4.446 -13.664 1.00 95.75 340 ARG A C 1
ATOM 2551 O O . ARG A 1 340 ? 5.676 4.941 -14.786 1.00 95.75 340 ARG A O 1
ATOM 2558 N N . TYR A 1 341 ? 6.615 4.793 -12.769 1.00 94.75 341 TYR A N 1
ATOM 2559 C CA . TYR A 1 341 ? 7.732 5.650 -13.152 1.00 94.75 341 TYR A CA 1
ATOM 2560 C C . TYR A 1 341 ? 8.568 5.002 -14.263 1.00 94.75 341 TYR A C 1
ATOM 2562 O O . TYR A 1 341 ? 9.029 3.870 -14.127 1.00 94.75 341 TYR A O 1
ATOM 2570 N N . GLY A 1 342 ? 8.760 5.756 -15.348 1.00 89.19 342 GLY A N 1
ATOM 2571 C CA . GLY A 1 342 ? 9.377 5.285 -16.590 1.00 89.19 342 GLY A CA 1
ATOM 2572 C C . GLY A 1 342 ? 8.372 5.046 -17.715 1.00 89.19 342 GLY A C 1
ATOM 2573 O O . GLY A 1 342 ? 8.784 5.040 -18.868 1.00 89.19 342 GLY A O 1
ATOM 2574 N N . HIS A 1 343 ? 7.083 4.918 -17.391 1.00 90.56 343 HIS A N 1
ATOM 2575 C CA . HIS A 1 343 ? 5.994 4.779 -18.355 1.00 90.56 343 HIS A CA 1
ATOM 2576 C C . HIS A 1 343 ? 5.247 6.114 -18.516 1.00 90.56 343 HIS A C 1
ATOM 2578 O O . HIS A 1 343 ? 5.475 7.072 -17.766 1.00 90.56 343 HIS A O 1
ATOM 2584 N N . THR A 1 344 ? 4.382 6.196 -19.527 1.00 89.38 344 THR A N 1
ATOM 2585 C CA . THR A 1 344 ? 3.698 7.439 -19.928 1.00 89.38 344 THR A CA 1
ATOM 2586 C C . THR A 1 344 ? 2.194 7.443 -19.675 1.00 89.38 344 THR A C 1
ATOM 2588 O O . THR A 1 344 ? 1.557 8.479 -19.866 1.00 89.38 344 THR A O 1
ATOM 2591 N N . GLU A 1 345 ? 1.618 6.320 -19.251 1.00 93.19 345 GLU A N 1
ATOM 2592 C CA . GLU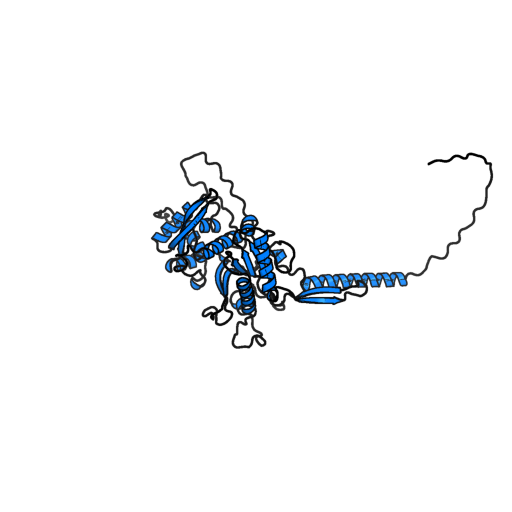 A 1 345 ? 0.171 6.149 -19.131 1.00 93.19 345 GLU A CA 1
ATOM 2593 C C . GLU A 1 345 ? -0.247 5.646 -17.745 1.00 93.19 345 GLU A C 1
ATOM 2595 O O . GLU A 1 345 ? 0.565 5.205 -16.933 1.00 93.19 345 GLU A O 1
ATOM 2600 N N . TRP A 1 346 ? -1.547 5.765 -17.461 1.00 96.06 346 TRP A N 1
ATOM 2601 C CA . TRP A 1 346 ? -2.155 5.136 -16.293 1.00 96.06 346 TRP A CA 1
ATOM 2602 C C . TRP A 1 346 ? -2.528 3.702 -16.643 1.00 96.06 346 TRP A C 1
ATOM 2604 O O . TRP A 1 346 ? -3.384 3.471 -17.494 1.00 96.06 346 TRP A O 1
ATOM 2614 N N . GLU A 1 347 ? -1.931 2.760 -15.937 1.00 96.31 347 GLU A N 1
ATOM 2615 C CA . GLU A 1 347 ? -1.963 1.341 -16.266 1.00 96.31 347 GLU A CA 1
ATOM 2616 C C . GLU A 1 347 ? -2.681 0.542 -15.176 1.00 96.31 347 GLU A C 1
ATOM 2618 O O . GLU A 1 347 ? -2.849 0.995 -14.032 1.00 96.31 347 GLU A O 1
ATOM 2623 N N . SER A 1 348 ? -3.147 -0.651 -15.542 1.00 95.19 348 SER A N 1
ATOM 2624 C CA . SER A 1 348 ? -3.525 -1.674 -14.570 1.00 95.19 348 SER A CA 1
ATOM 2625 C C . SER A 1 348 ? -2.276 -2.221 -13.876 1.00 95.19 348 SER A C 1
ATOM 2627 O O . SER A 1 348 ? -1.153 -2.024 -14.341 1.00 95.19 348 SER A O 1
ATOM 2629 N N . LEU A 1 349 ? -2.448 -2.863 -12.718 1.00 93.94 349 LEU A N 1
ATOM 2630 C CA . LEU A 1 349 ? -1.307 -3.296 -11.907 1.00 93.94 349 LEU A CA 1
ATOM 2631 C C . LEU A 1 349 ? -0.432 -4.329 -12.630 1.00 93.94 349 LEU A C 1
ATOM 2633 O O . LEU A 1 349 ? 0.785 -4.291 -12.504 1.00 93.94 349 LEU A O 1
ATOM 2637 N N . ASP A 1 350 ? -1.047 -5.233 -13.387 1.00 91.12 350 ASP A N 1
ATOM 2638 C CA . ASP A 1 350 ? -0.378 -6.246 -14.201 1.00 91.12 350 ASP A CA 1
ATOM 2639 C C . ASP A 1 350 ? 0.478 -5.616 -15.307 1.00 91.12 350 ASP A C 1
ATOM 2641 O O . ASP A 1 350 ? 1.653 -5.953 -15.432 1.00 91.12 350 ASP A O 1
ATOM 2645 N N . VAL A 1 351 ? -0.067 -4.639 -16.037 1.00 92.00 351 VAL A N 1
ATOM 2646 C CA . VAL A 1 351 ? 0.662 -3.919 -17.091 1.00 92.00 351 VAL A CA 1
ATOM 2647 C C . VAL A 1 351 ? 1.791 -3.076 -16.492 1.00 92.00 351 VAL A C 1
ATOM 2649 O O . VAL A 1 351 ? 2.922 -3.144 -16.961 1.00 92.00 351 VAL A O 1
ATOM 2652 N N . ALA A 1 352 ? 1.524 -2.356 -15.399 1.00 93.00 352 ALA A N 1
ATOM 2653 C CA . ALA A 1 352 ? 2.501 -1.498 -14.722 1.00 93.00 352 ALA A CA 1
ATOM 2654 C C . ALA A 1 352 ? 3.693 -2.259 -14.110 1.00 93.00 352 ALA A C 1
ATOM 2656 O O . ALA A 1 352 ? 4.727 -1.662 -13.778 1.00 93.00 352 ALA A O 1
ATOM 2657 N N . LEU A 1 353 ? 3.528 -3.565 -13.882 1.00 90.94 353 LEU A N 1
ATOM 2658 C CA . LEU A 1 353 ? 4.554 -4.460 -13.353 1.00 90.94 353 LEU A CA 1
ATOM 2659 C C . LEU A 1 353 ? 5.183 -5.360 -14.419 1.00 90.94 353 LEU A C 1
ATOM 2661 O O . LEU A 1 353 ? 6.190 -5.999 -14.124 1.00 90.94 353 LEU A O 1
ATOM 2665 N N . ALA A 1 354 ? 4.632 -5.401 -15.632 1.00 85.75 354 ALA A N 1
ATOM 2666 C CA . ALA A 1 354 ? 5.254 -6.084 -16.750 1.00 85.75 354 ALA A CA 1
ATOM 2667 C C . ALA A 1 354 ? 6.457 -5.268 -17.251 1.00 85.75 354 ALA A C 1
ATOM 2669 O O . ALA A 1 354 ? 6.332 -4.089 -17.582 1.00 85.75 354 ALA A O 1
ATOM 2670 N N . ASP A 1 355 ? 7.628 -5.900 -17.355 1.00 79.50 355 ASP A N 1
ATOM 2671 C CA . ASP A 1 355 ? 8.819 -5.287 -17.956 1.00 79.50 355 ASP A CA 1
ATOM 2672 C C . ASP A 1 355 ? 8.706 -5.320 -19.496 1.00 79.50 355 ASP A C 1
ATOM 2674 O O . ASP A 1 355 ? 9.458 -6.016 -20.181 1.00 79.50 355 ASP A O 1
ATOM 2678 N N . LEU A 1 356 ? 7.742 -4.574 -20.053 1.00 77.81 356 LEU A N 1
ATOM 2679 C CA . LEU A 1 356 ? 7.421 -4.561 -21.492 1.00 77.81 356 LEU A CA 1
ATOM 2680 C C . LEU A 1 356 ? 8.600 -4.114 -22.376 1.00 77.81 356 LEU A C 1
ATOM 2682 O O . LEU A 1 356 ? 8.731 -4.554 -23.518 1.00 77.81 356 LEU A O 1
ATOM 2686 N N . ASP A 1 357 ? 9.496 -3.296 -21.823 1.00 80.44 357 ASP A N 1
ATOM 2687 C CA . ASP A 1 357 ? 10.727 -2.842 -22.477 1.00 80.44 357 ASP A CA 1
ATOM 2688 C C . ASP A 1 357 ? 11.979 -3.590 -21.984 1.00 80.44 357 ASP A C 1
ATOM 2690 O O . ASP A 1 357 ? 13.106 -3.149 -22.220 1.00 80.44 357 ASP A O 1
ATOM 2694 N N . GLY A 1 358 ? 11.795 -4.705 -21.273 1.00 84.88 358 GLY A N 1
ATOM 2695 C CA . GLY A 1 358 ? 12.858 -5.506 -20.678 1.00 84.88 358 GLY A CA 1
ATOM 2696 C C . GLY A 1 358 ? 13.626 -6.384 -21.671 1.00 84.88 358 GLY A C 1
ATOM 2697 O O . GLY A 1 358 ? 13.351 -6.437 -22.874 1.00 84.88 358 GLY A O 1
ATOM 2698 N N . LEU A 1 359 ? 14.617 -7.110 -21.144 1.00 85.12 359 LEU A N 1
ATOM 2699 C CA . LEU A 1 359 ? 15.500 -7.975 -21.933 1.00 85.12 359 LEU A CA 1
ATOM 2700 C C . LEU A 1 359 ? 14.736 -9.054 -22.714 1.00 85.12 359 LEU A C 1
ATOM 2702 O O . LEU A 1 359 ? 15.106 -9.352 -23.848 1.00 85.12 359 LEU A O 1
ATOM 2706 N N . ASP A 1 360 ? 13.694 -9.641 -22.129 1.00 84.94 360 ASP A N 1
ATOM 2707 C CA . ASP A 1 360 ? 12.947 -10.722 -22.777 1.00 84.94 360 ASP A CA 1
ATOM 2708 C C . ASP A 1 360 ? 12.112 -10.208 -23.956 1.00 84.94 360 ASP A C 1
ATOM 2710 O O . ASP A 1 360 ? 12.213 -10.764 -25.050 1.00 84.94 360 ASP A O 1
ATOM 2714 N N . ALA A 1 361 ? 11.435 -9.065 -23.807 1.00 86.69 361 ALA A N 1
ATOM 2715 C CA . ALA A 1 361 ? 10.744 -8.406 -24.915 1.00 86.69 361 ALA A CA 1
ATOM 2716 C C . ALA A 1 361 ? 11.708 -8.038 -26.060 1.00 86.69 361 ALA A C 1
ATOM 2718 O O . ALA A 1 361 ? 11.400 -8.220 -27.240 1.00 86.69 361 ALA A O 1
ATOM 2719 N N . TYR A 1 362 ? 12.919 -7.574 -25.735 1.00 89.19 362 TYR A N 1
ATOM 2720 C CA . TYR A 1 362 ? 13.954 -7.346 -26.746 1.00 89.19 362 TYR A CA 1
ATOM 2721 C C . TYR A 1 362 ? 14.444 -8.636 -27.401 1.00 89.19 362 TYR A C 1
ATOM 2723 O O . TYR A 1 362 ? 14.647 -8.653 -28.612 1.00 89.19 362 TYR A O 1
ATOM 2731 N N . ARG A 1 363 ? 14.623 -9.732 -26.654 1.00 90.50 363 ARG A N 1
ATOM 2732 C CA . ARG A 1 363 ? 15.013 -11.028 -27.235 1.00 90.50 363 ARG A CA 1
ATOM 2733 C C . ARG A 1 363 ? 13.989 -11.503 -28.257 1.00 90.50 363 ARG A C 1
ATOM 2735 O O . ARG A 1 363 ? 14.388 -11.974 -29.320 1.00 90.50 363 ARG A O 1
ATOM 2742 N N . GLU A 1 364 ? 12.702 -11.344 -27.970 1.00 91.44 364 GLU A N 1
ATOM 2743 C CA . GLU A 1 364 ? 11.624 -11.678 -28.903 1.00 91.44 364 GLU A CA 1
ATOM 2744 C C . GLU A 1 364 ? 11.684 -10.823 -30.176 1.00 91.44 364 GLU A C 1
ATOM 2746 O O . GLU A 1 364 ? 11.698 -11.372 -31.285 1.00 91.44 364 GLU A O 1
ATOM 2751 N N . ARG A 1 365 ? 11.811 -9.493 -30.037 1.00 93.00 365 ARG A N 1
ATOM 2752 C CA . ARG A 1 365 ? 11.977 -8.576 -31.181 1.00 93.00 365 ARG A CA 1
ATOM 2753 C C . ARG A 1 365 ? 13.228 -8.894 -31.997 1.00 93.00 365 ARG A C 1
ATOM 2755 O O 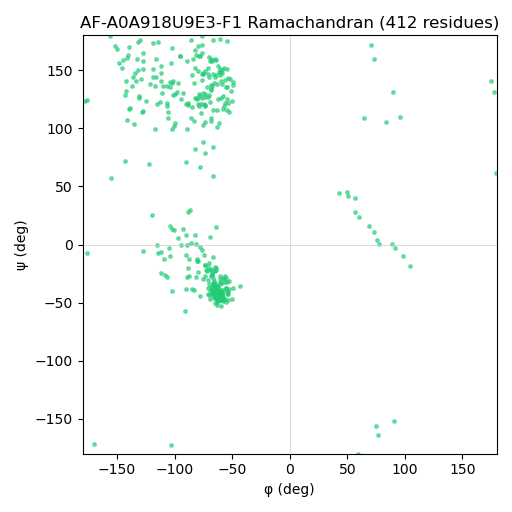. ARG A 1 365 ? 13.149 -9.042 -33.213 1.00 93.00 365 ARG A O 1
ATOM 2762 N N . ALA A 1 366 ? 14.367 -9.098 -31.341 1.00 92.25 366 ALA A N 1
ATOM 2763 C CA . ALA A 1 366 ? 15.635 -9.417 -31.988 1.00 92.25 366 ALA A CA 1
ATOM 2764 C C . ALA A 1 366 ? 15.585 -10.758 -32.739 1.00 92.25 366 ALA A C 1
ATOM 2766 O O . ALA A 1 366 ? 16.194 -10.897 -33.801 1.00 92.25 366 ALA A O 1
ATOM 2767 N N . GLN A 1 367 ? 14.859 -11.755 -32.223 1.00 93.56 367 GLN A N 1
ATOM 2768 C CA . GLN A 1 367 ? 14.616 -13.004 -32.947 1.00 93.56 367 GLN A CA 1
ATOM 2769 C C . GLN A 1 367 ? 13.721 -12.788 -34.173 1.00 93.56 367 GLN A C 1
ATOM 2771 O O . GLN A 1 367 ? 14.001 -13.355 -35.229 1.00 93.56 367 GLN A O 1
ATOM 2776 N N . ALA A 1 368 ? 12.672 -11.969 -34.061 1.00 93.44 368 ALA A N 1
ATOM 2777 C CA . ALA A 1 368 ? 11.822 -11.618 -35.196 1.00 93.44 368 ALA A CA 1
ATOM 2778 C C . ALA A 1 368 ? 12.606 -10.876 -36.291 1.00 93.44 368 ALA A C 1
ATOM 2780 O O . ALA A 1 368 ? 12.490 -11.223 -37.467 1.00 93.44 368 ALA A O 1
ATOM 2781 N N . ASP A 1 369 ? 13.473 -9.938 -35.908 1.00 93.44 369 ASP A N 1
ATOM 2782 C CA . ASP A 1 369 ? 14.348 -9.214 -36.831 1.00 93.44 369 ASP A CA 1
ATOM 2783 C C . ASP A 1 369 ? 15.337 -10.141 -37.542 1.00 93.44 369 ASP A C 1
ATOM 2785 O O . ASP A 1 369 ? 15.564 -9.989 -38.742 1.00 93.44 369 ASP A O 1
ATOM 2789 N N . ARG A 1 370 ? 15.897 -11.138 -36.842 1.00 92.62 370 ARG A N 1
ATOM 2790 C CA . ARG A 1 370 ? 16.761 -12.155 -37.466 1.00 92.62 370 ARG A CA 1
ATOM 2791 C C . ARG A 1 370 ? 16.008 -12.974 -38.511 1.00 92.62 370 ARG A C 1
ATOM 2793 O O . ARG A 1 370 ? 16.505 -13.098 -39.626 1.00 92.62 370 ARG A O 1
ATOM 2800 N N . ARG A 1 371 ? 14.799 -13.455 -38.189 1.00 94.44 371 ARG A N 1
ATOM 2801 C CA . ARG A 1 371 ? 13.951 -14.195 -39.145 1.00 94.44 371 ARG A CA 1
ATOM 2802 C C . ARG A 1 371 ? 13.643 -13.351 -40.383 1.00 94.44 371 ARG A C 1
ATOM 2804 O O . ARG A 1 371 ? 13.850 -13.796 -41.506 1.00 94.44 371 ARG A O 1
ATOM 2811 N N . ARG A 1 372 ? 13.246 -12.092 -40.186 1.00 93.25 372 ARG A N 1
ATOM 2812 C CA . ARG A 1 372 ? 12.955 -11.163 -41.287 1.00 93.25 372 ARG A CA 1
ATOM 2813 C C . ARG A 1 372 ? 14.195 -10.846 -42.130 1.00 93.25 372 ARG A C 1
ATOM 2815 O O . ARG A 1 372 ? 14.098 -10.742 -43.350 1.00 93.25 372 ARG A O 1
ATOM 2822 N N . ALA A 1 373 ? 15.367 -10.706 -41.511 1.00 93.38 373 ALA A N 1
ATOM 2823 C CA . ALA A 1 373 ? 16.622 -10.490 -42.229 1.00 93.38 373 ALA A CA 1
ATOM 2824 C C . ALA A 1 373 ? 17.005 -11.705 -43.088 1.00 93.38 373 ALA A C 1
ATOM 2826 O O . ALA A 1 373 ? 17.425 -11.541 -44.234 1.00 93.38 373 ALA A O 1
ATOM 2827 N N . GLU A 1 374 ? 16.829 -12.921 -42.567 1.00 94.69 374 GLU A N 1
ATOM 2828 C CA . GLU A 1 374 ? 17.034 -14.167 -43.312 1.00 94.69 374 GLU A CA 1
ATOM 2829 C C . GLU A 1 374 ? 16.073 -14.281 -44.501 1.00 94.69 374 GLU A C 1
ATOM 2831 O O . GLU A 1 374 ? 16.516 -14.594 -45.606 1.00 94.69 374 GLU A O 1
ATOM 2836 N N . GLU A 1 375 ? 14.796 -13.933 -44.321 1.00 94.19 375 GLU A N 1
ATOM 2837 C CA . GLU A 1 375 ? 13.812 -13.873 -45.409 1.00 94.19 375 GLU A CA 1
ATOM 2838 C C . GLU A 1 375 ? 14.223 -12.871 -46.497 1.00 94.19 375 GLU A C 1
ATOM 2840 O O . GLU A 1 375 ? 14.212 -13.211 -47.682 1.00 94.19 375 GLU A O 1
ATOM 2845 N N . ILE A 1 376 ? 14.653 -11.660 -46.120 1.00 93.50 376 ILE A N 1
ATOM 2846 C CA . ILE A 1 376 ? 15.141 -10.648 -47.071 1.00 93.50 376 ILE A CA 1
ATOM 2847 C C . ILE A 1 376 ? 16.377 -11.165 -47.822 1.00 93.50 376 ILE A C 1
ATOM 2849 O O . ILE A 1 376 ? 16.462 -11.018 -49.044 1.00 93.50 376 ILE A O 1
ATOM 2853 N N . ARG A 1 377 ? 17.334 -11.803 -47.133 1.00 91.62 377 ARG A N 1
ATOM 2854 C CA . ARG A 1 377 ? 18.518 -12.406 -47.774 1.00 91.62 377 ARG A CA 1
ATOM 2855 C C . ARG A 1 377 ? 18.124 -13.509 -48.748 1.00 91.62 377 ARG A C 1
ATOM 2857 O O . ARG A 1 377 ? 18.593 -13.497 -49.885 1.00 91.62 377 ARG A O 1
ATOM 2864 N N . ALA A 1 378 ? 17.245 -14.419 -48.338 1.00 91.62 378 ALA A N 1
ATOM 2865 C CA . ALA A 1 378 ? 16.766 -15.511 -49.174 1.00 91.62 378 ALA A CA 1
ATOM 2866 C C . ALA A 1 378 ? 16.039 -14.988 -50.421 1.00 91.62 378 ALA A C 1
ATOM 2868 O O . ALA A 1 378 ? 16.308 -15.459 -51.525 1.00 91.62 378 ALA A O 1
ATOM 2869 N N . GLN A 1 379 ? 15.194 -13.961 -50.280 1.00 91.06 379 GLN A N 1
ATOM 2870 C CA . GLN A 1 379 ? 14.532 -13.302 -51.409 1.00 91.06 379 GLN A CA 1
ATOM 2871 C C . GLN A 1 379 ? 15.537 -12.658 -52.370 1.00 91.06 379 GLN A C 1
ATOM 2873 O O . GLN A 1 379 ? 15.393 -12.800 -53.583 1.00 91.06 379 GLN A O 1
ATOM 2878 N N . ARG A 1 380 ? 16.582 -11.991 -51.857 1.00 89.56 380 ARG A N 1
ATOM 2879 C CA . ARG A 1 380 ? 17.635 -11.390 -52.695 1.00 89.56 380 ARG A CA 1
ATOM 2880 C C . ARG A 1 380 ? 18.444 -12.447 -53.445 1.00 89.56 380 ARG A C 1
ATOM 2882 O O . ARG A 1 380 ? 18.692 -12.272 -54.635 1.00 89.56 380 ARG A O 1
ATOM 2889 N N . VAL A 1 381 ? 18.807 -13.550 -52.789 1.00 90.81 381 VAL A N 1
ATOM 2890 C CA . VAL A 1 381 ? 19.499 -14.677 -53.437 1.00 90.81 381 VAL A CA 1
ATOM 2891 C C . VAL A 1 381 ? 18.598 -15.330 -54.489 1.00 90.81 381 VAL A C 1
ATOM 2893 O O . VAL A 1 381 ? 19.028 -15.520 -55.621 1.00 90.81 381 VAL A O 1
ATOM 2896 N N . ALA A 1 382 ? 17.328 -15.600 -54.175 1.00 87.81 382 ALA A N 1
ATOM 2897 C CA . ALA A 1 382 ? 16.373 -16.172 -55.124 1.00 87.81 382 ALA A CA 1
ATOM 2898 C C . ALA A 1 382 ? 16.121 -15.255 -56.337 1.00 87.81 382 ALA A C 1
ATOM 2900 O O . ALA A 1 382 ? 16.022 -15.735 -57.467 1.00 87.81 382 ALA A O 1
ATOM 2901 N N . ALA A 1 383 ? 16.060 -13.936 -56.126 1.00 85.25 383 ALA A N 1
ATOM 2902 C CA . ALA A 1 383 ? 15.953 -12.954 -57.202 1.00 85.25 383 ALA A CA 1
ATOM 2903 C C . ALA A 1 383 ? 17.212 -12.916 -58.084 1.00 85.25 383 ALA A C 1
ATOM 2905 O O . ALA A 1 383 ? 17.087 -12.761 -59.296 1.00 85.25 383 ALA A O 1
ATOM 2906 N N . ALA A 1 384 ? 18.402 -13.102 -57.503 1.00 82.31 384 ALA A N 1
ATOM 2907 C CA . ALA A 1 384 ? 19.666 -13.148 -58.240 1.00 82.31 384 ALA A CA 1
ATOM 2908 C C . ALA A 1 384 ? 19.879 -14.464 -59.014 1.00 82.31 384 ALA A C 1
ATOM 2910 O O . ALA A 1 384 ? 20.536 -14.463 -60.051 1.00 82.31 384 ALA A O 1
ATOM 2911 N N . VAL A 1 385 ? 19.322 -15.581 -58.532 1.00 78.94 385 VAL A N 1
ATOM 2912 C CA . VAL A 1 385 ? 19.455 -16.916 -59.153 1.00 78.94 385 VAL A CA 1
ATOM 2913 C C . VAL A 1 385 ? 18.375 -17.183 -60.215 1.00 78.94 385 VAL A C 1
ATOM 2915 O O . VAL A 1 385 ? 18.506 -18.117 -61.005 1.00 78.94 385 VAL A O 1
ATOM 2918 N N . ARG A 1 386 ? 17.319 -16.361 -60.302 1.00 65.62 386 ARG A N 1
ATOM 2919 C CA . ARG A 1 386 ? 16.304 -16.472 -61.365 1.00 65.62 386 ARG A CA 1
ATOM 2920 C C . ARG A 1 386 ? 16.950 -16.223 -62.744 1.00 65.62 386 ARG A C 1
ATOM 2922 O O . ARG A 1 386 ? 17.384 -15.101 -63.001 1.00 65.62 386 ARG A O 1
ATOM 2929 N N . PRO A 1 387 ? 16.986 -17.210 -63.664 1.00 58.31 387 PRO A N 1
ATOM 2930 C CA . PRO A 1 387 ? 17.512 -16.984 -65.005 1.00 58.31 387 PRO A CA 1
ATOM 2931 C C . PRO A 1 387 ? 16.625 -15.980 -65.743 1.00 58.31 387 PRO A C 1
ATOM 2933 O O . PRO A 1 387 ? 15.399 -16.026 -65.616 1.00 58.31 387 PRO A O 1
ATOM 2936 N N . ALA A 1 388 ? 17.230 -15.129 -66.573 1.00 57.75 388 ALA A N 1
ATOM 2937 C CA . ALA A 1 388 ? 16.544 -14.269 -67.537 1.00 57.75 388 ALA A CA 1
ATOM 2938 C C . ALA A 1 388 ? 15.871 -15.096 -68.660 1.00 57.75 388 ALA A C 1
ATOM 2940 O O . ALA A 1 388 ? 16.173 -14.953 -69.842 1.00 57.75 388 ALA A O 1
ATOM 2941 N N . ALA A 1 389 ? 14.961 -16.003 -68.313 1.00 54.25 389 ALA A N 1
ATOM 2942 C CA . ALA A 1 389 ? 14.159 -16.759 -69.261 1.00 54.25 389 ALA A CA 1
ATOM 2943 C C . ALA A 1 389 ? 12.965 -15.896 -69.695 1.00 54.25 389 ALA A C 1
ATOM 2945 O O . ALA A 1 389 ? 11.873 -15.993 -69.141 1.00 54.25 389 ALA A O 1
ATOM 2946 N N . GLY A 1 390 ? 13.185 -15.000 -70.661 1.00 52.47 390 GLY A N 1
ATOM 2947 C CA . GLY A 1 390 ? 12.103 -14.155 -71.178 1.00 52.47 390 GLY A CA 1
ATOM 2948 C C . GLY A 1 390 ? 12.420 -13.215 -72.341 1.00 52.47 390 GLY A C 1
ATOM 2949 O O . GLY A 1 390 ? 11.492 -12.642 -72.903 1.00 52.47 390 GLY A O 1
ATOM 2950 N N . ALA A 1 391 ? 13.677 -13.059 -72.765 1.00 50.19 391 ALA A N 1
ATOM 2951 C CA . ALA A 1 391 ? 14.012 -12.237 -73.932 1.00 50.19 391 ALA A CA 1
ATOM 2952 C C . ALA A 1 391 ? 13.989 -13.079 -75.220 1.00 50.19 391 ALA A C 1
ATOM 2954 O O . ALA A 1 391 ? 15.026 -13.407 -75.786 1.00 50.19 391 ALA A O 1
ATOM 2955 N N . GLY A 1 392 ? 12.803 -13.489 -75.675 1.00 50.69 392 GLY A N 1
ATOM 2956 C CA . GLY A 1 392 ? 12.724 -14.298 -76.892 1.00 50.69 392 GLY A CA 1
ATOM 2957 C C . GLY A 1 392 ? 11.331 -14.732 -77.315 1.00 50.69 392 GLY A C 1
ATOM 2958 O O . GLY A 1 392 ? 11.082 -15.926 -77.423 1.00 50.69 392 GLY A O 1
ATOM 2959 N N . ARG A 1 393 ? 10.422 -13.797 -77.620 1.00 45.03 393 ARG A N 1
ATOM 2960 C CA . ARG A 1 393 ? 9.294 -14.098 -78.520 1.00 45.03 393 ARG A CA 1
ATOM 2961 C C . ARG A 1 393 ? 9.089 -12.989 -79.547 1.00 45.03 393 ARG A C 1
ATOM 2963 O O . ARG A 1 393 ? 8.556 -11.923 -79.261 1.00 45.03 393 ARG A O 1
ATOM 2970 N N . ARG A 1 394 ? 9.539 -13.302 -80.766 1.00 47.81 394 ARG A N 1
ATOM 2971 C CA . ARG A 1 394 ? 9.225 -12.632 -82.031 1.00 47.81 394 ARG A CA 1
ATOM 2972 C C . ARG A 1 394 ? 7.705 -12.490 -82.190 1.00 47.81 394 ARG A C 1
ATOM 2974 O O . ARG A 1 394 ? 6.982 -13.474 -82.054 1.00 47.81 394 ARG A O 1
ATOM 2981 N N . ARG A 1 395 ? 7.234 -11.290 -82.541 1.00 43.62 395 ARG A N 1
ATOM 2982 C CA . ARG A 1 395 ? 5.899 -11.076 -83.126 1.00 43.62 395 ARG A CA 1
ATOM 2983 C C . ARG A 1 395 ? 5.905 -11.574 -84.578 1.00 43.62 395 ARG A C 1
ATOM 2985 O O . ARG A 1 395 ? 6.781 -11.136 -85.324 1.00 43.62 395 ARG A O 1
ATOM 2992 N N . PRO A 1 396 ? 4.955 -12.418 -85.018 1.00 48.78 396 PRO A N 1
ATOM 2993 C CA . PRO A 1 396 ? 4.687 -12.573 -86.434 1.00 48.78 396 PRO A CA 1
ATOM 2994 C C . PRO A 1 396 ? 3.810 -11.419 -86.932 1.00 48.78 396 PRO A C 1
ATOM 2996 O O . PRO A 1 396 ? 3.002 -10.834 -86.207 1.00 48.78 396 PRO A O 1
ATOM 2999 N N . SER A 1 397 ? 4.039 -11.102 -88.197 1.00 46.75 397 SER A N 1
ATOM 3000 C CA . SER A 1 397 ? 3.370 -10.124 -89.036 1.00 46.75 397 SER A CA 1
ATOM 3001 C C . SER A 1 397 ? 1.868 -10.391 -89.180 1.00 46.75 397 SER A C 1
ATOM 3003 O O . SER A 1 397 ? 1.419 -11.536 -89.222 1.00 46.75 397 SER A O 1
ATOM 3005 N N . ARG A 1 398 ? 1.082 -9.322 -89.360 1.00 41.47 398 ARG A N 1
ATOM 3006 C CA . ARG A 1 398 ? -0.202 -9.423 -90.057 1.00 41.47 398 ARG A CA 1
ATOM 3007 C C . ARG A 1 398 ? -0.384 -8.223 -90.976 1.00 41.47 398 ARG A C 1
ATOM 3009 O O . ARG A 1 398 ? -0.381 -7.077 -90.541 1.00 41.47 398 ARG A O 1
ATOM 3016 N N . ALA A 1 399 ? -0.468 -8.542 -92.259 1.00 42.59 399 ALA A N 1
ATOM 3017 C CA . ALA A 1 399 ? -0.711 -7.630 -93.355 1.00 42.59 399 ALA A CA 1
ATOM 3018 C C . ALA A 1 399 ? -2.187 -7.202 -93.421 1.00 42.59 399 ALA A C 1
ATOM 3020 O O . ALA A 1 399 ? -3.078 -8.011 -93.173 1.00 42.59 399 ALA A O 1
ATOM 3021 N N . GLY A 1 400 ? -2.393 -5.958 -93.862 1.00 37.94 400 GLY A N 1
ATOM 3022 C CA . GLY A 1 400 ? -3.397 -5.590 -94.865 1.00 37.94 400 GLY A CA 1
ATOM 3023 C C . GLY A 1 400 ? -4.841 -5.361 -94.412 1.00 37.94 400 GLY A C 1
ATOM 3024 O O . GLY A 1 400 ? -5.610 -6.308 -94.301 1.00 37.94 400 GLY A O 1
ATOM 3025 N N . ARG A 1 401 ? -5.260 -4.089 -94.355 1.00 35.19 401 ARG A N 1
ATOM 3026 C CA . ARG A 1 401 ? -6.158 -3.466 -95.356 1.00 35.19 401 ARG A CA 1
ATOM 3027 C C . ARG A 1 401 ? -6.497 -2.016 -94.972 1.00 35.19 401 ARG A C 1
ATOM 3029 O O . ARG A 1 401 ? -6.894 -1.734 -93.852 1.00 35.19 401 ARG A O 1
ATOM 3036 N N . SER A 1 402 ? -6.353 -1.138 -95.956 1.00 36.06 402 SER A N 1
ATOM 3037 C CA . SER A 1 402 ? -6.958 0.198 -96.105 1.00 36.06 402 SER A CA 1
ATOM 3038 C C . SER A 1 402 ? -7.896 0.109 -97.336 1.00 36.06 402 SER A C 1
ATOM 3040 O O . SER A 1 402 ? -7.807 -0.923 -98.020 1.00 36.06 402 SER A O 1
ATOM 3042 N N . PRO A 1 403 ? -8.724 1.101 -97.735 1.00 56.44 403 PRO A N 1
ATOM 3043 C CA . PRO A 1 403 ? -9.047 2.411 -97.140 1.00 56.44 403 PRO A CA 1
ATOM 3044 C C . PRO A 1 403 ? -10.570 2.673 -97.036 1.00 56.44 403 PRO A C 1
ATOM 3046 O O . PRO A 1 403 ? -11.365 1.890 -97.553 1.00 56.44 403 PRO A O 1
ATOM 3049 N N . ARG A 1 404 ? -10.970 3.801 -96.425 1.00 38.09 404 ARG A N 1
ATOM 3050 C CA . ARG A 1 404 ? -11.888 4.803 -97.019 1.00 38.09 404 ARG A CA 1
ATOM 3051 C C . ARG A 1 404 ? -12.109 6.002 -96.079 1.00 38.09 404 ARG A C 1
ATOM 3053 O O . ARG A 1 404 ? -12.520 5.835 -94.939 1.00 38.09 404 ARG A O 1
ATOM 3060 N N . ASP A 1 405 ? -11.798 7.168 -96.640 1.00 37.06 405 ASP A N 1
ATOM 3061 C CA . ASP A 1 405 ? -12.545 8.433 -96.637 1.00 37.06 405 ASP A CA 1
ATOM 3062 C C . ASP A 1 405 ? -12.810 9.212 -95.325 1.00 37.06 405 ASP A C 1
ATOM 3064 O O . ASP A 1 405 ? -13.644 8.874 -94.491 1.00 37.06 405 ASP A O 1
ATOM 3068 N N . PHE A 1 406 ? -12.098 10.346 -95.247 1.00 38.88 406 PHE A N 1
ATOM 3069 C CA . PHE A 1 406 ? -12.417 11.636 -94.599 1.00 38.88 406 PHE A CA 1
ATOM 3070 C C . PHE A 1 406 ? -13.772 12.230 -95.090 1.00 38.88 406 PHE A C 1
ATOM 3072 O O . PHE A 1 406 ? -14.279 11.708 -96.083 1.00 38.88 406 PHE A O 1
ATOM 3079 N N . PRO A 1 407 ? -14.324 13.362 -94.560 1.00 51.09 407 PRO A N 1
ATOM 3080 C CA . PRO A 1 407 ? -13.740 14.357 -93.634 1.00 51.09 407 PRO A CA 1
ATOM 3081 C C . PRO A 1 407 ? -14.665 14.904 -92.509 1.00 51.09 407 PRO A C 1
ATOM 3083 O O . PRO A 1 407 ? -15.884 14.822 -92.571 1.00 51.09 407 PRO A O 1
ATOM 3086 N N . GLY A 1 408 ? -14.049 15.633 -91.566 1.00 33.09 408 GLY A N 1
ATOM 3087 C CA . GLY A 1 408 ? -14.596 16.899 -91.048 1.00 33.09 408 GLY A CA 1
ATOM 3088 C C . GLY A 1 408 ? -15.418 16.862 -89.755 1.00 33.09 408 GLY A C 1
ATOM 3089 O O . GLY A 1 408 ? -16.570 16.456 -89.762 1.00 33.09 408 GLY A O 1
ATOM 3090 N N . CYS A 1 409 ? -14.857 17.399 -88.667 1.00 37.47 409 CYS A N 1
ATOM 3091 C CA . CYS A 1 409 ? -15.387 18.597 -87.998 1.00 37.47 409 CYS A CA 1
ATOM 3092 C C . CYS A 1 409 ? -14.468 19.010 -86.838 1.00 37.47 409 CYS A C 1
ATOM 3094 O O . CYS A 1 409 ? -14.184 18.224 -85.938 1.00 37.47 409 CYS A O 1
ATOM 3096 N N . GLN A 1 410 ? -14.021 20.263 -86.882 1.00 42.94 410 GLN A N 1
ATOM 3097 C CA . GLN A 1 410 ? -13.612 21.031 -85.710 1.00 42.94 410 GLN A CA 1
ATOM 3098 C C . GLN A 1 410 ? -14.818 21.192 -84.770 1.00 42.94 410 GLN A C 1
ATOM 3100 O O . GLN A 1 410 ? -15.940 21.316 -85.258 1.00 42.94 410 GLN A O 1
ATOM 3105 N N . ILE A 1 411 ? -14.585 21.256 -83.457 1.00 44.62 411 ILE A N 1
ATOM 3106 C CA . ILE A 1 411 ? -14.918 22.399 -82.580 1.00 44.62 411 ILE A CA 1
ATOM 3107 C C . ILE A 1 411 ? -14.603 22.030 -81.119 1.00 44.62 411 ILE A C 1
ATOM 3109 O O . ILE A 1 411 ? -14.796 20.902 -80.674 1.00 44.62 411 ILE A O 1
ATOM 3113 N N . ASP A 1 412 ? -14.066 23.040 -80.443 1.00 44.22 412 ASP A N 1
ATOM 3114 C CA . ASP A 1 412 ? -13.559 23.151 -79.079 1.00 44.22 412 ASP A CA 1
ATOM 3115 C C . ASP A 1 412 ? -14.587 23.019 -77.933 1.00 44.22 412 ASP A C 1
ATOM 3117 O O . ASP A 1 412 ? -15.796 23.120 -78.145 1.00 44.22 412 ASP A O 1
ATOM 3121 N N . ARG A 1 413 ? -14.010 23.042 -76.712 1.00 37.97 413 ARG A N 1
ATOM 3122 C CA . ARG A 1 413 ? -14.552 23.363 -75.366 1.00 37.97 413 ARG A CA 1
ATOM 3123 C C . ARG A 1 413 ? -15.121 22.160 -74.607 1.00 37.97 413 ARG A C 1
ATOM 3125 O O . ARG A 1 413 ? -15.895 21.396 -75.162 1.00 37.97 413 ARG A O 1
ATOM 3132 N N . GLU A 1 414 ? -14.782 21.908 -73.346 1.00 42.56 414 GLU A N 1
ATOM 3133 C CA . GLU A 1 414 ? -14.133 22.674 -72.265 1.00 42.56 414 GLU A CA 1
ATOM 3134 C C . GLU A 1 414 ? -13.486 21.687 -71.279 1.00 42.56 414 GLU A C 1
ATOM 3136 O O . GLU A 1 414 ? -13.997 20.542 -71.193 1.00 42.56 414 GLU A O 1
#

Sequence (414 aa):
MGATVRRKYGSTTRTRGLCLAVLGVVKVATAEQIRQIACPGTKDAGTVRGGLKDLEADRLVATAGTAVRVNEAGNRVTEKLWHLTPAGLEAAAAALDRPAREMGGTAKAAAASGATHARKVTDTLAALLQTPPEPTLPGPRTAPDAAPRVLEDRPPGLGPLTAWTTEVTLPVAGTFASPARGSLRADLVYALPGAAPQLLFVEVDNGTESPEVLADKVARYAAFFKRPADSRRPVHASTGPALWHTVWPHAAPEAGQRPAYPPVAVVFTQDTGPQALQNRMTALGRLSHAHWKGVWHRWPRPPEIGGEDGYQDFERRIPLLATSLRRLASKGPHGPVWWRYGHTEWESLDVALADLDGLDAYRERAQADRRRAEEIRAQRVAAAVRPAAGAGRRRPSRAGRSPRDFPGCQIDRE